Protein AF-0000000071093940 (afdb_homodimer)

Nearest PDB structures (foldseek):
  1isf-assembly1_B  TM=9.059E-01  e=1.670E-22  Homo sapiens
  3zwn-assembly1_A  TM=8.447E-01  e=7.123E-23  Aplysia californica
  3i9l-assembly1_B  TM=8.620E-01  e=2.405E-22  Aplysia californica
  1r0s-assembly1_B  TM=8.675E-01  e=1.036E-21  Aplysia californica
  3gc6-assembly1_A  TM=8.824E-01  e=7.332E-20  Bos taurus

Foldseek 3Di:
DPPPPPPPPPPPPPPPPPVDWDVWDAWFDPPLLVLLLVLLVCLCVVVVPFLRDNDPDDADSNVLSCLLCVLAQLHDQQDHDLCSNVVSCVRFPQADDEPAEEAEPQAPDPVLVVLCRRVVSRHDYSCNGSVNVSCPPTDWHADNDPVDVRRTTRGIHDECPTDLPRRVPGPHVSVCLSSLLRNLLNYAEEYEYEFAQFHPCGRDDCPDSCNPRNLVSHDQVGYAEYEYEYEHHQVDDPPDPTDGHDCCDDVNVVVCVSCVVNVHHYHYDYPPPVSVVSNCVVVVPRPSDDDDPPPPPPPPPDDDDDDPPPPPDPPPPDPPPPDDPDPDDPPPD/DPPPPPPPPPPPPPPPPPVDWDVWDAWFDPPLLVLLLVLLVCLCVVVVPFLRDNDPDDADSNVLSCLLCVLAQLHDQQDHDLCSNVVSCVRFPQADDEPAEEAEPQAPDPVLVVVCRRVVSRHDYSCNGSVNVSCPPTDWHADNDPVDVRRTTRGIHDELPTDLVRRVPGPHVSVCLSSLLRNLLNYAEEYEYEFAQFHQCGRDDCPDSCNPRNLVSHDQVGYAEYEYEYEHHQVDDPPDPTDGHDCCDDVNVVVCVSCVVNVHHYDYDYPPPVSVVSNCVVVVVRPSDDDDPPPPPPPVDDDDDDDPPPPPDPPPPDPPPPDDDDDDDPDDD

Secondary structure (DSSP, 8-state):
---------------------SS-EE-PPTTHHHHHHHHHHHHHHTTT-SS-----S---HHHHHHHHHHTTTTS-TTB--TTTTHHHHHHS-----TTTBEEEES-SSTHHHHHHHHHHSS-B-GGGSHHHHHHTT----B---TT-TTSB-SSEE--TTS-HHHHTB-HHHHHHHHHHHHHHHT--EEEEEEEETT-TT-SS-TTSHIIIIIHHH--TTTEEEEEEEEE--TTS-SS-SPPPP-TTSHHHHHHHHHHHHTT--EEEEES-HHHHHHHHHH-TT-TT---------------------------------------------/---------------------SS-EE-PPTTHHHHHHHHHHHHHHTTT-SS-----S---HHHHHHHHHHTTTTS-TTB--TTTTHHHHHHS-----TTTBEEEES-SSTHHHHHHHHHHSS-B-GGGSHHHHHHTT----B---TT-TTSB-SSEE--TTS-HHHHTB-HHHHHHHHHHHHHHHT--EEEEEEEETT-TT-SS-TTSHIIIIIHHH--TTTEEEEEEEEE--TTS-SS--PPPP-TTSHHHHHHHHHHHHTT--EEEEES-HHHHHHHHHH-TT-TT---------------------------------------------

InterPro domains:
  IPR003193 ADP-ribosyl cyclase (CD38/157) [PF02267] (31-289)
  IPR003193 ADP-ribosyl cyclase (CD38/157) [PTHR10912] (4-296)
  IPR003193 ADP-ribosyl cyclase (CD38/157) [cd04759] (27-289)

Solvent-accessible surface area (backbone atoms only — not comparable to full-atom values): 37656 Å² total; per-residue (Å²): 135,83,78,78,78,79,76,78,79,77,75,74,73,74,70,73,73,68,80,75,54,56,66,58,35,60,18,26,49,80,70,46,65,44,37,33,42,7,38,42,55,29,48,56,66,42,41,81,51,69,71,54,68,70,53,82,64,91,64,54,51,69,59,38,47,48,41,50,52,58,50,36,50,45,28,59,40,50,65,38,52,74,65,49,54,47,73,25,41,70,60,36,49,47,66,73,52,74,47,17,38,38,50,68,40,74,50,77,57,85,48,54,65,50,46,47,21,58,54,44,53,59,37,43,34,64,57,65,16,54,49,31,45,47,50,51,78,61,40,50,31,17,22,67,52,83,90,35,83,83,12,49,22,66,72,54,12,67,35,75,76,22,53,40,90,85,30,60,32,17,44,42,39,30,50,55,49,45,51,42,27,55,33,33,55,59,45,27,35,38,31,36,35,40,30,11,23,51,31,94,75,38,39,49,41,74,84,37,64,49,52,64,37,31,56,76,31,53,47,49,91,44,29,64,28,41,40,33,37,37,28,81,50,83,86,49,70,78,88,60,92,57,68,70,54,51,76,78,34,71,37,42,32,49,49,54,50,53,38,46,74,64,59,27,47,71,48,70,41,71,58,49,53,38,61,50,26,39,49,23,26,45,40,64,84,42,87,84,49,78,74,75,70,76,68,66,78,77,70,78,77,77,81,78,83,80,82,78,76,77,79,78,78,78,79,76,78,79,77,76,76,85,70,93,65,83,75,79,67,94,69,67,138,134,82,80,77,78,77,78,77,79,76,76,73,74,76,69,72,72,69,81,77,56,55,66,58,35,61,18,26,48,78,70,46,66,44,36,35,42,8,39,43,55,28,48,56,65,44,40,83,51,71,70,54,70,72,53,81,64,90,64,55,50,68,59,39,49,48,40,50,53,61,48,34,49,47,28,59,40,49,63,38,54,74,66,49,53,48,72,25,41,70,61,37,50,49,65,74,52,73,47,17,37,39,48,68,41,72,52,77,56,83,47,56,65,50,46,46,21,57,54,45,54,59,36,44,36,66,58,65,15,56,49,31,45,47,48,51,78,61,40,50,28,17,22,67,51,83,91,35,83,84,12,50,22,64,72,54,13,66,37,75,76,21,54,39,89,85,30,59,31,17,45,44,38,29,51,54,49,44,52,42,27,54,33,32,56,58,47,26,36,39,33,37,34,40,29,11,24,52,31,94,74,39,39,49,40,74,85,37,64,50,51,62,37,31,56,75,32,51,47,50,91,44,30,65,28,40,40,34,35,36,28,80,51,83,88,48,72,77,89,60,90,58,69,69,55,49,75,78,34,69,36,42,33,50,49,54,51,53,38,46,74,64,60,27,46,70,49,70,40,72,57,50,52,39,61,50,25,40,50,23,27,44,40,62,82,42,88,85,50,77,75,74,70,76,67,64,76,76,69,82,75,77,81,78,83,81,82,78,78,78,80,77,78,78,78,77,79,76,76,76,75,81,79,88,83,84,75,90,64,74,89,72,135

pLDDT: mean 79.33, std 25.74, range [15.59, 98.81]

Organism: Strongylocentrotus purpuratus (NCBI:txid7668)

Radius of gyration: 30.59 Å; Cα contacts (8 Å, |Δi|>4): 1089; chains: 2; bounding box: 103×108×72 Å

Sequence (666 aa):
MMNLLRTSLFLSSILAATVAYTLPGPGTTWNMTDVLLGRCVEYRQCLHGGLCFPYYGDVNCDAAVDSFLGAFRGMDPCSASYYAYDDFFNMVPPNTKPGTTIFWTGVSGAYIPHDVAEVSQEYIVLGETFPGYMALNLSFCGSTDPNEPSGFNYTVCPTEDTDRAGCSNNTFATFWDRVSELFTRQATGEVHLVLNAQRDRGAYHLESTFARVEVPALDPTKVTNVAIYLIPDFTLPTPNDKVRETCSNGTVASLRGVLTDLGLSNTCEEDPDDIMWLQCARYPDSPYCIPYSRQEPNTGGGTGGSSAIAAASMTVLFLQVVSTLLLSGCKIDMMNLLRTSLFLSSILAATVAYTLPGPGTTWNMTDVLLGRCVEYRQCLHGGLCFPYYGDVNCDAAVDSFLGAFRGMDPCSASYYAYDDFFNMVPPNTKPGTTIFWTGVSGAYIPHDVAEVSQEYIVLGETFPGYMALNLSFCGSTDPNEPSGFNYTVCPTEDTDRAGCSNNTFATFWDRVSELFTRQATGEVHLVLNAQRDRGAYHLESTFARVEVPALDPTKVTNVAIYLIPDFTLPTPNDKVRETCSNGTVASLRGVLTDLGLSNTCEEDPDDIMWLQCARYPDSPYCIPYSRQEPNTGGGTGGSSAIAAASMTVLFLQVVSTLLLSGCKID

Structure (mmCIF, N/CA/C/O backbone):
data_AF-0000000071093940-model_v1
#
loop_
_entity.id
_entity.type
_entity.pdbx_description
1 polymer 'ADP-ribosyl cyclase/cyclic ADP-ribose hydrolase'
#
loop_
_atom_site.group_PDB
_atom_site.id
_atom_site.type_symbol
_atom_site.label_atom_id
_atom_site.label_alt_id
_atom_site.label_comp_id
_atom_site.label_asym_id
_atom_site.label_entity_id
_atom_site.label_seq_id
_atom_site.pdbx_PDB_ins_code
_atom_site.Cartn_x
_atom_site.Cartn_y
_atom_site.Cartn_z
_atom_site.occupancy
_atom_site.B_iso_or_equiv
_atom_site.auth_seq_id
_atom_site.auth_comp_id
_atom_site.auth_asym_id
_atom_site.auth_atom_id
_atom_site.pdbx_PDB_model_num
ATOM 1 N N . MET A 1 1 ? -54.719 49.75 -34.406 1 28.83 1 MET A N 1
ATOM 2 C CA . MET A 1 1 ? -53.438 50.031 -33.781 1 28.83 1 MET A CA 1
ATOM 3 C C . MET A 1 1 ? -53.156 49.125 -32.594 1 28.83 1 MET A C 1
ATOM 5 O O . MET A 1 1 ? -53.625 49.406 -31.469 1 28.83 1 MET A O 1
ATOM 9 N N . MET A 1 2 ? -53.281 47.781 -32.812 1 36 2 MET A N 1
ATOM 10 C CA . MET A 1 2 ? -53 46.656 -31.906 1 36 2 MET A CA 1
ATOM 11 C C . MET A 1 2 ? -51.562 46.719 -31.422 1 36 2 MET A C 1
ATOM 13 O O . MET A 1 2 ? -50.625 46.688 -32.219 1 36 2 MET A O 1
ATOM 17 N N . ASN A 1 3 ? -51.281 47.375 -30.297 1 32.75 3 ASN A N 1
ATOM 18 C CA . ASN A 1 3 ? -50 47.438 -29.562 1 32.75 3 ASN A CA 1
ATOM 19 C C . ASN A 1 3 ? -49.5 46.062 -29.219 1 32.75 3 ASN A C 1
ATOM 21 O O . ASN A 1 3 ? -50.125 45.281 -28.5 1 32.75 3 ASN A O 1
ATOM 25 N N . LEU A 1 4 ? -48.688 45.406 -30.078 1 36.31 4 LEU A N 1
ATOM 26 C CA . LEU A 1 4 ? -47.906 44.219 -29.844 1 36.31 4 LEU A CA 1
ATOM 27 C C . LEU A 1 4 ? -46.969 44.406 -28.641 1 36.31 4 LEU A C 1
ATOM 29 O O . LEU A 1 4 ? -46.094 45.281 -28.672 1 36.31 4 LEU A O 1
ATOM 33 N N . LEU A 1 5 ? -47.5 44.188 -27.422 1 37.78 5 LEU A N 1
ATOM 34 C CA . LEU A 1 5 ? -46.656 44.125 -26.219 1 37.78 5 LEU A CA 1
ATOM 35 C C . LEU A 1 5 ? -45.562 43.094 -26.391 1 37.78 5 LEU A C 1
ATOM 37 O O . LEU A 1 5 ? -45.812 41.906 -26.578 1 37.78 5 LEU A O 1
ATOM 41 N N . ARG A 1 6 ? -44.375 43.5 -26.891 1 35.53 6 ARG A N 1
ATOM 42 C CA . ARG A 1 6 ? -43.125 42.719 -26.859 1 35.53 6 ARG A CA 1
ATOM 43 C C . ARG A 1 6 ? -42.781 42.375 -25.422 1 35.53 6 ARG A C 1
ATOM 45 O O . ARG A 1 6 ? -42.438 43.25 -24.609 1 35.53 6 ARG A O 1
ATOM 52 N N . THR A 1 7 ? -43.375 41.344 -24.844 1 39.78 7 THR A N 1
ATOM 53 C CA . THR A 1 7 ? -42.844 40.781 -23.609 1 39.78 7 THR A CA 1
ATOM 54 C C . THR A 1 7 ? -41.375 40.344 -23.797 1 39.78 7 THR A C 1
ATOM 56 O O . THR A 1 7 ? -41.094 39.5 -24.625 1 39.78 7 THR A O 1
ATOM 59 N N . SER A 1 8 ? -40.438 41.281 -23.531 1 38.09 8 SER A N 1
ATOM 60 C CA . SER A 1 8 ? -39.031 40.875 -23.406 1 38.09 8 SER A CA 1
ATOM 61 C C . SER A 1 8 ? -38.844 39.812 -22.328 1 38.09 8 SER A C 1
ATOM 63 O O . SER A 1 8 ? -39.094 40.094 -21.156 1 38.09 8 SER A O 1
ATOM 65 N N . LEU A 1 9 ? -38.844 38.562 -22.672 1 41.31 9 LEU A N 1
ATOM 66 C CA . LEU A 1 9 ? -38.375 37.469 -21.812 1 41.31 9 LEU A CA 1
ATOM 67 C C . LEU A 1 9 ? -36.938 37.688 -21.391 1 41.31 9 LEU A C 1
ATOM 69 O O . LEU A 1 9 ? -36.031 37.688 -22.219 1 41.31 9 LEU A O 1
ATOM 73 N N . PHE A 1 10 ? -36.75 38.5 -20.312 1 39 10 PHE A N 1
ATOM 74 C CA . PHE A 1 10 ? -35.438 38.5 -19.688 1 39 10 PHE A CA 1
ATOM 75 C C . PHE A 1 10 ? -35.062 37.062 -19.25 1 39 10 PHE A C 1
ATOM 77 O O . PHE A 1 10 ? -35.688 36.5 -18.359 1 39 10 PHE A O 1
ATOM 84 N N . LEU A 1 11 ? -34.406 36.312 -20.109 1 41.09 11 LEU A N 1
ATOM 85 C CA . LEU A 1 11 ? -33.656 35.125 -19.672 1 41.09 11 LEU A CA 1
ATOM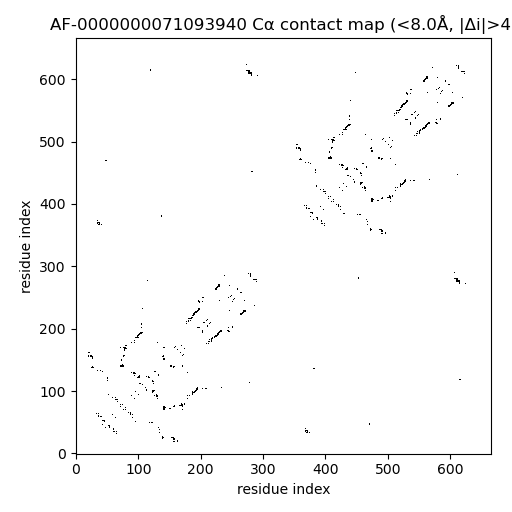 86 C C . LEU A 1 11 ? -32.625 35.5 -18.609 1 41.09 11 LEU A C 1
ATOM 88 O O . LEU A 1 11 ? -31.625 36.156 -18.922 1 41.09 11 LEU A O 1
ATOM 92 N N . SER A 1 12 ? -33 35.656 -17.406 1 38.16 12 SER A N 1
ATOM 93 C CA . SER A 1 12 ? -32.031 35.719 -16.344 1 38.16 12 SER A CA 1
ATOM 94 C C . SER A 1 12 ? -31.047 34.531 -16.453 1 38.16 12 SER A C 1
ATOM 96 O O . SER A 1 12 ? -31.438 33.375 -16.297 1 38.16 12 SER A O 1
ATOM 98 N N . SER A 1 13 ? -30.016 34.625 -17.172 1 38.25 13 SER A N 1
ATOM 99 C CA . SER A 1 13 ? -28.906 33.688 -17.031 1 38.25 13 SER A CA 1
ATOM 100 C C . SER A 1 13 ? -28.484 33.562 -15.57 1 38.25 13 SER A C 1
ATOM 102 O O . SER A 1 13 ? -27.984 34.531 -14.969 1 38.25 13 SER A O 1
ATOM 104 N N . ILE A 1 14 ? -29.172 32.812 -14.812 1 39.72 14 ILE A N 1
ATOM 105 C CA . ILE A 1 14 ? -28.562 32.406 -13.555 1 39.72 14 ILE A CA 1
ATOM 106 C C . ILE A 1 14 ? -27.094 32 -13.797 1 39.72 14 ILE A C 1
ATOM 108 O O . ILE A 1 14 ? -26.812 31.031 -14.492 1 39.72 14 ILE A O 1
ATOM 112 N N . LEU A 1 15 ? -26.234 32.906 -13.867 1 36.19 15 LEU A N 1
ATOM 113 C CA . LEU A 1 15 ? -24.812 32.625 -13.734 1 36.19 15 LEU A CA 1
ATOM 114 C C . LEU A 1 15 ? -24.562 31.766 -12.492 1 36.19 15 LEU A C 1
ATOM 116 O O . LEU A 1 15 ? -24.703 32.25 -11.367 1 36.19 15 LEU A O 1
ATOM 120 N N . ALA A 1 16 ? -24.828 30.531 -12.555 1 39.62 16 ALA A N 1
ATOM 121 C CA . ALA A 1 16 ? -24.234 29.703 -11.508 1 39.62 16 ALA A CA 1
ATOM 122 C C . ALA A 1 16 ? -22.828 30.188 -11.156 1 39.62 16 ALA A C 1
ATOM 124 O O . ALA A 1 16 ? -21.922 30.125 -11.992 1 39.62 16 ALA A O 1
ATOM 125 N N . ALA A 1 17 ? -22.703 31.062 -10.328 1 42.16 17 ALA A N 1
ATOM 126 C CA . ALA A 1 17 ? -21.391 31.438 -9.789 1 42.16 17 ALA A CA 1
ATOM 127 C C . ALA A 1 17 ? -20.547 30.203 -9.508 1 42.16 17 ALA A C 1
ATOM 129 O O . ALA A 1 17 ? -20.844 29.438 -8.594 1 42.16 17 ALA A O 1
ATOM 130 N N . THR A 1 18 ? -20.047 29.562 -10.547 1 51.16 18 THR A N 1
ATOM 131 C CA . THR A 1 18 ? -19.031 28.547 -10.32 1 51.16 18 THR A CA 1
ATOM 132 C C . THR A 1 18 ? -18.047 28.984 -9.234 1 51.16 18 THR A C 1
ATOM 134 O O . THR A 1 18 ? -17.5 30.078 -9.305 1 51.16 18 THR A O 1
ATOM 137 N N . VAL A 1 19 ? -18.453 28.75 -7.996 1 54.31 19 VAL A N 1
ATOM 138 C CA . VAL A 1 19 ? -17.5 29.016 -6.926 1 54.31 19 VAL A CA 1
ATOM 139 C C . VAL A 1 19 ? -16.078 28.734 -7.41 1 54.31 19 VAL A C 1
ATOM 141 O O . VAL A 1 19 ? -15.789 27.625 -7.875 1 54.31 19 VAL A O 1
ATOM 144 N N . ALA A 1 20 ? -15.328 29.688 -7.836 1 65.69 20 ALA A N 1
ATOM 145 C CA . ALA A 1 20 ? -13.945 29.594 -8.297 1 65.69 20 ALA A CA 1
ATOM 146 C C . ALA A 1 20 ? -12.977 29.5 -7.121 1 65.69 20 ALA A C 1
ATOM 148 O O . ALA A 1 20 ? -12.883 30.438 -6.32 1 65.69 20 ALA A O 1
ATOM 149 N N . TYR A 1 21 ? -12.766 28.328 -6.695 1 69.19 21 TYR A N 1
ATOM 150 C CA . TYR A 1 21 ? -11.711 28.156 -5.699 1 69.19 21 TYR A CA 1
ATOM 151 C C . TYR A 1 21 ? -10.336 28.422 -6.309 1 69.19 21 TYR A C 1
ATOM 153 O O . TYR A 1 21 ? -10.109 28.141 -7.484 1 69.19 21 TYR A O 1
ATOM 161 N N . THR A 1 22 ? -9.547 29.094 -5.512 1 71.12 22 THR A N 1
ATOM 162 C CA . THR A 1 22 ? -8.141 29.094 -5.898 1 71.12 22 THR A CA 1
ATOM 163 C C . THR A 1 22 ? -7.562 27.688 -5.801 1 71.12 22 THR A C 1
ATOM 165 O O . THR A 1 22 ? -7.688 27.031 -4.766 1 71.12 22 THR A O 1
ATOM 168 N N . LEU A 1 23 ? -7.09 27.109 -6.816 1 70 23 LEU A N 1
ATOM 169 C CA . LEU A 1 23 ? -6.523 25.766 -6.914 1 70 23 LEU A CA 1
ATOM 170 C C . LEU A 1 23 ? -7.562 24.703 -6.555 1 70 23 LEU A C 1
ATOM 172 O O . LEU A 1 23 ? -7.418 24 -5.551 1 70 23 LEU A O 1
ATOM 176 N N . PRO A 1 24 ? -8.641 24.688 -7.238 1 81.12 24 PRO A N 1
ATOM 177 C CA . PRO A 1 24 ? -9.734 23.734 -6.988 1 81.12 24 PRO A CA 1
ATOM 178 C C . PRO A 1 24 ? -9.312 22.281 -7.188 1 81.12 24 PRO A C 1
ATOM 180 O O . PRO A 1 24 ? -8.398 22 -7.969 1 81.12 24 PRO A O 1
ATOM 183 N N . GLY A 1 25 ? -9.891 21.469 -6.328 1 87.19 25 GLY A N 1
ATOM 184 C CA . GLY A 1 25 ? -9.742 20.031 -6.512 1 87.19 25 GLY A CA 1
ATOM 185 C C . GLY A 1 25 ? -10.938 19.391 -7.207 1 87.19 25 GLY A C 1
ATOM 186 O O . GLY A 1 25 ? -11.875 20.094 -7.598 1 87.19 25 GLY A O 1
ATOM 187 N N . PRO A 1 26 ? -10.781 18.125 -7.441 1 91.81 26 PRO A N 1
ATOM 188 C CA . PRO A 1 26 ? -11.945 17.438 -8 1 91.81 26 PRO A CA 1
ATOM 189 C C . PRO A 1 26 ? -13.156 17.469 -7.074 1 91.81 26 PRO A C 1
ATOM 191 O O . PRO A 1 26 ? -13.031 17.812 -5.898 1 91.81 26 PRO A O 1
ATOM 194 N N . GLY A 1 27 ? -14.312 17.172 -7.625 1 95.31 27 GLY A N 1
ATOM 195 C CA . GLY A 1 27 ? -15.508 17.047 -6.812 1 95.31 27 GLY A CA 1
ATOM 196 C C . GLY A 1 27 ? -15.469 15.867 -5.852 1 95.31 27 GLY A C 1
ATOM 197 O O . GLY A 1 27 ? -14.5 15.094 -5.852 1 95.31 27 GLY A O 1
ATOM 198 N N . THR A 1 28 ? -16.484 15.766 -5.059 1 96.94 28 THR A N 1
ATOM 199 C CA . THR A 1 28 ? -16.609 14.688 -4.09 1 96.94 28 THR A CA 1
ATOM 200 C C . THR A 1 28 ? -16.5 13.328 -4.781 1 96.94 28 THR A C 1
ATOM 202 O O . THR A 1 28 ? -17.078 13.125 -5.852 1 96.94 28 THR A O 1
ATOM 205 N N . THR A 1 29 ? -15.695 12.43 -4.152 1 96.12 29 THR A N 1
ATOM 206 C CA . THR A 1 29 ? -15.5 11.078 -4.676 1 96.12 29 THR A CA 1
ATOM 207 C C . THR A 1 29 ? -16.844 10.375 -4.844 1 96.12 29 THR A C 1
ATOM 209 O O . THR A 1 29 ? -17.688 10.391 -3.938 1 96.12 29 THR A O 1
ATOM 212 N N . TRP A 1 30 ? -17.031 9.75 -6.008 1 93.06 30 TRP A N 1
ATOM 213 C CA . TRP A 1 30 ? -18.281 9.039 -6.289 1 93.06 30 TRP A CA 1
ATOM 214 C C . TRP A 1 30 ? -18.375 7.762 -5.465 1 93.06 30 TRP A C 1
ATOM 216 O O . TRP A 1 30 ? -17.359 7.09 -5.227 1 93.06 30 TRP A O 1
ATOM 226 N N . ASN A 1 31 ? -19.641 7.422 -5.027 1 93.88 31 ASN A N 1
ATOM 227 C CA . ASN A 1 31 ? -19.922 6.207 -4.277 1 93.88 31 ASN A CA 1
ATOM 228 C C . ASN A 1 31 ? -19.062 6.105 -3.023 1 93.88 31 ASN A C 1
ATOM 230 O O . ASN A 1 31 ? -18.547 5.031 -2.705 1 93.88 31 ASN A O 1
ATOM 234 N N . MET A 1 32 ? -18.812 7.176 -2.373 1 96.06 32 MET A N 1
ATOM 235 C CA . MET A 1 32 ? -17.906 7.277 -1.234 1 96.06 32 MET A CA 1
ATOM 236 C C . MET A 1 32 ? -18.375 6.387 -0.087 1 96.06 32 MET A C 1
ATOM 238 O O . MET A 1 32 ? -17.547 5.844 0.655 1 96.06 32 MET A O 1
ATOM 242 N N . THR A 1 33 ? -19.688 6.219 0.02 1 97.31 33 THR A N 1
ATOM 243 C CA . THR A 1 33 ? -20.219 5.387 1.098 1 97.31 33 THR A CA 1
ATOM 244 C C . THR A 1 33 ? -19.656 3.971 1.014 1 97.31 33 THR A C 1
ATOM 246 O O . THR A 1 33 ? -19.219 3.414 2.02 1 97.31 33 THR A O 1
ATOM 249 N N . ASP A 1 34 ? -19.672 3.408 -0.153 1 97 34 ASP A N 1
ATOM 250 C CA . ASP A 1 34 ? -19.141 2.064 -0.344 1 97 34 ASP A CA 1
ATOM 251 C C . ASP A 1 34 ? -17.641 2.014 -0.013 1 97 34 ASP A C 1
ATOM 253 O O . ASP A 1 34 ? -17.188 1.074 0.633 1 97 34 ASP A O 1
ATOM 257 N N . VAL A 1 35 ? -16.906 3.01 -0.419 1 97.56 35 VAL A N 1
ATOM 258 C CA . VAL A 1 35 ? -15.477 3.09 -0.162 1 97.56 35 VAL A CA 1
ATOM 259 C C . VAL A 1 35 ? -15.227 3.156 1.342 1 97.56 35 VAL A C 1
ATOM 261 O O . VAL A 1 35 ? -14.422 2.389 1.878 1 97.56 35 VAL A O 1
ATOM 264 N N . LEU A 1 36 ? -15.977 3.984 1.985 1 98.38 36 LEU A N 1
ATOM 265 C CA . LEU A 1 36 ? -15.773 4.215 3.412 1 98.38 36 LEU A CA 1
ATOM 266 C C . LEU A 1 36 ? -16.156 2.979 4.219 1 98.38 36 LEU A C 1
ATOM 268 O O . LEU A 1 36 ? -15.445 2.605 5.16 1 98.38 36 LEU A O 1
ATOM 272 N N . LEU A 1 37 ? -17.266 2.375 3.859 1 97.75 37 LEU A N 1
ATOM 273 C CA . LEU A 1 37 ? -17.672 1.165 4.562 1 97.75 37 LEU A CA 1
ATOM 274 C C . LEU A 1 37 ? -16.641 0.055 4.387 1 97.75 37 LEU A C 1
ATOM 276 O O . LEU A 1 37 ? -16.281 -0.611 5.355 1 97.75 37 LEU A O 1
ATOM 280 N N . GLY A 1 38 ? -16.203 -0.144 3.193 1 96.88 38 GLY A N 1
ATOM 281 C CA . GLY A 1 38 ? -15.156 -1.127 2.938 1 96.88 38 GLY A CA 1
ATOM 282 C C . GLY A 1 38 ? -13.891 -0.878 3.736 1 96.88 38 GLY A C 1
ATOM 283 O O . GLY A 1 38 ? -13.359 -1.795 4.359 1 96.88 38 GLY A O 1
ATOM 284 N N . ARG A 1 39 ? -13.438 0.343 3.791 1 95.25 39 ARG A N 1
ATOM 285 C CA . ARG A 1 39 ? -12.211 0.7 4.488 1 95.25 39 ARG A CA 1
ATOM 286 C C . ARG A 1 39 ? -12.375 0.552 5.996 1 95.25 39 ARG A C 1
ATOM 288 O O . ARG A 1 39 ? -11.422 0.197 6.695 1 95.25 39 ARG A O 1
ATOM 295 N N . CYS A 1 40 ? -13.555 0.86 6.434 1 95.31 40 CYS A N 1
ATOM 296 C CA . CYS A 1 40 ? -13.844 0.667 7.848 1 95.31 40 CYS A CA 1
ATOM 297 C C . CYS A 1 40 ? -13.719 -0.802 8.234 1 95.31 40 CYS A C 1
ATOM 299 O O . CYS A 1 40 ? -13.047 -1.139 9.211 1 95.31 40 CYS A O 1
ATOM 301 N N . VAL A 1 41 ? -14.297 -1.655 7.469 1 93.06 41 VAL A N 1
ATOM 302 C CA . VAL A 1 41 ? -14.25 -3.086 7.746 1 93.06 41 VAL A CA 1
ATOM 303 C C . VAL A 1 41 ? -12.828 -3.609 7.57 1 93.06 41 VAL A C 1
ATOM 305 O O . VAL A 1 41 ? -12.352 -4.414 8.375 1 93.06 41 VAL A O 1
ATOM 308 N N . GLU A 1 42 ? -12.188 -3.143 6.57 1 92.81 42 GLU A N 1
ATOM 309 C CA . GLU A 1 42 ? -10.805 -3.541 6.316 1 92.81 42 GLU A CA 1
ATOM 310 C C . GLU A 1 42 ? -9.906 -3.213 7.504 1 92.81 42 GLU A C 1
ATOM 312 O O . GLU A 1 42 ? -9.109 -4.043 7.934 1 92.81 42 GLU A O 1
ATOM 317 N N . TYR A 1 43 ? -10.062 -2.016 7.965 1 91.69 43 TYR A N 1
ATOM 318 C CA . TYR A 1 43 ? -9.188 -1.577 9.047 1 91.69 43 TYR A CA 1
ATOM 319 C C . TYR A 1 43 ? -9.438 -2.387 10.312 1 91.69 43 TYR A C 1
ATOM 321 O O . TYR A 1 43 ? -8.492 -2.738 11.023 1 91.69 43 TYR A O 1
ATOM 329 N N . ARG A 1 44 ? -10.641 -2.74 10.57 1 89.5 44 ARG A N 1
ATOM 330 C CA . ARG A 1 44 ? -11 -3.477 11.773 1 89.5 44 ARG A CA 1
ATOM 331 C C . ARG A 1 44 ? -10.406 -4.883 11.758 1 89.5 44 ARG A C 1
ATOM 333 O O . ARG A 1 44 ? -10.188 -5.48 12.812 1 89.5 44 ARG A O 1
ATOM 340 N N . GLN A 1 45 ? -10.086 -5.332 10.539 1 87.88 45 GLN A N 1
ATOM 341 C CA . GLN A 1 45 ? -9.602 -6.703 10.406 1 87.88 45 GLN A CA 1
ATOM 342 C C . GLN A 1 45 ? -8.156 -6.734 9.914 1 87.88 45 GLN A C 1
ATOM 344 O O . GLN A 1 45 ? -7.629 -7.801 9.602 1 87.88 45 GLN A O 1
ATOM 349 N N . CYS A 1 46 ? -7.527 -5.586 9.711 1 87.25 46 CYS A N 1
ATOM 350 C CA . CYS A 1 46 ? -6.152 -5.438 9.25 1 87.25 46 CYS A CA 1
ATOM 351 C C . CYS A 1 46 ? -5.969 -6.07 7.871 1 87.25 46 CYS A C 1
ATOM 353 O O . CYS A 1 46 ? -4.953 -6.715 7.609 1 87.25 46 CYS A O 1
ATOM 355 N N . LEU A 1 47 ? -6.992 -5.848 7.023 1 88.19 47 LEU A N 1
ATOM 356 C CA . LEU A 1 47 ? -6.961 -6.484 5.711 1 88.19 47 LEU A CA 1
ATOM 357 C C . LEU A 1 47 ? -6.082 -5.691 4.742 1 88.19 47 LEU A C 1
ATOM 359 O O . LEU A 1 47 ? -5.691 -6.207 3.693 1 88.19 47 LEU A O 1
ATOM 363 N N . HIS A 1 48 ? -5.844 -4.43 4.988 1 80 48 HIS A N 1
ATOM 364 C CA . HIS A 1 48 ? -5.031 -3.594 4.109 1 80 48 HIS A CA 1
ATOM 365 C C . HIS A 1 48 ? -3.549 -3.914 4.258 1 80 48 HIS A C 1
ATOM 367 O O . HIS A 1 48 ? -2.734 -3.502 3.428 1 80 48 HIS A O 1
ATOM 373 N N . GLY A 1 49 ? -3.258 -4.715 5.207 1 74 49 GLY A N 1
ATOM 374 C CA . GLY A 1 49 ? -1.862 -5.074 5.41 1 74 49 GLY A CA 1
ATOM 375 C C . GLY A 1 49 ? -1.072 -4 6.137 1 74 49 GLY A C 1
ATOM 376 O O . GLY A 1 49 ? -1.645 -3.021 6.621 1 74 49 GLY A O 1
ATOM 377 N N . GLY A 1 50 ? 0.166 -4.176 6.371 1 66.88 50 GLY A N 1
ATOM 378 C CA . GLY A 1 50 ? 1.031 -3.225 7.051 1 66.88 50 GLY A CA 1
ATOM 379 C C . GLY A 1 50 ? 0.939 -3.309 8.562 1 66.88 50 GLY A C 1
ATOM 380 O O . GLY A 1 50 ? 0.578 -4.352 9.109 1 66.88 50 GLY A O 1
ATOM 381 N N . LEU A 1 51 ? 1.423 -2.209 9.172 1 64.62 51 LEU A N 1
ATOM 382 C CA . LEU A 1 51 ? 1.354 -2.148 10.625 1 64.62 51 LEU A CA 1
ATOM 383 C C . LEU A 1 51 ? -0.072 -1.866 11.094 1 64.62 51 LEU A C 1
ATOM 385 O O . LEU A 1 51 ? -0.617 -0.794 10.82 1 64.62 51 LEU A O 1
ATOM 389 N N . CYS A 1 52 ? -0.806 -2.947 11.117 1 67.25 52 CYS A N 1
ATOM 390 C CA . CYS A 1 52 ? -2.184 -2.771 11.562 1 67.25 52 CYS A CA 1
ATOM 391 C C . CYS A 1 52 ? -2.283 -2.867 13.086 1 67.25 52 CYS A C 1
ATOM 393 O O . CYS A 1 52 ? -1.67 -3.744 13.695 1 67.25 52 CYS A O 1
ATOM 395 N N . PHE A 1 53 ? -2.777 -1.766 13.602 1 66.25 53 PHE A N 1
ATOM 396 C CA . PHE A 1 53 ? -3.131 -1.801 15.016 1 66.25 53 PHE A CA 1
ATOM 397 C C . PHE A 1 53 ? -4.609 -2.127 15.195 1 66.25 53 PHE A C 1
ATOM 399 O O . PHE A 1 53 ? -5.473 -1.343 14.805 1 66.25 53 PHE A O 1
ATOM 406 N N . PRO A 1 54 ? -4.754 -3.418 15.445 1 58.91 54 PRO A N 1
ATOM 407 C CA . PRO A 1 54 ? -6.176 -3.748 15.562 1 58.91 54 PRO A CA 1
ATOM 408 C C . PRO A 1 54 ? -6.922 -2.814 16.516 1 58.91 54 PRO A C 1
ATOM 410 O O . PRO A 1 54 ? -6.371 -2.398 17.531 1 58.91 54 PRO A O 1
ATOM 413 N N . TYR A 1 55 ? -7.719 -2.035 15.938 1 64.19 55 TYR A N 1
ATOM 414 C CA . TYR A 1 55 ? -8.641 -1.307 16.797 1 64.19 55 TYR A CA 1
ATOM 415 C C . TYR A 1 55 ? -9.703 -2.238 17.375 1 64.19 55 TYR A C 1
ATOM 417 O O . TYR A 1 55 ? -10.484 -2.832 16.625 1 64.19 55 TYR A O 1
ATOM 425 N N . TYR A 1 56 ? -9.602 -2.402 18.594 1 58.53 56 TYR A N 1
ATOM 426 C CA . TYR A 1 56 ? -10.414 -3.398 19.281 1 58.53 56 TYR A CA 1
ATOM 427 C C . TYR A 1 56 ? -11.734 -2.789 19.766 1 58.53 56 TYR A C 1
ATOM 429 O O . TYR A 1 56 ? -12.578 -3.488 20.312 1 58.53 56 TYR A O 1
ATOM 437 N N . GLY A 1 57 ? -11.852 -1.594 19.422 1 66.19 57 GLY A N 1
ATOM 438 C CA . GLY A 1 57 ? -13.117 -1.029 19.875 1 66.19 57 GLY A CA 1
ATOM 439 C C . GLY A 1 57 ? -14.305 -1.483 19.047 1 66.19 57 GLY A C 1
ATOM 440 O O . GLY A 1 57 ? -14.133 -2.031 17.953 1 66.19 57 GLY A O 1
ATOM 441 N N . ASP A 1 58 ? -15.352 -1.447 19.688 1 79.5 58 ASP A N 1
ATOM 442 C CA . ASP A 1 58 ? -16.609 -1.754 19 1 79.5 58 ASP A CA 1
ATOM 443 C C . ASP A 1 58 ? -17 -0.629 18.047 1 79.5 58 ASP A C 1
ATOM 445 O O . ASP A 1 58 ? -17.562 0.382 18.469 1 79.5 58 ASP A O 1
ATOM 449 N N . VAL A 1 59 ? -16.5 -0.806 16.844 1 88.31 59 VAL A N 1
ATOM 450 C CA . VAL A 1 59 ? -16.797 0.22 15.859 1 88.31 59 VAL A CA 1
ATOM 451 C C . VAL A 1 59 ? -18.016 -0.208 15.023 1 88.31 59 VAL A C 1
ATOM 453 O O . VAL A 1 59 ? -18.062 -1.343 14.539 1 88.31 59 VAL A O 1
ATOM 456 N N . ASN A 1 60 ? -18.984 0.666 15.047 1 93.56 60 ASN A N 1
ATOM 457 C CA . ASN A 1 60 ? -20.062 0.539 14.078 1 93.56 60 ASN A CA 1
ATOM 458 C C . ASN A 1 60 ? -19.75 1.299 12.789 1 93.56 60 ASN A C 1
ATOM 460 O O . ASN A 1 60 ? -19.891 2.523 12.742 1 93.56 60 ASN A O 1
ATOM 464 N N . CYS A 1 61 ? -19.469 0.581 11.742 1 95.25 61 CYS A N 1
ATOM 465 C CA . CYS A 1 61 ? -18.984 1.207 10.516 1 95.25 61 CYS A CA 1
ATOM 466 C C . CYS A 1 61 ? -20.078 2.047 9.867 1 95.25 61 CYS A C 1
ATOM 468 O O . CYS A 1 61 ? -19.797 3.117 9.32 1 95.25 61 CYS A O 1
ATOM 470 N N . ASP A 1 62 ? -21.328 1.628 9.977 1 96.88 62 ASP A N 1
ATOM 471 C CA . ASP A 1 62 ? -22.422 2.416 9.414 1 96.88 62 ASP A CA 1
ATOM 472 C C . ASP A 1 62 ? -22.547 3.764 10.125 1 96.88 62 ASP A C 1
ATOM 474 O O . ASP A 1 62 ? -22.672 4.805 9.469 1 96.88 62 ASP A O 1
ATOM 478 N N . ALA A 1 63 ? -22.453 3.67 11.383 1 97.31 63 ALA A N 1
ATOM 479 C CA . ALA A 1 63 ? -22.562 4.891 12.172 1 97.31 63 ALA A CA 1
ATOM 480 C C . ALA A 1 63 ? -21.391 5.824 11.922 1 97.31 63 ALA A C 1
ATOM 482 O O . ALA A 1 63 ? -21.562 7.043 11.828 1 97.31 63 ALA A O 1
ATOM 483 N N . ALA A 1 64 ? -20.188 5.273 11.859 1 97 64 ALA A N 1
ATOM 484 C CA . ALA A 1 64 ? -19 6.078 11.609 1 97 64 ALA A CA 1
ATOM 485 C C . ALA A 1 64 ? -19.062 6.762 10.25 1 97 64 ALA A C 1
ATOM 487 O O . ALA A 1 64 ? -18.781 7.957 10.133 1 97 64 ALA A O 1
ATOM 488 N N . VAL A 1 65 ? -19.5 6.027 9.234 1 98.12 65 VAL A N 1
ATOM 489 C CA . VAL A 1 65 ? -19.594 6.562 7.879 1 98.12 65 VAL A CA 1
ATOM 490 C C . VAL A 1 65 ? -20.641 7.66 7.828 1 98.12 65 VAL A C 1
ATOM 492 O O . VAL A 1 65 ? -20.422 8.727 7.25 1 98.12 65 VAL A O 1
ATOM 495 N N . ASP A 1 66 ? -21.75 7.43 8.508 1 98.06 66 ASP A N 1
ATOM 496 C CA . ASP A 1 66 ? -22.812 8.43 8.562 1 98.06 66 ASP A CA 1
ATOM 497 C C . ASP A 1 66 ? -22.344 9.703 9.258 1 98.06 66 ASP A C 1
ATOM 499 O O . ASP A 1 66 ? -22.672 10.812 8.828 1 98.06 66 ASP A O 1
ATOM 503 N N . SER A 1 67 ? -21.641 9.469 10.297 1 98 67 SER A N 1
ATOM 504 C CA . SER A 1 67 ? -21.125 10.617 11.031 1 98 67 SER A CA 1
ATOM 505 C C . SER A 1 67 ? -20.141 11.422 10.18 1 98 67 SER A C 1
ATOM 507 O O . SER A 1 67 ? -20.188 12.656 10.172 1 98 67 SER A O 1
ATOM 509 N N . PHE A 1 68 ? -19.25 10.812 9.469 1 98.44 68 PHE A N 1
ATOM 510 C CA . PHE A 1 68 ? -18.297 11.477 8.586 1 98.44 68 PHE A CA 1
ATOM 511 C C . PHE A 1 68 ? -19.016 12.273 7.504 1 98.44 68 PHE A C 1
ATOM 513 O O . PHE A 1 68 ? -18.766 13.469 7.336 1 98.44 68 PHE A O 1
ATOM 520 N N . LEU A 1 69 ? -19.891 11.602 6.801 1 98.06 69 LEU A N 1
ATOM 521 C CA . LEU A 1 69 ? -20.594 12.242 5.699 1 98.06 69 LEU A CA 1
ATOM 522 C C . LEU A 1 69 ? -21.5 13.359 6.207 1 98.06 69 LEU A C 1
ATOM 524 O O . LEU A 1 69 ? -21.641 14.391 5.543 1 98.06 69 LEU A O 1
ATOM 528 N N . GLY A 1 70 ? -22.062 13.188 7.316 1 97.44 70 GLY A N 1
ATOM 529 C CA . GLY A 1 70 ? -22.953 14.172 7.895 1 97.44 70 GLY A CA 1
ATOM 530 C C . GLY A 1 70 ? -22.266 15.453 8.305 1 97.44 70 GLY A C 1
ATOM 531 O O . GLY A 1 70 ? -22.906 16.484 8.492 1 97.44 70 GLY A O 1
ATOM 532 N N . ALA A 1 71 ? -20.969 15.383 8.422 1 97.25 71 ALA A N 1
ATOM 533 C CA . ALA A 1 71 ? -20.203 16.531 8.883 1 97.25 71 ALA A CA 1
ATOM 534 C C . ALA A 1 71 ? -20.156 17.625 7.824 1 97.25 71 ALA A C 1
ATOM 536 O O . ALA A 1 71 ? -19.953 18.812 8.141 1 97.25 71 ALA A O 1
ATOM 537 N N . PHE A 1 72 ? -20.391 17.25 6.562 1 96.5 72 PHE A N 1
ATOM 538 C CA . PHE A 1 72 ? -20.25 18.297 5.551 1 96.5 72 PHE A CA 1
ATOM 539 C C . PHE A 1 72 ? -21.406 18.234 4.559 1 96.5 72 PHE A C 1
ATOM 541 O O . PHE A 1 72 ? -21.562 19.141 3.729 1 96.5 72 PHE A O 1
ATOM 548 N N . ARG A 1 73 ? -22.266 17.203 4.641 1 96.62 73 ARG A N 1
ATOM 549 C CA . ARG A 1 73 ? -23.406 17.109 3.73 1 96.62 73 ARG A CA 1
ATOM 550 C C . ARG A 1 73 ? -24.297 18.344 3.838 1 96.62 73 ARG A C 1
ATOM 552 O O . ARG A 1 73 ? -24.734 18.703 4.93 1 96.62 73 ARG A O 1
ATOM 559 N N . GLY A 1 74 ? -24.531 19 2.688 1 95.94 74 GLY A N 1
ATOM 560 C CA . GLY A 1 74 ? -25.422 20.141 2.648 1 95.94 74 GLY A CA 1
ATOM 561 C C . GLY A 1 74 ? -24.812 21.406 3.225 1 95.94 74 GLY A C 1
ATOM 562 O O . GLY A 1 74 ? -25.5 22.391 3.447 1 95.94 74 GLY A O 1
ATOM 563 N N . MET A 1 75 ? -23.547 21.359 3.443 1 94 75 MET A N 1
ATOM 564 C CA . MET A 1 75 ? -22.875 22.5 4.074 1 94 75 MET A CA 1
ATOM 565 C C . MET A 1 75 ? -22.062 23.281 3.055 1 94 75 MET A C 1
ATOM 567 O O . MET A 1 75 ? -21.656 22.75 2.029 1 94 75 MET A O 1
ATOM 571 N N . ASP A 1 76 ? -21.844 24.531 3.385 1 91.94 76 ASP A N 1
ATOM 572 C CA . ASP A 1 76 ? -20.906 25.359 2.633 1 91.94 76 ASP A CA 1
ATOM 573 C C . ASP A 1 76 ? -19.484 24.844 2.787 1 91.94 76 ASP A C 1
ATOM 575 O O . ASP A 1 76 ? -18.953 24.766 3.9 1 91.94 76 ASP A O 1
ATOM 579 N N . PRO A 1 77 ? -18.859 24.5 1.658 1 93 77 PRO A N 1
ATOM 580 C CA . PRO A 1 77 ? -17.531 23.906 1.729 1 93 77 PRO A CA 1
ATOM 581 C C . PRO A 1 77 ? -16.5 24.812 2.406 1 93 77 PRO A C 1
ATOM 583 O O . PRO A 1 77 ? -15.438 24.359 2.816 1 93 77 PRO A O 1
ATOM 586 N N . CYS A 1 78 ? -16.766 26.078 2.582 1 90.81 78 CYS A N 1
ATOM 587 C CA . CYS A 1 78 ? -15.789 27.016 3.123 1 90.81 78 CYS A CA 1
ATOM 588 C C . CYS A 1 78 ? -16.172 27.469 4.523 1 90.81 78 CYS A C 1
ATOM 590 O O . CYS A 1 78 ? -15.68 28.484 5.016 1 90.81 78 CYS A O 1
ATOM 592 N N . SER A 1 79 ? -17.031 26.703 5.184 1 88.81 79 SER A N 1
ATOM 593 C CA . SER A 1 79 ? -17.5 27.141 6.488 1 88.81 79 SER A CA 1
ATOM 594 C C . SER A 1 79 ? -17.516 26 7.496 1 88.81 79 SER A C 1
ATOM 596 O O . SER A 1 79 ? -18.391 25.922 8.359 1 88.81 79 SER A O 1
ATOM 598 N N . ALA A 1 80 ? -16.578 25.188 7.375 1 91 80 ALA A N 1
ATOM 599 C CA . ALA A 1 80 ? -16.547 24.047 8.289 1 91 80 ALA A CA 1
ATOM 600 C C . ALA A 1 80 ? -15.977 24.453 9.648 1 91 80 ALA A C 1
ATOM 602 O O . ALA A 1 80 ? -15.016 25.219 9.727 1 91 80 ALA A O 1
ATOM 603 N N . SER A 1 81 ? -16.641 24 10.68 1 92.62 81 SER A N 1
ATOM 604 C CA . SER A 1 81 ? -16.078 24.156 12.016 1 92.62 81 SER A CA 1
ATOM 605 C C . SER A 1 81 ? -14.82 23.297 12.188 1 92.62 81 SER A C 1
ATOM 607 O O . SER A 1 81 ? -14.734 22.203 11.625 1 92.62 81 SER A O 1
ATOM 609 N N . TYR A 1 82 ? -13.914 23.828 13.023 1 93.88 82 TYR A N 1
ATOM 610 C CA . TYR A 1 82 ? -12.703 23.062 13.305 1 93.88 82 TYR A CA 1
ATOM 611 C C . TYR A 1 82 ? -13.031 21.719 13.945 1 93.88 82 TYR A C 1
ATOM 613 O O . TYR A 1 82 ? -12.266 20.766 13.828 1 93.88 82 TYR A O 1
ATOM 621 N N . TYR A 1 83 ? -14.234 21.625 14.602 1 96.62 83 TYR A N 1
ATOM 622 C CA . TYR A 1 83 ? -14.625 20.438 15.359 1 96.62 83 TYR A CA 1
ATOM 623 C C . TYR A 1 83 ? -15.711 19.656 14.625 1 96.62 83 TYR A C 1
ATOM 625 O O . TYR A 1 83 ? -16.359 18.797 15.211 1 96.62 83 TYR A O 1
ATOM 633 N N . ALA A 1 84 ? -15.875 19.891 13.414 1 96.56 84 ALA A N 1
ATOM 634 C CA . ALA A 1 84 ? -16.969 19.344 12.617 1 96.56 84 ALA A CA 1
ATOM 635 C C . ALA A 1 84 ? -16.938 17.828 12.625 1 96.56 84 ALA A C 1
ATOM 637 O O . ALA A 1 84 ? -17.984 17.172 12.57 1 96.56 84 ALA A O 1
ATOM 638 N N . TYR A 1 85 ? -15.734 17.203 12.766 1 98.06 85 TYR A N 1
ATOM 639 C CA . TYR A 1 85 ? -15.602 15.766 12.562 1 98.06 85 TYR A CA 1
ATOM 640 C C . TYR A 1 85 ? -15.352 15.055 13.891 1 98.06 85 TYR A C 1
ATOM 642 O O . TYR A 1 85 ? -15.008 13.867 13.914 1 98.06 85 TYR A O 1
ATOM 650 N N . ASP A 1 86 ? -15.578 15.688 14.977 1 98.25 86 ASP A N 1
ATOM 651 C CA . ASP A 1 86 ? -15.188 15.125 16.266 1 98.25 86 ASP A CA 1
ATOM 652 C C . ASP A 1 86 ? -16.016 13.883 16.594 1 98.25 86 ASP A C 1
ATOM 654 O O . ASP A 1 86 ? -15.5 12.938 17.203 1 98.25 86 ASP A O 1
ATOM 658 N N . ASP A 1 87 ? -17.266 13.906 16.234 1 97.62 87 ASP A N 1
ATOM 659 C CA . ASP A 1 87 ? -18.078 12.719 16.469 1 97.62 87 ASP A CA 1
ATOM 660 C C . ASP A 1 87 ? -17.516 11.516 15.711 1 97.62 87 ASP A C 1
ATOM 662 O O . ASP A 1 87 ? -17.453 10.406 16.25 1 97.62 87 ASP A O 1
ATOM 666 N N . PHE A 1 88 ? -17.156 11.742 14.539 1 97.75 88 PHE A N 1
ATOM 667 C CA . PHE A 1 88 ? -16.547 10.711 13.727 1 97.75 88 PHE A CA 1
ATOM 668 C C . PHE A 1 88 ? -15.227 10.242 14.344 1 97.75 88 PHE A C 1
ATOM 670 O O . PHE A 1 88 ? -15.008 9.039 14.508 1 97.75 88 PHE A O 1
ATOM 677 N N . PHE A 1 89 ? -14.336 11.109 14.812 1 97.12 89 PHE A N 1
ATOM 678 C CA . PHE A 1 89 ? -13.031 10.781 15.375 1 97.12 89 PHE A CA 1
ATOM 679 C C . PHE A 1 89 ? -13.18 10.055 16.703 1 97.12 89 PHE A C 1
ATOM 681 O O . PHE A 1 89 ? -12.32 9.258 17.078 1 97.12 89 PHE A O 1
ATOM 688 N N . ASN A 1 90 ? -14.242 10.297 17.375 1 94.94 90 ASN A N 1
ATOM 689 C CA . ASN A 1 90 ? -14.492 9.578 18.625 1 94.94 90 ASN A CA 1
ATOM 690 C C . ASN A 1 90 ? -14.82 8.109 18.375 1 94.94 90 ASN A C 1
ATOM 692 O O . ASN A 1 90 ? -14.508 7.254 19.203 1 94.94 90 ASN A O 1
ATOM 696 N N . MET A 1 91 ? -15.391 7.867 17.25 1 94.25 91 MET A N 1
ATOM 697 C CA . MET A 1 91 ? -15.758 6.492 16.906 1 94.25 91 MET A CA 1
ATOM 698 C C . MET A 1 91 ? -14.555 5.734 16.359 1 94.25 91 MET A C 1
ATOM 700 O O . MET A 1 91 ? -14.414 4.531 16.594 1 94.25 91 MET A O 1
ATOM 704 N N . VAL A 1 92 ? -13.711 6.418 15.625 1 94.56 92 VAL A N 1
ATOM 705 C CA . VAL A 1 92 ? -12.539 5.809 15.008 1 94.56 92 VAL A CA 1
ATOM 706 C C . VAL A 1 92 ? -11.305 6.656 15.305 1 94.56 92 VAL A C 1
ATOM 708 O O . VAL A 1 92 ? -10.766 7.312 14.406 1 94.56 92 VAL A O 1
ATOM 711 N N . PRO A 1 93 ? -10.82 6.613 16.438 1 93.31 93 PRO A N 1
ATOM 712 C CA . PRO A 1 93 ? -9.695 7.473 16.828 1 93.31 93 PRO A CA 1
ATOM 713 C C . PRO A 1 93 ? -8.406 7.129 16.078 1 93.31 93 PRO A C 1
ATOM 715 O O . PRO A 1 93 ? -8.195 5.973 15.711 1 93.31 93 PRO A O 1
ATOM 718 N N . PRO A 1 94 ? -7.59 8.141 15.859 1 93.88 94 PRO A N 1
ATOM 719 C CA . PRO A 1 94 ? -6.312 7.91 15.172 1 93.88 94 PRO A CA 1
ATOM 720 C C . PRO A 1 94 ? -5.238 7.355 16.109 1 93.88 94 PRO A C 1
ATOM 722 O O . PRO A 1 94 ? -4.168 7.953 16.25 1 93.88 94 PRO A O 1
ATOM 725 N N . ASN A 1 95 ? -5.465 6.168 16.547 1 90.38 95 ASN A N 1
ATOM 726 C CA . ASN A 1 95 ? -4.555 5.523 17.5 1 90.38 95 ASN A CA 1
ATOM 727 C C . ASN A 1 95 ? -3.215 5.188 16.844 1 90.38 95 ASN A C 1
ATOM 729 O O . ASN A 1 95 ? -3.158 4.887 15.648 1 90.38 95 ASN A O 1
ATOM 733 N N . THR A 1 96 ? -2.221 5.344 17.688 1 90.5 96 THR A N 1
ATOM 734 C CA . THR A 1 96 ? -0.869 4.965 17.297 1 90.5 96 THR A CA 1
ATOM 735 C C . THR A 1 96 ? -0.179 4.18 18.406 1 90.5 96 THR A C 1
ATOM 737 O O . THR A 1 96 ? -0.778 3.92 19.453 1 90.5 96 THR A O 1
ATOM 740 N N . LYS A 1 97 ? 1.032 3.689 18.188 1 90.94 97 LYS A N 1
ATOM 741 C CA . LYS A 1 97 ? 1.817 2.938 19.172 1 90.94 97 LYS A CA 1
ATOM 742 C C . LYS A 1 97 ? 3.037 3.734 19.625 1 90.94 97 LYS A C 1
ATOM 744 O O . LYS A 1 97 ? 3.561 4.559 18.875 1 90.94 97 LYS A O 1
ATOM 749 N N . PRO A 1 98 ? 3.387 3.439 20.891 1 94.5 98 PRO A N 1
ATOM 750 C CA . PRO A 1 98 ? 4.566 4.156 21.391 1 94.5 98 PRO A CA 1
ATOM 751 C C . PRO A 1 98 ? 5.777 3.996 20.469 1 94.5 98 PRO A C 1
ATOM 753 O O . PRO A 1 98 ? 6.129 2.873 20.094 1 94.5 98 PRO A O 1
ATOM 756 N N . GLY A 1 99 ? 6.324 5.074 20.094 1 95.62 99 GLY A N 1
ATOM 757 C CA . GLY A 1 99 ? 7.598 5.047 19.375 1 95.62 99 GLY A CA 1
ATOM 758 C C . GLY A 1 99 ? 7.441 4.875 17.875 1 95.62 99 GLY A C 1
ATOM 759 O O . GLY A 1 99 ? 8.43 4.734 17.156 1 95.62 99 GLY A O 1
ATOM 760 N N . THR A 1 100 ? 6.191 4.988 17.375 1 93.81 100 THR A N 1
ATOM 761 C CA . THR A 1 100 ? 6.004 4.621 15.984 1 93.81 100 THR A CA 1
ATOM 762 C C . THR A 1 100 ? 5.496 5.816 15.172 1 93.81 100 THR A C 1
ATOM 764 O O . THR A 1 100 ? 5.512 5.789 13.945 1 93.81 100 THR A O 1
ATOM 767 N N . THR A 1 101 ? 5.062 6.812 15.852 1 95.69 101 THR A N 1
ATOM 768 C CA . THR A 1 101 ? 4.441 7.949 15.172 1 95.69 101 THR A CA 1
ATOM 769 C C . THR A 1 101 ? 5.461 8.68 14.305 1 95.69 101 THR A C 1
ATOM 771 O O . THR A 1 101 ? 6.543 9.031 14.773 1 95.69 101 THR A O 1
ATOM 774 N N . ILE A 1 102 ? 5.102 8.875 13 1 95.88 102 ILE A N 1
ATOM 775 C CA . ILE A 1 102 ? 6.016 9.578 12.102 1 95.88 102 ILE A CA 1
ATOM 776 C C . ILE A 1 102 ? 5.266 10.688 11.375 1 95.88 102 ILE A C 1
ATOM 778 O O . ILE A 1 102 ? 4.148 10.484 10.898 1 95.88 102 ILE A O 1
ATOM 782 N N . PHE A 1 103 ? 5.855 11.883 11.352 1 96.31 103 PHE A N 1
ATOM 783 C CA . PHE A 1 103 ? 5.379 13.07 10.648 1 96.31 103 PHE A CA 1
ATOM 784 C C . PHE A 1 103 ? 6.242 13.359 9.43 1 96.31 103 PHE A C 1
ATOM 786 O O . PHE A 1 103 ? 7.297 12.742 9.242 1 96.31 103 PHE A O 1
ATOM 793 N N . TRP A 1 104 ? 5.703 14.25 8.633 1 94.31 104 TRP A N 1
A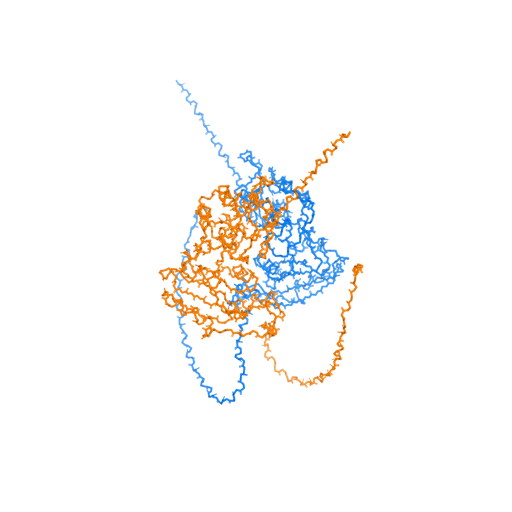TOM 794 C CA . TRP A 1 104 ? 6.492 14.711 7.496 1 94.31 104 TRP A CA 1
ATOM 795 C C . TRP A 1 104 ? 6.039 16.094 7.043 1 94.31 104 TRP A C 1
ATOM 797 O O . TRP A 1 104 ? 4.902 16.5 7.301 1 94.31 104 TRP A O 1
ATOM 807 N N . THR A 1 105 ? 6.926 16.812 6.457 1 91.56 105 THR A N 1
ATOM 808 C CA . THR A 1 105 ? 6.586 18.094 5.848 1 91.56 105 THR A CA 1
ATOM 809 C C . THR A 1 105 ? 7.559 18.438 4.719 1 91.56 105 THR A C 1
ATOM 811 O O . THR A 1 105 ? 8.758 18.156 4.82 1 91.56 105 THR A O 1
ATOM 814 N N . GLY A 1 106 ? 7.004 18.891 3.631 1 86.44 106 GLY A N 1
ATOM 815 C CA . GLY A 1 106 ? 7.789 19.438 2.539 1 86.44 106 GLY A CA 1
ATOM 816 C C . GLY A 1 106 ? 8.297 18.375 1.577 1 86.44 106 GLY A C 1
ATOM 817 O O . GLY A 1 106 ? 9.016 18.688 0.621 1 86.44 106 GLY A O 1
ATOM 818 N N . VAL A 1 107 ? 8.141 17.188 1.868 1 85.19 107 VAL A N 1
ATOM 819 C CA . VAL A 1 107 ? 8.594 16.141 0.969 1 85.19 107 VAL A CA 1
ATOM 820 C C . VAL A 1 107 ? 7.527 15.859 -0.089 1 85.19 107 VAL A C 1
ATOM 822 O O . VAL A 1 107 ? 6.336 15.766 0.227 1 85.19 107 VAL A O 1
ATOM 825 N N . SER A 1 108 ? 8.102 16.125 -1.339 1 65.69 108 SER A N 1
ATOM 826 C CA . SER A 1 108 ? 7.191 15.969 -2.469 1 65.69 108 SER A CA 1
ATOM 827 C C . SER A 1 108 ? 6.703 14.523 -2.588 1 65.69 108 SER A C 1
ATOM 829 O O . SER A 1 108 ? 7.457 13.586 -2.324 1 65.69 108 SER A O 1
ATOM 831 N N . GLY A 1 109 ? 5.41 14.5 -2.842 1 59.09 109 GLY A N 1
ATOM 832 C CA . GLY A 1 109 ? 4.746 13.227 -3.082 1 59.09 109 GLY A CA 1
ATOM 833 C C . GLY A 1 109 ? 4.418 12.477 -1.807 1 59.09 109 GLY A C 1
ATOM 834 O O . GLY A 1 109 ? 5.316 12.062 -1.073 1 59.09 109 GLY A O 1
ATOM 835 N N . ALA A 1 110 ? 3.27 12.805 -1.244 1 55.72 110 ALA A N 1
ATOM 836 C CA . ALA A 1 110 ? 2.691 12.133 -0.084 1 55.72 110 ALA A CA 1
ATOM 837 C C . ALA A 1 110 ? 3.139 10.672 -0.019 1 55.72 110 ALA A C 1
ATOM 839 O O . ALA A 1 110 ? 2.885 9.984 0.971 1 55.72 110 ALA A O 1
ATOM 840 N N . TYR A 1 111 ? 4.266 10.352 -0.917 1 69.12 111 TYR A N 1
ATOM 841 C CA . TYR A 1 111 ? 4.512 8.922 -1.044 1 69.12 111 TYR A CA 1
ATOM 842 C C . TYR A 1 111 ? 5.672 8.484 -0.159 1 69.12 111 TYR A C 1
ATOM 844 O O . TYR A 1 111 ? 5.707 7.352 0.321 1 69.12 111 TYR A O 1
ATOM 852 N N . ILE A 1 112 ? 6.562 9.477 0.128 1 79.19 112 ILE A N 1
ATOM 853 C CA . ILE A 1 112 ? 7.762 9.023 0.822 1 79.19 112 ILE A CA 1
ATOM 854 C C . ILE A 1 112 ? 7.398 8.57 2.234 1 79.19 112 ILE A C 1
ATOM 856 O O . ILE A 1 112 ? 7.691 7.438 2.625 1 79.19 112 ILE A O 1
ATOM 860 N N . PRO A 1 113 ? 6.668 9.398 2.918 1 78.88 113 PRO A N 1
ATOM 861 C CA . PRO A 1 113 ? 6.352 8.938 4.273 1 78.88 113 PRO A CA 1
ATOM 862 C C . PRO A 1 113 ? 5.48 7.684 4.277 1 78.88 113 PRO A C 1
ATOM 864 O O . PRO A 1 113 ? 5.629 6.824 5.152 1 78.88 113 PRO A O 1
ATOM 867 N N . HIS A 1 114 ? 4.598 7.602 3.354 1 82.69 114 HIS A N 1
ATOM 868 C CA . HIS A 1 114 ? 3.754 6.418 3.256 1 82.69 114 HIS A CA 1
ATOM 869 C C . HIS A 1 114 ? 4.57 5.188 2.871 1 82.69 114 HIS A C 1
ATOM 871 O O . HIS A 1 114 ? 4.379 4.109 3.432 1 82.69 114 HIS A O 1
ATOM 877 N N . ASP A 1 115 ? 5.523 5.441 1.979 1 86.38 115 ASP A N 1
ATOM 878 C CA . ASP A 1 115 ? 6.402 4.344 1.591 1 86.38 115 ASP A CA 1
ATOM 879 C C . ASP A 1 115 ? 7.285 3.908 2.756 1 86.38 115 ASP A C 1
ATOM 881 O O . ASP A 1 115 ? 7.523 2.715 2.953 1 86.38 115 ASP A O 1
ATOM 885 N N . VAL A 1 116 ? 7.707 4.91 3.461 1 86.75 116 VAL A N 1
ATOM 886 C CA . VAL A 1 116 ? 8.562 4.613 4.605 1 86.75 116 VAL A CA 1
ATOM 887 C C . VAL A 1 116 ? 7.797 3.771 5.621 1 86.75 116 VAL A C 1
ATOM 889 O O . VAL A 1 116 ? 8.305 2.752 6.098 1 86.75 116 VAL A O 1
ATOM 892 N N . ALA A 1 117 ? 6.641 4.188 5.887 1 86.19 117 ALA A N 1
ATOM 893 C CA . ALA A 1 117 ? 5.824 3.453 6.855 1 86.19 117 ALA A CA 1
ATOM 894 C C . ALA A 1 117 ? 5.504 2.051 6.352 1 86.19 117 ALA A C 1
ATOM 896 O O . ALA A 1 117 ? 5.625 1.073 7.094 1 86.19 117 ALA A O 1
ATOM 897 N N . GLU A 1 118 ? 5.152 1.945 5.137 1 84 118 GLU A N 1
ATOM 898 C CA . GLU A 1 118 ? 4.754 0.669 4.551 1 84 118 GLU A CA 1
ATOM 899 C C . GLU A 1 118 ? 5.934 -0.295 4.477 1 84 118 GLU A C 1
ATOM 901 O O . GLU A 1 118 ? 5.797 -1.479 4.789 1 84 118 GLU A O 1
ATOM 906 N N . VAL A 1 119 ? 7.031 0.198 4.051 1 86.81 119 VAL A N 1
ATOM 907 C CA . VAL A 1 119 ? 8.172 -0.668 3.787 1 86.81 119 VAL A CA 1
ATOM 908 C C . VAL A 1 119 ? 8.875 -1.011 5.098 1 86.81 119 VAL A C 1
ATOM 910 O O . VAL A 1 119 ? 9.203 -2.172 5.352 1 86.81 119 VAL A O 1
ATOM 913 N N . SER A 1 120 ? 9.086 -0.062 5.961 1 85.25 120 SER A N 1
ATOM 914 C CA . SER A 1 120 ? 9.82 -0.305 7.195 1 85.25 120 SER A CA 1
ATOM 915 C C . SER A 1 120 ? 8.992 -1.101 8.195 1 85.25 120 SER A C 1
ATOM 917 O O . SER A 1 120 ? 9.523 -1.908 8.953 1 85.25 120 SER A O 1
ATOM 919 N N . GLN A 1 121 ? 7.73 -0.856 8.289 1 82.62 121 GLN A N 1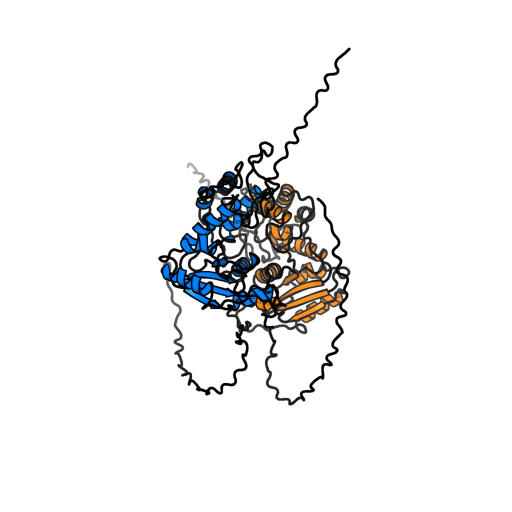
ATOM 920 C CA . GLN A 1 121 ? 6.785 -1.433 9.234 1 82.62 121 GLN A CA 1
ATOM 921 C C . GLN A 1 121 ? 7.137 -1.043 10.664 1 82.62 121 GLN A C 1
ATOM 923 O O . GLN A 1 121 ? 6.922 -1.823 11.602 1 82.62 121 GLN A O 1
ATOM 928 N N . GLU A 1 122 ? 7.781 0.101 10.758 1 87.31 122 GLU A N 1
ATOM 929 C CA . GLU A 1 122 ? 8.195 0.572 12.07 1 87.31 122 GLU A CA 1
ATOM 930 C C . GLU A 1 122 ? 7.477 1.864 12.453 1 87.31 122 GLU A C 1
ATOM 932 O O . GLU A 1 122 ? 7.52 2.291 13.609 1 87.31 122 GLU A O 1
ATOM 937 N N . TYR A 1 123 ? 6.824 2.377 11.484 1 92.06 123 TYR A N 1
ATOM 938 C CA . TYR A 1 123 ? 6.227 3.689 11.703 1 92.06 123 TYR A CA 1
ATOM 939 C C . TYR A 1 123 ? 4.738 3.672 11.375 1 92.06 123 TYR A C 1
ATOM 941 O O . TYR A 1 123 ? 4.281 2.855 10.57 1 92.06 123 TYR A O 1
ATOM 949 N N . ILE A 1 124 ? 4.07 4.574 12.016 1 92.06 124 ILE A N 1
ATOM 950 C CA . ILE A 1 124 ? 2.67 4.832 11.695 1 92.06 124 ILE A CA 1
ATOM 951 C C . ILE A 1 124 ? 2.5 6.289 11.273 1 92.06 124 ILE A C 1
ATOM 953 O O . ILE A 1 124 ? 2.783 7.207 12.047 1 92.06 124 ILE A O 1
ATOM 957 N N . VAL A 1 125 ? 2.186 6.465 10.008 1 93.25 125 VAL A N 1
ATOM 958 C CA . VAL A 1 125 ? 1.844 7.789 9.5 1 93.25 125 VAL A CA 1
ATOM 959 C C . VAL A 1 125 ? 0.339 8.016 9.617 1 93.25 125 VAL A C 1
ATOM 961 O O . VAL A 1 125 ? -0.434 7.062 9.711 1 93.25 125 VAL A O 1
ATOM 964 N N . LEU A 1 126 ? -0.054 9.234 9.609 1 93.69 126 LEU A N 1
ATOM 965 C CA . LEU A 1 126 ? -1.451 9.586 9.836 1 93.69 126 LEU A CA 1
ATOM 966 C C . LEU A 1 126 ? -2.367 8.805 8.898 1 93.69 126 LEU A C 1
ATOM 968 O O . LEU A 1 126 ? -3.408 8.297 9.32 1 93.69 126 LEU A O 1
ATOM 972 N N . GLY A 1 127 ? -1.979 8.641 7.656 1 90.81 127 GLY A N 1
ATOM 973 C CA . GLY A 1 127 ? -2.793 7.965 6.66 1 90.81 127 GLY A CA 1
ATOM 974 C C . GLY A 1 127 ? -3.016 6.496 6.973 1 90.81 127 GLY A C 1
ATOM 975 O O . GLY A 1 127 ? -3.896 5.859 6.391 1 90.81 127 GLY A O 1
ATOM 976 N N . GLU A 1 128 ? -2.271 6.016 7.922 1 89 128 GLU A N 1
ATOM 977 C CA . GLU A 1 128 ? -2.377 4.602 8.273 1 89 128 GLU A CA 1
ATOM 978 C C . GLU A 1 128 ? -3.193 4.414 9.555 1 89 128 GLU A C 1
ATOM 980 O O . GLU A 1 128 ? -3.385 3.285 10.008 1 89 128 GLU A O 1
ATOM 985 N N . THR A 1 129 ? -3.58 5.41 10.148 1 92.5 129 THR A N 1
ATOM 986 C CA . THR A 1 129 ? -4.516 5.312 11.266 1 92.5 129 THR A CA 1
ATOM 987 C C . THR A 1 129 ? -5.934 5.066 10.758 1 92.5 129 THR A C 1
ATOM 989 O O . THR A 1 129 ? -6.195 5.164 9.555 1 92.5 129 THR A O 1
ATOM 992 N N . PHE A 1 130 ? -6.781 4.781 11.648 1 93.25 130 PHE A N 1
ATOM 993 C CA . PHE A 1 130 ? -8.141 4.383 11.305 1 93.25 130 PHE A CA 1
ATOM 994 C C . PHE A 1 130 ? -8.828 5.465 10.477 1 93.25 130 PHE A C 1
ATOM 996 O O . PHE A 1 130 ? -9.211 5.227 9.328 1 93.25 130 PHE A O 1
ATOM 1003 N N . PRO A 1 131 ? -9 6.742 10.984 1 95.75 131 PRO A N 1
ATOM 1004 C CA . PRO A 1 131 ? -9.68 7.766 10.188 1 95.75 131 PRO A CA 1
ATOM 1005 C C . PRO A 1 131 ? -8.867 8.211 8.977 1 95.75 131 PRO A C 1
ATOM 1007 O O . PRO A 1 131 ? -9.438 8.539 7.934 1 95.75 131 PRO A O 1
ATOM 1010 N N . GLY A 1 132 ? -7.48 8.188 9.125 1 93.94 132 GLY A N 1
ATOM 1011 C CA . GLY A 1 132 ? -6.637 8.523 7.988 1 93.94 132 GLY A CA 1
ATOM 1012 C C . GLY A 1 132 ? -6.805 7.566 6.824 1 93.94 132 GLY A C 1
ATOM 1013 O O . GLY A 1 132 ? -6.961 7.996 5.68 1 93.94 132 GLY A O 1
ATOM 1014 N N . TYR A 1 133 ? -6.836 6.293 7.125 1 92.19 133 TYR A N 1
ATOM 1015 C CA . TYR A 1 133 ? -7.008 5.262 6.113 1 92.19 133 TYR A CA 1
ATOM 1016 C C . TYR A 1 133 ? -8.359 5.395 5.422 1 92.19 133 TYR A C 1
ATOM 1018 O O . TYR A 1 133 ? -8.461 5.238 4.203 1 92.19 133 TYR A O 1
ATOM 1026 N N . MET A 1 134 ? -9.367 5.66 6.168 1 95.5 134 MET A N 1
ATOM 1027 C CA . MET A 1 134 ? -10.719 5.77 5.617 1 95.5 134 MET A CA 1
ATOM 1028 C C . MET A 1 134 ? -10.812 6.938 4.645 1 95.5 134 MET A C 1
ATOM 1030 O O . MET A 1 134 ? -11.547 6.871 3.656 1 95.5 134 MET A O 1
ATOM 1034 N N . ALA A 1 135 ? -10 7.977 4.852 1 96.31 135 ALA A N 1
ATOM 1035 C CA . ALA A 1 135 ? -10.172 9.195 4.066 1 96.31 135 ALA A CA 1
ATOM 1036 C C . ALA A 1 135 ? -9.078 9.336 3.018 1 96.31 135 ALA A C 1
ATOM 1038 O O . ALA A 1 135 ? -9.094 10.273 2.213 1 96.31 135 ALA A O 1
ATOM 1039 N N . LEU A 1 136 ? -8.211 8.383 2.969 1 92.12 136 LEU A N 1
ATOM 1040 C CA . LEU A 1 136 ? -7.031 8.492 2.119 1 92.12 136 LEU A CA 1
ATOM 1041 C C . LEU A 1 136 ? -7.426 8.602 0.65 1 92.12 136 LEU A C 1
ATOM 1043 O O . LEU A 1 136 ? -8.227 7.801 0.159 1 92.12 136 LEU A O 1
ATOM 1047 N N . ASN A 1 137 ? -6.922 9.656 -0.016 1 90.69 137 ASN A N 1
ATOM 1048 C CA . ASN A 1 137 ? -7.074 9.867 -1.452 1 90.69 137 ASN A CA 1
ATOM 1049 C C . ASN A 1 137 ? -8.523 10.172 -1.827 1 90.69 137 ASN A C 1
ATOM 1051 O O . ASN A 1 137 ? -8.914 10.008 -2.982 1 90.69 137 ASN A O 1
ATOM 1055 N N . LEU A 1 138 ? -9.281 10.633 -0.905 1 95.62 138 LEU A N 1
ATOM 1056 C CA . LEU A 1 138 ? -10.656 11.047 -1.193 1 95.62 138 LEU A CA 1
ATOM 1057 C C . LEU A 1 138 ? -10.758 12.562 -1.318 1 95.62 138 LEU A C 1
ATOM 1059 O O . LEU A 1 138 ? -9.945 13.289 -0.744 1 95.62 138 LEU A O 1
ATOM 1063 N N . SER A 1 139 ? -11.664 12.961 -2.129 1 95.31 139 SER A N 1
ATOM 1064 C CA . SER A 1 139 ? -12.117 14.344 -2.182 1 95.31 139 SER A CA 1
ATOM 1065 C C . SER A 1 139 ? -13.562 14.469 -1.698 1 95.31 139 SER A C 1
ATOM 1067 O O . SER A 1 139 ? -14.398 13.625 -2.004 1 95.31 139 SER A O 1
ATOM 1069 N N . PHE A 1 140 ? -13.758 15.531 -0.939 1 96.94 140 PHE A N 1
ATOM 1070 C CA . PHE A 1 140 ? -15.117 15.625 -0.409 1 96.94 140 PHE A CA 1
ATOM 1071 C C . PHE A 1 140 ? -15.43 17.047 0.018 1 96.94 140 PHE A C 1
ATOM 1073 O O . PHE A 1 140 ? -14.578 17.734 0.583 1 96.94 140 PHE A O 1
ATOM 1080 N N . CYS A 1 141 ? -16.594 17.484 -0.31 1 96 141 CYS A N 1
ATOM 1081 C CA . CYS A 1 141 ? -17.188 18.719 0.177 1 96 141 CYS A CA 1
ATOM 1082 C C . CYS A 1 141 ? -18.703 18.734 -0.034 1 96 141 CYS A C 1
ATOM 1084 O O . CYS A 1 141 ? -19.219 17.938 -0.823 1 96 141 CYS A O 1
ATOM 1086 N N . GLY A 1 142 ? -19.406 19.531 0.752 1 95.5 142 GLY A N 1
ATOM 1087 C CA . GLY A 1 142 ? -20.844 19.672 0.652 1 95.5 142 GLY A CA 1
ATOM 1088 C C . GLY A 1 142 ? -21.281 20.688 -0.39 1 95.5 142 GLY A C 1
ATOM 1089 O O . GLY A 1 142 ? -20.438 21.344 -1.014 1 95.5 142 GLY A O 1
ATOM 1090 N N . SER A 1 143 ? -22.562 20.641 -0.61 1 94.81 143 SER A N 1
ATOM 1091 C CA . SER A 1 143 ? -23.203 21.625 -1.476 1 94.81 143 SER A CA 1
ATOM 1092 C C . SER A 1 143 ? -24.5 22.125 -0.866 1 94.81 143 SER A C 1
ATOM 1094 O O . SER A 1 143 ? -25.312 21.344 -0.361 1 94.81 143 SER A O 1
ATOM 1096 N N . THR A 1 144 ? -24.609 23.484 -0.941 1 94 144 THR A N 1
ATOM 1097 C CA . THR A 1 144 ? -25.859 24.078 -0.485 1 94 144 THR A CA 1
ATOM 1098 C C . THR A 1 144 ? -26.812 24.297 -1.654 1 94 144 THR A C 1
ATOM 1100 O O . THR A 1 144 ? -27.906 24.828 -1.479 1 94 144 THR A O 1
ATOM 1103 N N . ASP A 1 145 ? -26.391 23.938 -2.801 1 93.12 145 ASP A N 1
ATOM 1104 C CA . ASP A 1 145 ? -27.234 24.078 -3.992 1 93.12 145 ASP A CA 1
ATOM 1105 C C . ASP A 1 145 ? -28.484 23.203 -3.898 1 93.12 145 ASP A C 1
ATOM 1107 O O . ASP A 1 145 ? -28.375 21.984 -3.799 1 93.12 145 ASP A O 1
ATOM 1111 N N . PRO A 1 146 ? -29.656 23.781 -4.035 1 92.44 146 PRO A N 1
ATOM 1112 C CA . PRO A 1 146 ? -30.891 23 -3.963 1 92.44 146 PRO A CA 1
ATOM 1113 C C . PRO A 1 146 ? -31.016 22 -5.113 1 92.44 146 PRO A C 1
ATOM 1115 O O . PRO A 1 146 ? -31.766 21.016 -5.008 1 92.44 146 PRO A O 1
ATOM 1118 N N . ASN A 1 147 ? -30.266 22.219 -6.18 1 91.31 147 ASN A N 1
ATOM 1119 C CA . ASN A 1 147 ? -30.312 21.328 -7.332 1 91.31 147 ASN A CA 1
ATOM 1120 C C . ASN A 1 147 ? -29.406 20.125 -7.141 1 91.31 147 ASN A C 1
ATOM 1122 O O . ASN A 1 147 ? -29.312 19.25 -8.016 1 91.31 147 ASN A O 1
ATOM 1126 N N . GLU A 1 148 ? -28.766 20.016 -5.996 1 92 148 GLU A N 1
ATOM 1127 C CA . GLU A 1 148 ? -27.953 18.859 -5.605 1 92 148 GLU A CA 1
ATOM 1128 C C . GLU A 1 148 ? -28.547 18.156 -4.391 1 92 148 GLU A C 1
ATOM 1130 O O . GLU A 1 148 ? -28.062 18.312 -3.27 1 92 148 GLU A O 1
ATOM 1135 N N . PRO A 1 149 ? -29.469 17.266 -4.641 1 93.56 149 PRO A N 1
ATOM 1136 C CA . PRO A 1 149 ? -30.203 16.688 -3.516 1 93.56 149 PRO A CA 1
ATOM 1137 C C . PRO A 1 149 ? -29.344 15.789 -2.645 1 93.56 149 PRO A C 1
ATOM 1139 O O . PRO A 1 149 ? -29.688 15.531 -1.486 1 93.56 149 PRO A O 1
ATOM 1142 N N . SER A 1 150 ? -28.266 15.336 -3.123 1 94.75 150 SER A N 1
ATOM 1143 C CA . SER A 1 150 ? -27.391 14.492 -2.324 1 94.75 150 SER A CA 1
ATOM 1144 C C . SER A 1 150 ? -26.75 15.281 -1.19 1 94.75 150 SER A C 1
ATOM 1146 O O . SER A 1 150 ? -26.312 14.703 -0.195 1 94.75 150 SER A O 1
ATOM 1148 N N . GLY A 1 151 ? -26.562 16.609 -1.486 1 97.19 151 GLY A N 1
ATOM 1149 C CA . GLY A 1 151 ? -25.906 17.484 -0.528 1 97.19 151 GLY A CA 1
ATOM 1150 C C . GLY A 1 151 ? -24.391 17.531 -0.722 1 97.19 151 GLY A C 1
ATOM 1151 O O . GLY A 1 151 ? -23.688 18.141 0.078 1 97.19 151 GLY A O 1
ATOM 1152 N N . PHE A 1 152 ? -23.922 16.859 -1.74 1 97.19 152 PHE A N 1
ATOM 1153 C CA . PHE A 1 152 ? -22.484 16.859 -2.02 1 97.19 152 PHE A CA 1
ATOM 1154 C C . PHE A 1 152 ? -22.188 17.594 -3.316 1 97.19 152 PHE A C 1
ATOM 1156 O O . PHE A 1 152 ? -23.016 17.625 -4.23 1 97.19 152 PHE A O 1
ATOM 1163 N N . ASN A 1 153 ? -21.031 18.281 -3.416 1 95.75 153 ASN A N 1
ATOM 1164 C CA . ASN A 1 153 ? -20.562 18.891 -4.656 1 95.75 153 ASN A CA 1
ATOM 1165 C C . ASN A 1 153 ? -19.688 17.922 -5.457 1 95.75 153 ASN A C 1
ATOM 1167 O O . ASN A 1 153 ? -18.547 17.656 -5.09 1 95.75 153 ASN A O 1
ATOM 1171 N N . TYR A 1 154 ? -20.203 17.391 -6.516 1 95.12 154 TYR A N 1
ATOM 1172 C CA . TYR A 1 154 ? -19.484 16.391 -7.309 1 95.12 154 TYR A CA 1
ATOM 1173 C C . TYR A 1 154 ? -18.688 17.062 -8.422 1 95.12 154 TYR A C 1
ATOM 1175 O O . TYR A 1 154 ? -18.016 16.375 -9.203 1 95.12 154 TYR A O 1
ATOM 1183 N N . THR A 1 155 ? -18.641 18.375 -8.461 1 93.75 155 THR A N 1
ATOM 1184 C CA . THR A 1 155 ? -17.984 19.078 -9.555 1 93.75 155 THR A CA 1
ATOM 1185 C C . THR A 1 155 ? -16.625 19.625 -9.109 1 93.75 155 THR A C 1
ATOM 1187 O O . THR A 1 155 ? -15.641 19.516 -9.836 1 93.75 155 THR A O 1
ATOM 1190 N N . VAL A 1 156 ? -16.641 20.266 -7.949 1 93.31 156 VAL A N 1
ATOM 1191 C CA . VAL A 1 156 ? -15.406 20.906 -7.496 1 93.31 156 VAL A CA 1
ATOM 1192 C C . VAL A 1 156 ? -15.398 21 -5.973 1 93.31 156 VAL A C 1
ATOM 1194 O O . VAL A 1 156 ? -16.422 21.297 -5.359 1 93.31 156 VAL A O 1
ATOM 1197 N N . CYS A 1 157 ? -14.266 20.719 -5.391 1 94.25 157 CYS A N 1
ATOM 1198 C CA . CYS A 1 157 ? -14.07 20.844 -3.951 1 94.25 157 CYS A CA 1
ATOM 1199 C C . CYS A 1 157 ? -12.789 21.609 -3.643 1 94.25 157 CYS A C 1
ATOM 1201 O O . CYS A 1 157 ? -11.852 21.609 -4.441 1 94.25 157 CYS A O 1
ATOM 1203 N N . PRO A 1 158 ? -12.812 22.328 -2.523 1 91.44 158 PRO A N 1
ATOM 1204 C CA . PRO A 1 158 ? -11.539 22.906 -2.09 1 91.44 158 PRO A CA 1
ATOM 1205 C C . PRO A 1 158 ? -10.523 21.844 -1.663 1 91.44 158 PRO A C 1
ATOM 1207 O O . PRO A 1 158 ? -10.898 20.703 -1.386 1 91.44 158 PRO A O 1
ATOM 1210 N N . THR A 1 159 ? -9.273 22.172 -1.727 1 88.06 159 THR A N 1
ATOM 1211 C CA . THR A 1 159 ? -8.172 21.297 -1.32 1 88.06 159 THR A CA 1
ATOM 1212 C C . THR A 1 159 ? -7.406 21.906 -0.147 1 88.06 159 THR A C 1
ATOM 1214 O O . THR A 1 159 ? -7.75 22.984 0.331 1 88.06 159 THR A O 1
ATOM 1217 N N . GLU A 1 160 ? -6.445 21.25 0.269 1 80.56 160 GLU A N 1
ATOM 1218 C CA . GLU A 1 160 ? -5.586 21.75 1.34 1 80.56 160 GLU A CA 1
ATOM 1219 C C . GLU A 1 160 ? -4.809 22.984 0.896 1 80.56 160 GLU A C 1
ATOM 1221 O O . GLU A 1 160 ? -4.387 23.781 1.729 1 80.56 160 GLU A O 1
ATOM 1226 N N . ASP A 1 161 ? -4.688 23.141 -0.37 1 74.19 161 ASP A N 1
ATOM 1227 C CA . ASP A 1 161 ? -3.889 24.234 -0.918 1 74.19 161 ASP A CA 1
ATOM 1228 C C . ASP A 1 161 ? -4.762 25.438 -1.265 1 74.19 161 ASP A C 1
ATOM 1230 O O . ASP A 1 161 ? -4.25 26.5 -1.62 1 74.19 161 ASP A O 1
ATOM 1234 N N . THR A 1 162 ? -6 25.172 -1.235 1 71.44 162 THR A N 1
ATOM 1235 C CA . THR A 1 162 ? -6.898 26.297 -1.51 1 71.44 162 THR A CA 1
ATOM 1236 C C . THR A 1 162 ? -6.656 27.438 -0.526 1 71.44 162 THR A C 1
ATOM 1238 O O . THR A 1 162 ? -6.469 27.203 0.669 1 71.44 162 THR A O 1
ATOM 1241 N N . ASP A 1 163 ? -6.504 28.562 -1.255 1 66.44 163 ASP A N 1
ATOM 1242 C CA . ASP A 1 163 ? -6.211 29.766 -0.49 1 66.44 163 ASP A CA 1
ATOM 1243 C C . ASP A 1 163 ? -7.16 29.906 0.696 1 66.44 163 ASP A C 1
ATOM 1245 O O . ASP A 1 163 ? -8.383 29.938 0.521 1 66.44 163 ASP A O 1
ATOM 1249 N N . ARG A 1 164 ? -6.652 30.016 1.802 1 62.44 164 ARG A N 1
ATOM 1250 C CA . ARG A 1 164 ? -7.355 30.062 3.08 1 62.44 164 ARG A CA 1
ATOM 1251 C C . ARG A 1 164 ? -8.023 31.406 3.299 1 62.44 164 ARG A C 1
ATOM 1253 O O . ARG A 1 164 ? -8.977 31.516 4.078 1 62.44 164 ARG A O 1
ATOM 1260 N N . ALA A 1 165 ? -7.602 32.375 2.635 1 62.69 165 ALA A N 1
ATOM 1261 C CA . ALA A 1 165 ? -8.164 33.688 2.91 1 62.69 165 ALA A CA 1
ATOM 1262 C C . ALA A 1 165 ? -9.672 33.719 2.668 1 62.69 165 ALA A C 1
ATOM 1264 O O . ALA A 1 165 ? -10.422 34.281 3.459 1 62.69 165 ALA A O 1
ATOM 1265 N N . GLY A 1 166 ? -10.094 33.062 1.568 1 67.56 166 GLY A N 1
ATOM 1266 C CA . GLY A 1 166 ? -11.531 33.062 1.366 1 67.56 166 GLY A CA 1
ATOM 1267 C C . GLY A 1 166 ? -12.195 31.734 1.708 1 67.56 166 GLY A C 1
ATOM 1268 O O . GLY A 1 166 ? -13.422 31.641 1.712 1 67.56 166 GLY A O 1
ATOM 1269 N N . CYS A 1 167 ? -11.414 30.812 2.094 1 83.12 167 CYS A N 1
ATOM 1270 C CA . CYS A 1 167 ? -11.922 29.469 2.379 1 83.12 167 CYS A CA 1
ATOM 1271 C C . CYS A 1 167 ? -11.023 28.75 3.379 1 83.12 167 CYS A C 1
ATOM 1273 O O . CYS A 1 167 ? -10.648 27.594 3.158 1 83.12 167 CYS A O 1
ATOM 1275 N N . SER A 1 168 ? -10.664 29.484 4.426 1 70.5 168 SER A N 1
ATOM 1276 C CA . SER A 1 168 ? -9.664 29 5.367 1 70.5 168 SER A CA 1
ATOM 1277 C C . SER A 1 168 ? -10.156 27.766 6.125 1 70.5 168 SER A C 1
ATOM 1279 O O . SER A 1 168 ? -9.367 26.891 6.492 1 70.5 168 SER A O 1
ATOM 1281 N N . ASN A 1 169 ? -11.414 27.734 6.297 1 80.5 169 ASN A N 1
ATOM 1282 C CA . ASN A 1 169 ? -11.992 26.609 7.031 1 80.5 169 ASN A CA 1
ATOM 1283 C C . ASN A 1 169 ? -12.75 25.672 6.105 1 80.5 169 ASN A C 1
ATOM 1285 O O . ASN A 1 169 ? -13.906 25.328 6.367 1 80.5 169 ASN A O 1
ATOM 1289 N N . ASN A 1 170 ? -11.969 25.281 5.129 1 86.75 170 ASN A N 1
ATOM 1290 C CA . ASN A 1 170 ? -12.703 24.406 4.223 1 86.75 170 ASN A CA 1
ATOM 1291 C C . ASN A 1 170 ? -12.828 22.984 4.777 1 86.75 170 ASN A C 1
ATOM 1293 O O . ASN A 1 170 ? -12.086 22.609 5.688 1 86.75 170 ASN A O 1
ATOM 1297 N N . THR A 1 171 ? -13.758 22.281 4.281 1 90.19 171 THR A N 1
ATOM 1298 C CA . THR A 1 171 ? -14.156 20.984 4.809 1 90.19 171 THR A CA 1
ATOM 1299 C C . THR A 1 171 ? -13 19.984 4.719 1 90.19 171 THR A C 1
ATOM 1301 O O . THR A 1 171 ? -12.797 19.188 5.633 1 90.19 171 THR A O 1
ATOM 1304 N N . PHE A 1 172 ? -12.227 20.047 3.713 1 92.56 172 PHE A N 1
ATOM 1305 C CA . PHE A 1 172 ? -11.141 19.109 3.492 1 92.56 172 PHE A CA 1
ATOM 1306 C C . PHE A 1 172 ? -9.961 19.422 4.406 1 92.56 172 PHE A C 1
ATOM 1308 O O . PHE A 1 172 ? -9.484 18.547 5.137 1 92.56 172 PHE A O 1
ATOM 1315 N N . ALA A 1 173 ? -9.523 20.625 4.426 1 91.06 173 ALA A N 1
ATOM 1316 C CA . ALA A 1 173 ? -8.391 21.047 5.246 1 91.06 173 ALA A CA 1
ATOM 1317 C C . ALA A 1 173 ? -8.703 20.891 6.73 1 91.06 173 ALA A C 1
ATOM 1319 O O . ALA A 1 173 ? -7.844 20.469 7.508 1 91.06 173 ALA A O 1
ATOM 1320 N N . THR A 1 174 ? -9.922 21.203 7.109 1 93.25 174 THR A N 1
ATOM 1321 C CA . THR A 1 174 ? -10.336 21.094 8.508 1 93.25 174 THR A CA 1
ATOM 1322 C C . THR A 1 174 ? -10.273 19.641 8.984 1 93.25 174 THR A C 1
ATOM 1324 O O . THR A 1 174 ? -9.852 19.375 10.109 1 93.25 174 THR A O 1
ATOM 1327 N N . PHE A 1 175 ? -10.727 18.75 8.188 1 96.5 175 PHE A N 1
ATOM 1328 C CA . PHE A 1 175 ? -10.633 17.328 8.539 1 96.5 175 PHE A CA 1
ATOM 1329 C C . PHE A 1 175 ? -9.195 16.953 8.859 1 96.5 175 PHE A C 1
ATOM 1331 O O . PHE A 1 175 ? -8.906 16.438 9.938 1 96.5 175 PHE A O 1
ATOM 1338 N N . TRP A 1 176 ? -8.266 17.219 7.977 1 95.31 176 TRP A N 1
ATOM 1339 C CA . TRP A 1 176 ? -6.887 16.766 8.094 1 95.31 176 TRP A CA 1
ATOM 1340 C C . TRP A 1 176 ? -6.152 17.516 9.188 1 95.31 176 TRP A C 1
ATOM 1342 O O . TRP A 1 176 ? -5.289 16.969 9.875 1 95.31 176 TRP A O 1
ATOM 1352 N N . ASP A 1 177 ? -6.461 18.766 9.375 1 95.06 177 ASP A N 1
ATOM 1353 C CA . ASP A 1 177 ? -5.879 19.516 10.484 1 95.06 177 ASP A CA 1
ATOM 1354 C C . ASP A 1 177 ? -6.293 18.922 11.828 1 95.06 177 ASP A C 1
ATOM 1356 O O . ASP A 1 177 ? -5.449 18.688 12.695 1 95.06 177 ASP A O 1
ATOM 1360 N N . ARG A 1 178 ? -7.594 18.703 11.922 1 97.62 178 ARG A N 1
ATOM 1361 C CA . ARG A 1 178 ? -8.117 18.219 13.195 1 97.62 178 ARG A CA 1
ATOM 1362 C C . ARG A 1 178 ? -7.605 16.828 13.516 1 97.62 178 ARG A C 1
ATOM 1364 O O . ARG A 1 178 ? -7.195 16.547 14.641 1 97.62 178 ARG A O 1
ATOM 1371 N N . VAL A 1 179 ? -7.609 15.961 12.516 1 97.88 179 VAL A N 1
ATOM 1372 C CA . VAL A 1 179 ? -7.145 14.602 12.773 1 97.88 179 VAL A CA 1
ATOM 1373 C C . VAL A 1 179 ? -5.637 14.609 13.016 1 97.88 179 VAL A C 1
ATOM 1375 O O . VAL A 1 179 ? -5.125 13.812 13.805 1 97.88 179 VAL A O 1
ATOM 1378 N N . SER A 1 180 ? -4.906 15.469 12.391 1 97 180 SER A N 1
ATOM 1379 C CA . SER A 1 180 ? -3.48 15.617 12.648 1 97 180 SER A CA 1
ATOM 1380 C C . SER A 1 180 ? -3.221 16 14.102 1 97 180 SER A C 1
ATOM 1382 O O . SER A 1 180 ? -2.303 15.469 14.734 1 97 180 SER A O 1
ATOM 1384 N N . GLU A 1 181 ? -3.973 16.922 14.57 1 98.38 181 GLU A N 1
ATOM 1385 C CA . GLU A 1 181 ? -3.859 17.328 15.969 1 98.38 181 GLU A CA 1
ATOM 1386 C C . GLU A 1 181 ? -4.102 16.156 16.906 1 98.38 181 GLU A C 1
ATOM 1388 O O . GLU A 1 181 ? -3.312 15.906 17.812 1 98.38 181 GLU A O 1
ATOM 1393 N N . LEU A 1 182 ? -5.199 15.453 16.688 1 98.19 182 LEU A N 1
ATOM 1394 C CA . LEU A 1 182 ? -5.574 14.344 17.547 1 98.19 182 LEU A CA 1
ATOM 1395 C C . LEU A 1 182 ? -4.531 13.227 17.469 1 98.19 182 LEU A C 1
ATOM 1397 O O . LEU A 1 182 ? -4.172 12.641 18.5 1 98.19 182 LEU A O 1
ATOM 1401 N N . PHE A 1 183 ? -4.102 12.953 16.297 1 97.5 183 PHE A N 1
ATOM 1402 C CA . PHE A 1 183 ? -3.049 11.977 16.062 1 97.5 183 PHE A CA 1
ATOM 1403 C C . PHE A 1 183 ? -1.794 12.328 16.859 1 97.5 183 PHE A C 1
ATOM 1405 O O . PHE A 1 183 ? -1.211 11.477 17.516 1 97.5 183 PHE A O 1
ATOM 1412 N N . THR A 1 184 ? -1.424 13.57 16.828 1 98.56 184 THR A N 1
ATOM 1413 C CA . THR A 1 184 ? -0.223 14.047 17.5 1 98.56 184 THR A CA 1
ATOM 1414 C C . THR A 1 184 ? -0.386 13.977 19.016 1 98.56 184 THR A C 1
ATOM 1416 O O . THR A 1 184 ? 0.54 13.578 19.719 1 98.56 184 THR A O 1
ATOM 1419 N N . ARG A 1 185 ? -1.534 14.281 19.484 1 97.88 185 ARG A N 1
ATOM 1420 C CA . ARG A 1 185 ? -1.787 14.289 20.922 1 97.88 185 ARG A CA 1
ATOM 1421 C C . ARG A 1 185 ? -1.7 12.875 21.484 1 97.88 185 ARG A C 1
ATOM 1423 O O . ARG A 1 185 ? -1.444 12.703 22.688 1 97.88 185 ARG A O 1
ATOM 1430 N N . GLN A 1 186 ? -1.831 11.883 20.656 1 94.69 186 GLN A N 1
ATOM 1431 C CA . GLN A 1 186 ? -1.797 10.492 21.125 1 94.69 186 GLN A CA 1
ATOM 1432 C C . GLN A 1 186 ? -0.38 9.93 21.062 1 94.69 186 GLN A C 1
ATOM 1434 O O . GLN A 1 186 ? -0.113 8.852 21.594 1 94.69 186 GLN A O 1
ATOM 1439 N N . ALA A 1 187 ? 0.462 10.648 20.453 1 97.44 187 ALA A N 1
ATOM 1440 C CA . ALA A 1 187 ? 1.822 10.148 20.266 1 97.44 187 ALA A CA 1
ATOM 1441 C C . ALA A 1 187 ? 2.545 10.016 21.609 1 97.44 187 ALA A C 1
ATOM 1443 O O . ALA A 1 187 ? 2.418 10.883 22.484 1 97.44 187 ALA A O 1
ATOM 1444 N N . THR A 1 188 ? 3.238 8.883 21.797 1 97.69 188 THR A N 1
ATOM 1445 C CA . THR A 1 188 ? 4.059 8.633 22.984 1 97.69 188 THR A CA 1
ATOM 1446 C C . THR A 1 188 ? 5.406 8.047 22.594 1 97.69 188 THR A C 1
ATOM 1448 O O . THR A 1 188 ? 5.547 7.465 21.5 1 97.69 188 THR A O 1
ATOM 1451 N N . GLY A 1 189 ? 6.379 8.234 23.5 1 98.25 189 GLY A N 1
ATOM 1452 C CA . GLY A 1 189 ? 7.715 7.754 23.172 1 98.25 189 GLY A CA 1
ATOM 1453 C C . GLY A 1 189 ? 8.414 8.602 22.125 1 98.25 189 GLY A C 1
ATOM 1454 O O . GLY A 1 189 ? 8.18 9.805 22.047 1 98.25 189 GLY A O 1
ATOM 1455 N N . GLU A 1 190 ? 9.273 7.984 21.516 1 98.19 190 GLU A N 1
ATOM 1456 C CA . GLU A 1 190 ? 9.961 8.695 20.453 1 98.19 190 GLU A CA 1
ATOM 1457 C C . GLU A 1 190 ? 9.062 8.891 19.234 1 98.19 190 GLU A C 1
ATOM 1459 O O . GLU A 1 190 ? 8.352 7.961 18.828 1 98.19 190 GLU A O 1
ATOM 1464 N N . VAL A 1 191 ? 9.039 10.07 18.75 1 98.38 191 VAL A N 1
ATOM 1465 C CA . VAL A 1 191 ? 8.336 10.352 17.516 1 98.38 191 VAL A CA 1
ATOM 1466 C C . VAL A 1 191 ? 9.328 10.734 16.422 1 98.38 191 VAL A C 1
ATOM 1468 O O . VAL A 1 191 ? 10.469 11.109 16.719 1 98.38 191 VAL A O 1
ATOM 1471 N N . HIS A 1 192 ? 8.883 10.641 15.18 1 97.19 192 HIS A N 1
ATOM 1472 C CA . HIS A 1 192 ? 9.781 10.812 14.047 1 97.19 192 HIS A CA 1
ATOM 1473 C C . HIS A 1 192 ? 9.266 11.883 13.086 1 97.19 192 HIS A C 1
ATOM 1475 O O . HIS A 1 192 ? 8.055 12.07 12.961 1 97.19 192 HIS A O 1
ATOM 1481 N N . LEU A 1 193 ? 10.164 12.547 12.469 1 96.94 193 LEU A N 1
ATOM 1482 C CA . LEU A 1 193 ? 9.836 13.609 11.523 1 96.94 193 LEU A CA 1
ATOM 1483 C C . LEU A 1 193 ? 10.758 13.555 10.305 1 96.94 193 LEU A C 1
ATOM 1485 O O . LEU A 1 193 ? 11.984 13.57 10.445 1 96.94 193 LEU A O 1
ATOM 1489 N N . VAL A 1 194 ? 10.164 13.5 9.117 1 95.5 194 VAL A N 1
ATOM 1490 C CA . VAL A 1 194 ? 10.922 13.57 7.875 1 95.5 194 VAL A CA 1
ATOM 1491 C C . VAL A 1 194 ? 10.789 14.961 7.266 1 95.5 194 VAL A C 1
ATOM 1493 O O . VAL A 1 194 ? 9.672 15.445 7.035 1 95.5 194 VAL A O 1
ATOM 1496 N N . LEU A 1 195 ? 11.922 15.578 6.992 1 95.19 195 LEU A N 1
ATOM 1497 C CA . LEU A 1 195 ? 11.992 16.922 6.414 1 95.19 195 LEU A CA 1
ATOM 1498 C C . LEU A 1 195 ? 12.742 16.906 5.09 1 95.19 195 LEU A C 1
ATOM 1500 O O . LEU A 1 195 ? 13.719 16.172 4.938 1 95.19 195 LEU A O 1
ATOM 1504 N N . ASN A 1 196 ? 12.211 17.703 4.199 1 93.31 196 ASN A N 1
ATOM 1505 C CA . ASN A 1 196 ? 12.945 17.969 2.963 1 93.31 196 ASN A CA 1
ATOM 1506 C C . ASN A 1 196 ? 14.031 19.016 3.166 1 93.31 196 ASN A C 1
ATOM 1508 O O . ASN A 1 196 ? 13.742 20.188 3.434 1 93.31 196 ASN A O 1
ATOM 1512 N N . ALA A 1 197 ? 15.273 18.703 2.879 1 93.38 197 ALA A N 1
ATOM 1513 C CA . ALA A 1 197 ? 16.422 19.562 3.154 1 93.38 197 ALA A CA 1
ATOM 1514 C C . ALA A 1 197 ? 16.531 20.688 2.117 1 93.38 197 ALA A C 1
ATOM 1516 O O . ALA A 1 197 ? 17.25 21.656 2.324 1 93.38 197 ALA A O 1
ATOM 1517 N N . GLN A 1 198 ? 15.812 20.531 1.015 1 90.62 198 GLN A N 1
ATOM 1518 C CA . GLN A 1 198 ? 15.977 21.484 -0.08 1 90.62 198 GLN A CA 1
ATOM 1519 C C . GLN A 1 198 ? 14.641 22.094 -0.472 1 90.62 198 GLN A C 1
ATOM 1521 O O . GLN A 1 198 ? 14.375 22.312 -1.656 1 90.62 198 GLN A O 1
ATOM 1526 N N . ARG A 1 199 ? 13.883 22.328 0.449 1 88.94 199 ARG A N 1
ATOM 1527 C CA . ARG A 1 199 ? 12.586 22.969 0.213 1 88.94 199 ARG A CA 1
ATOM 1528 C C . ARG A 1 199 ? 12.75 24.469 -0.011 1 88.94 199 ARG A C 1
ATOM 1530 O O . ARG A 1 199 ? 13.523 25.125 0.685 1 88.94 199 ARG A O 1
ATOM 1537 N N . ASP A 1 200 ? 12.133 25.141 -1.003 1 83.19 200 ASP A N 1
ATOM 1538 C CA . ASP A 1 200 ? 12.25 26.547 -1.354 1 83.19 200 ASP A CA 1
ATOM 1539 C C . ASP A 1 200 ? 12.055 27.438 -0.128 1 83.19 200 ASP A C 1
ATOM 1541 O O . ASP A 1 200 ? 12.766 28.422 0.053 1 83.19 200 ASP A O 1
ATOM 1545 N N . ARG A 1 201 ? 11.148 27.281 0.801 1 83.94 201 ARG A N 1
ATOM 1546 C CA . ARG A 1 201 ? 10.891 28.141 1.954 1 83.94 201 ARG A CA 1
ATOM 1547 C C . ARG A 1 201 ? 11.445 27.531 3.232 1 83.94 201 ARG A C 1
ATOM 1549 O O . ARG A 1 201 ? 11.062 27.922 4.336 1 83.94 201 ARG A O 1
ATOM 1556 N N . GLY A 1 202 ? 12.438 26.672 3.031 1 91.5 202 GLY A N 1
ATOM 1557 C CA . GLY A 1 202 ? 13.047 26.031 4.184 1 91.5 202 GLY A CA 1
ATOM 1558 C C . GLY A 1 202 ? 12.406 24.703 4.539 1 91.5 202 GLY A C 1
ATOM 1559 O O . GLY A 1 202 ? 11.219 24.484 4.277 1 91.5 202 GLY A O 1
ATOM 1560 N N . ALA A 1 203 ? 13.18 23.844 5.168 1 94.69 203 ALA A N 1
ATOM 1561 C CA . ALA A 1 203 ? 12.719 22.516 5.562 1 94.69 203 ALA A CA 1
ATOM 1562 C C . ALA A 1 203 ? 11.555 22.609 6.551 1 94.69 203 ALA A C 1
ATOM 1564 O O . ALA A 1 203 ? 10.633 21.797 6.516 1 94.69 203 ALA A O 1
ATOM 1565 N N . TYR A 1 204 ? 11.641 23.625 7.391 1 94.88 204 TYR A N 1
ATOM 1566 C CA . TYR A 1 204 ? 10.602 23.922 8.375 1 94.88 204 TYR A CA 1
ATOM 1567 C C . TYR A 1 204 ? 9.977 25.281 8.109 1 94.88 204 TYR A C 1
ATOM 1569 O O . TYR A 1 204 ? 10.617 26.312 8.297 1 94.88 204 TYR A O 1
ATOM 1577 N N . HIS A 1 205 ? 8.727 25.25 7.703 1 90.69 205 HIS A N 1
ATOM 1578 C CA . HIS A 1 205 ? 8.047 26.516 7.453 1 90.69 205 HIS A CA 1
ATOM 1579 C C . HIS A 1 205 ? 6.824 26.672 8.352 1 90.69 205 HIS A C 1
ATOM 1581 O O . HIS A 1 205 ? 6.078 25.719 8.562 1 90.69 205 HIS A O 1
ATOM 1587 N N . LEU A 1 206 ? 6.539 27.828 8.695 1 90.5 206 LEU A N 1
ATOM 1588 C CA . LEU A 1 206 ? 5.594 28.125 9.766 1 90.5 206 LEU A CA 1
ATOM 1589 C C . LEU A 1 206 ? 4.156 27.953 9.289 1 90.5 206 LEU A C 1
ATOM 1591 O O . LEU A 1 206 ? 3.238 27.844 10.102 1 90.5 206 LEU A O 1
ATOM 1595 N N . GLU A 1 207 ? 3.953 27.875 7.969 1 86 207 GLU A N 1
ATOM 1596 C CA . GLU A 1 207 ? 2.6 27.719 7.438 1 86 207 GLU A CA 1
ATOM 1597 C C . GLU A 1 207 ? 2.234 26.25 7.262 1 86 207 GLU A C 1
ATOM 1599 O O . GLU A 1 207 ? 1.081 25.922 6.977 1 86 207 GLU A O 1
ATOM 1604 N N . SER A 1 208 ? 3.211 25.359 7.438 1 89.69 208 SER A N 1
ATOM 1605 C CA . SER A 1 208 ? 2.959 23.938 7.285 1 89.69 208 SER A CA 1
ATOM 1606 C C . SER A 1 208 ? 2.041 23.406 8.383 1 89.69 208 SER A C 1
ATOM 1608 O O . SER A 1 208 ? 1.972 24 9.469 1 89.69 208 SER A O 1
ATOM 1610 N N . THR A 1 209 ? 1.303 22.359 8.047 1 91.44 209 THR A N 1
ATOM 1611 C CA . THR A 1 209 ? 0.483 21.688 9.047 1 91.44 209 THR A CA 1
ATOM 1612 C C . THR A 1 209 ? 1.33 21.266 10.242 1 91.44 209 THR A C 1
ATOM 1614 O O . THR A 1 209 ? 0.886 21.359 11.391 1 91.44 209 THR A O 1
ATOM 1617 N N . PHE A 1 210 ? 2.555 20.859 9.984 1 95.44 210 PHE A N 1
ATOM 1618 C CA . PHE A 1 210 ? 3.428 20.422 11.07 1 95.44 210 PHE A CA 1
ATOM 1619 C C . PHE A 1 210 ? 3.68 21.562 12.055 1 95.44 210 PHE A C 1
ATOM 1621 O O . PHE A 1 210 ? 3.516 21.391 13.266 1 95.44 210 PHE A O 1
ATOM 1628 N N . ALA A 1 211 ? 4 22.703 11.508 1 95.5 211 ALA A N 1
ATOM 1629 C CA . ALA A 1 211 ? 4.332 23.828 12.367 1 95.5 211 ALA A CA 1
ATOM 1630 C C . ALA A 1 211 ? 3.086 24.375 13.062 1 95.5 211 ALA A C 1
ATOM 1632 O O . ALA A 1 211 ? 3.121 24.672 14.258 1 95.5 211 ALA A O 1
ATOM 1633 N N . ARG A 1 212 ? 1.997 24.375 12.375 1 94.31 212 ARG A N 1
ATOM 1634 C CA . ARG A 1 212 ? 0.81 25.078 12.859 1 94.31 212 ARG A CA 1
ATOM 1635 C C . ARG A 1 212 ? 0.007 24.188 13.805 1 94.31 212 ARG A C 1
ATOM 1637 O O . ARG A 1 212 ? -0.613 24.672 14.75 1 94.31 212 ARG A O 1
ATOM 1644 N N . VAL A 1 213 ? 0.018 22.922 13.469 1 96.44 213 VAL A N 1
ATOM 1645 C CA . VAL A 1 213 ? -0.955 22.062 14.133 1 96.44 213 VAL A CA 1
ATOM 1646 C C . VAL A 1 213 ? -0.229 21 14.961 1 96.44 213 VAL A C 1
ATOM 1648 O O . VAL A 1 213 ? -0.526 20.828 16.141 1 96.44 213 VAL A O 1
ATOM 1651 N N . GLU A 1 214 ? 0.78 20.359 14.445 1 98.19 214 GLU A N 1
ATOM 1652 C CA . GLU A 1 214 ? 1.385 19.188 15.078 1 98.19 214 GLU A CA 1
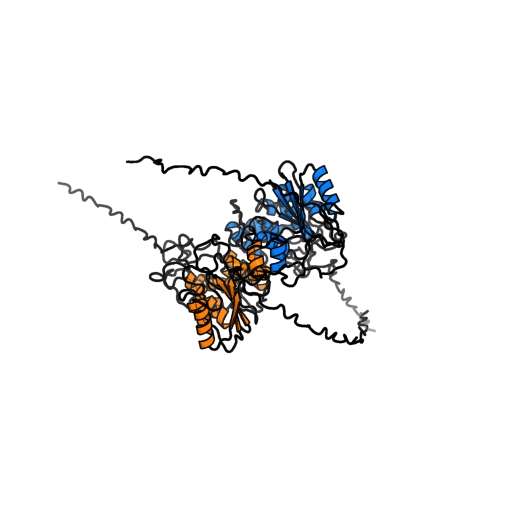ATOM 1653 C C . GLU A 1 214 ? 2.357 19.609 16.188 1 98.19 214 GLU A C 1
ATOM 1655 O O . GLU A 1 214 ? 2.301 19.078 17.297 1 98.19 214 GLU A O 1
ATOM 1660 N N . VAL A 1 215 ? 3.17 20.609 15.953 1 98.25 215 VAL A N 1
ATOM 1661 C CA . VAL A 1 215 ? 4.172 21.016 16.922 1 98.25 215 VAL A CA 1
ATOM 1662 C C . VAL A 1 215 ? 3.486 21.453 18.219 1 98.25 215 VAL A C 1
ATOM 1664 O O . VAL A 1 215 ? 3.803 20.953 19.297 1 98.25 215 VAL A O 1
ATOM 1667 N N . PRO A 1 216 ? 2.49 22.328 18.125 1 97.62 216 PRO A N 1
ATOM 1668 C CA . PRO A 1 216 ? 1.849 22.734 19.375 1 97.62 216 PRO A CA 1
ATOM 1669 C C . PRO A 1 216 ? 1.103 21.594 20.062 1 97.62 216 PRO A C 1
ATOM 1671 O O . PRO A 1 216 ? 0.772 21.688 21.25 1 97.62 216 PRO A O 1
ATOM 1674 N N . ALA A 1 217 ? 0.774 20.562 19.312 1 98.5 217 ALA A N 1
ATOM 1675 C CA . ALA A 1 217 ? -0.018 19.453 19.859 1 98.5 217 ALA A CA 1
ATOM 1676 C C . ALA A 1 217 ? 0.875 18.422 20.531 1 98.5 217 ALA A C 1
ATOM 1678 O O . ALA A 1 217 ? 0.385 17.516 21.219 1 98.5 217 ALA A O 1
ATOM 1679 N N . LEU A 1 218 ? 2.197 18.484 20.359 1 98.62 218 LEU A N 1
ATOM 1680 C CA . LEU A 1 218 ? 3.119 17.562 21.016 1 98.62 218 LEU A CA 1
ATOM 1681 C C . LEU A 1 218 ? 3.098 17.75 22.516 1 98.62 218 LEU A C 1
ATOM 1683 O O . LEU A 1 218 ? 3.135 18.875 23.016 1 98.62 218 LEU A O 1
ATOM 1687 N N . ASP A 1 219 ? 2.988 16.656 23.25 1 98.19 219 ASP A N 1
ATOM 1688 C CA . ASP A 1 219 ? 2.988 16.672 24.719 1 98.19 219 ASP A CA 1
ATOM 1689 C C . ASP A 1 219 ? 4.355 16.281 25.266 1 98.19 219 ASP A C 1
ATOM 1691 O O . ASP A 1 219 ? 4.73 15.102 25.219 1 98.19 219 ASP A O 1
ATOM 1695 N N . PRO A 1 220 ? 5.09 17.203 25.828 1 97.75 220 PRO A N 1
ATOM 1696 C CA . PRO A 1 220 ? 6.445 16.891 26.297 1 97.75 220 PRO A CA 1
ATOM 1697 C C . PRO A 1 220 ? 6.465 15.891 27.438 1 97.75 220 PRO A C 1
ATOM 1699 O O . PRO A 1 220 ? 7.523 15.359 27.781 1 97.75 220 PRO A O 1
ATOM 1702 N N . THR A 1 221 ? 5.367 15.641 28.062 1 98.06 221 THR A N 1
ATOM 1703 C CA . THR A 1 221 ? 5.309 14.648 29.141 1 98.06 221 THR A CA 1
ATOM 1704 C C . THR A 1 221 ? 5.145 13.25 28.562 1 98.06 221 THR A C 1
ATOM 1706 O O . THR A 1 221 ? 5.344 12.258 29.266 1 98.06 221 THR A O 1
ATOM 1709 N N . LYS A 1 222 ? 4.746 13.133 27.312 1 98.12 222 LYS A N 1
ATOM 1710 C CA . LYS A 1 222 ? 4.5 11.844 26.688 1 98.12 222 LYS A CA 1
ATOM 1711 C C . LYS A 1 222 ? 5.57 11.531 25.641 1 98.12 222 LYS A C 1
ATOM 1713 O O . LYS A 1 222 ? 5.93 10.375 25.438 1 98.12 222 LYS A O 1
ATOM 1718 N N . VAL A 1 223 ? 6.004 12.539 24.984 1 98.62 223 VAL A N 1
ATOM 1719 C CA . VAL A 1 223 ? 6.992 12.398 23.922 1 98.62 223 VAL A CA 1
ATOM 1720 C C . VAL A 1 223 ? 8.398 12.508 24.5 1 98.62 223 VAL A C 1
ATOM 1722 O O . VAL A 1 223 ? 8.75 13.531 25.094 1 98.62 223 VAL A O 1
ATOM 1725 N N . THR A 1 224 ? 9.203 11.469 24.328 1 98.25 224 THR A N 1
ATOM 1726 C CA . THR A 1 224 ? 10.523 11.414 24.953 1 98.25 224 THR A CA 1
ATOM 1727 C C . THR A 1 224 ? 11.57 12.07 24.062 1 98.25 224 THR A C 1
ATOM 1729 O O . THR A 1 224 ? 12.594 12.555 24.547 1 98.25 224 THR A O 1
ATOM 1732 N N . ASN A 1 225 ? 11.344 11.984 22.766 1 98.75 225 ASN A N 1
ATOM 1733 C CA . ASN A 1 225 ? 12.281 12.531 21.797 1 98.75 225 ASN A CA 1
ATOM 1734 C C . ASN A 1 225 ? 11.617 12.75 20.438 1 98.75 225 ASN A C 1
ATOM 1736 O O . ASN A 1 225 ? 10.773 11.953 20.016 1 98.75 225 ASN A O 1
ATOM 1740 N N . VAL A 1 226 ? 11.961 13.812 19.812 1 98.81 226 VAL A N 1
ATOM 1741 C CA . VAL A 1 226 ? 11.609 14.031 18.422 1 98.81 226 VAL A CA 1
ATOM 1742 C C . VAL A 1 226 ? 12.812 13.742 17.531 1 98.81 226 VAL A C 1
ATOM 1744 O O . VAL A 1 226 ? 13.758 14.539 17.469 1 98.81 226 VAL A O 1
ATOM 1747 N N . ALA A 1 227 ? 12.812 12.617 16.812 1 98.44 227 ALA A N 1
ATOM 1748 C CA . ALA A 1 227 ? 13.883 12.242 15.891 1 98.44 227 ALA A CA 1
ATOM 1749 C C . ALA A 1 227 ? 13.648 12.844 14.508 1 98.44 227 ALA A C 1
ATOM 1751 O O . ALA A 1 227 ? 12.727 12.438 13.797 1 98.44 227 ALA A O 1
ATOM 1752 N N . ILE A 1 228 ? 14.484 13.734 14.117 1 98.19 228 ILE A N 1
ATOM 1753 C CA . ILE A 1 228 ? 14.352 14.453 12.852 1 98.19 228 ILE A CA 1
ATOM 1754 C C . ILE A 1 228 ? 15.234 13.797 11.789 1 98.19 228 ILE A C 1
ATOM 1756 O O . ILE A 1 228 ? 16.422 13.594 12.008 1 98.19 228 ILE A O 1
ATOM 1760 N N . TYR A 1 229 ? 14.633 13.422 10.664 1 96.19 229 TYR A N 1
ATOM 1761 C CA . TYR A 1 229 ? 15.328 12.906 9.492 1 96.19 229 TYR A CA 1
ATOM 1762 C C . TYR A 1 229 ? 15.312 13.93 8.359 1 96.19 229 TYR A C 1
ATOM 1764 O O . TYR A 1 229 ? 14.258 14.211 7.781 1 96.19 229 TYR A O 1
ATOM 1772 N N . LEU A 1 230 ? 16.469 14.438 8.109 1 96.12 230 LEU A N 1
ATOM 1773 C CA . LEU A 1 230 ? 16.641 15.43 7.055 1 96.12 230 LEU A CA 1
ATOM 1774 C C . LEU A 1 230 ? 17.141 14.773 5.773 1 96.12 230 LEU A C 1
ATOM 1776 O O . LEU A 1 230 ? 18.25 14.227 5.742 1 96.12 230 LEU A O 1
ATOM 1780 N N . ILE A 1 231 ? 16.266 14.859 4.703 1 93 231 ILE A N 1
ATOM 1781 C CA . ILE A 1 231 ? 16.609 14.109 3.502 1 93 231 ILE A CA 1
ATOM 1782 C C . ILE A 1 231 ? 16.484 15.008 2.275 1 93 231 ILE A C 1
ATOM 1784 O O . ILE A 1 231 ? 15.742 15.984 2.287 1 93 231 ILE A O 1
ATOM 1788 N N . PRO A 1 232 ? 17.281 14.648 1.23 1 90.81 232 PRO A N 1
ATOM 1789 C CA . PRO A 1 232 ? 16.938 15.242 -0.063 1 90.81 232 PRO A CA 1
ATOM 1790 C C . PRO A 1 232 ? 15.672 14.633 -0.67 1 90.81 232 PRO A C 1
ATOM 1792 O O . PRO A 1 232 ? 15.375 13.461 -0.428 1 90.81 232 PRO A O 1
ATOM 1795 N N . ASP A 1 233 ? 14.945 15.398 -1.375 1 89 233 ASP A N 1
ATOM 1796 C CA . ASP A 1 233 ? 13.789 14.922 -2.129 1 89 233 ASP A CA 1
ATOM 1797 C C . ASP A 1 233 ? 14.18 14.594 -3.57 1 89 233 ASP A C 1
ATOM 1799 O O . ASP A 1 233 ? 14.438 15.492 -4.371 1 89 233 ASP A O 1
ATOM 1803 N N . PHE A 1 234 ? 14.094 13.312 -3.932 1 88.25 234 PHE A N 1
ATOM 1804 C CA . PHE A 1 234 ? 14.609 12.844 -5.211 1 88.25 234 PHE A CA 1
ATOM 1805 C C . PHE A 1 234 ? 13.695 13.258 -6.352 1 88.25 234 PHE A C 1
ATOM 1807 O O . PHE A 1 234 ? 14.07 13.172 -7.523 1 88.25 234 PHE A O 1
ATOM 1814 N N . THR A 1 235 ? 12.516 13.75 -6.047 1 85 235 THR A N 1
ATOM 1815 C CA . THR A 1 235 ? 11.625 14.234 -7.094 1 85 235 THR A CA 1
ATOM 1816 C C . THR A 1 235 ? 12.117 15.57 -7.645 1 85 235 THR A C 1
ATOM 1818 O O . THR A 1 235 ? 11.68 16 -8.711 1 85 235 THR A O 1
ATOM 1821 N N . LEU A 1 236 ? 12.914 16.141 -6.824 1 81.88 236 LEU A N 1
ATOM 1822 C CA . LEU A 1 236 ? 13.492 17.406 -7.281 1 81.88 236 LEU A CA 1
ATOM 1823 C C . LEU A 1 236 ? 14.641 17.156 -8.25 1 81.88 236 LEU A C 1
ATOM 1825 O O . LEU A 1 236 ? 15.492 16.297 -8.008 1 81.88 236 LEU A O 1
ATOM 1829 N N . PRO A 1 237 ? 14.547 17.859 -9.367 1 78.88 237 PRO A N 1
ATOM 1830 C CA . PRO A 1 237 ? 15.664 17.688 -10.297 1 78.88 237 PRO A CA 1
ATOM 1831 C C . PRO A 1 237 ? 17.031 17.953 -9.641 1 78.88 237 PRO A C 1
ATOM 1833 O O . PRO A 1 237 ? 17.156 18.859 -8.82 1 78.88 237 PRO A O 1
ATOM 1836 N N . THR A 1 238 ? 17.938 17.047 -9.758 1 71.12 238 THR A N 1
ATOM 1837 C CA . THR A 1 238 ? 19.312 17.203 -9.281 1 71.12 238 THR A CA 1
ATOM 1838 C C . THR A 1 238 ? 20.297 17.156 -10.438 1 71.12 238 THR A C 1
ATOM 1840 O O . THR A 1 238 ? 20.219 16.266 -11.297 1 71.12 238 THR A O 1
ATOM 1843 N N . PRO A 1 239 ? 21.281 18.094 -10.492 1 70.25 239 PRO A N 1
ATOM 1844 C CA . PRO A 1 239 ? 21.547 19.172 -9.547 1 70.25 239 PRO A CA 1
ATOM 1845 C C . PRO A 1 239 ? 20.531 20.312 -9.656 1 70.25 239 PRO A C 1
ATOM 1847 O O . PRO A 1 239 ? 19.875 20.469 -10.688 1 70.25 239 PRO A O 1
ATOM 1850 N N . ASN A 1 240 ? 20.281 20.844 -8.469 1 75.94 240 ASN A N 1
ATOM 1851 C CA . ASN A 1 240 ? 19.422 22.031 -8.43 1 75.94 240 ASN A CA 1
ATOM 1852 C C . ASN A 1 240 ? 20.062 23.141 -7.598 1 75.94 240 ASN A C 1
ATOM 1854 O O . ASN A 1 240 ? 21.109 22.953 -6.988 1 75.94 240 ASN A O 1
ATOM 1858 N N . ASP A 1 241 ? 19.547 24.359 -7.719 1 78.94 241 ASP A N 1
ATOM 1859 C CA . ASP A 1 241 ? 20.109 25.547 -7.074 1 78.94 241 ASP A CA 1
ATOM 1860 C C . ASP A 1 241 ? 19.516 25.75 -5.684 1 78.94 241 ASP A C 1
ATOM 1862 O O . ASP A 1 241 ? 19.688 26.812 -5.078 1 78.94 241 ASP A O 1
ATOM 1866 N N . LYS A 1 242 ? 18.984 24.766 -5.273 1 82.12 242 LYS A N 1
ATOM 1867 C CA . LYS A 1 242 ? 18.375 24.938 -3.953 1 82.12 242 LYS A CA 1
ATOM 1868 C C . LYS A 1 242 ? 19.391 24.688 -2.846 1 82.12 242 LYS A C 1
ATOM 1870 O O . LYS A 1 242 ? 20.188 23.75 -2.926 1 82.12 242 LYS A O 1
ATOM 1875 N N . VAL A 1 243 ? 19.406 25.641 -1.942 1 84.69 243 VAL A N 1
ATOM 1876 C CA . VAL A 1 243 ? 20.328 25.5 -0.818 1 84.69 243 VAL A CA 1
ATOM 1877 C C . VAL A 1 243 ? 19.859 24.375 0.1 1 84.69 243 VAL A C 1
ATOM 1879 O O . VAL A 1 243 ? 18.688 24.312 0.473 1 84.69 243 VAL A O 1
ATOM 1882 N N . ARG A 1 244 ? 20.734 23.469 0.361 1 90.94 244 ARG A N 1
ATOM 1883 C CA . ARG A 1 244 ? 20.438 22.359 1.26 1 90.94 244 ARG A CA 1
ATOM 1884 C C . ARG A 1 244 ? 20.672 22.75 2.713 1 90.94 244 ARG A C 1
ATOM 1886 O O . ARG A 1 244 ? 21.75 23.219 3.068 1 90.94 244 ARG A O 1
ATOM 1893 N N . GLU A 1 245 ? 19.656 22.641 3.51 1 95.25 245 GLU A N 1
ATOM 1894 C CA . GLU A 1 245 ? 19.828 22.859 4.945 1 95.25 245 GLU A CA 1
ATOM 1895 C C . GLU A 1 245 ? 20.406 21.641 5.629 1 95.25 245 GLU A C 1
ATOM 1897 O O . GLU A 1 245 ? 20.312 20.531 5.098 1 95.25 245 GLU A O 1
ATOM 1902 N N . THR A 1 246 ? 21.109 21.859 6.789 1 96 246 THR A N 1
ATOM 1903 C CA . THR A 1 246 ? 21.656 20.812 7.641 1 96 246 THR A CA 1
ATOM 1904 C C . THR A 1 246 ? 20.984 20.812 9.008 1 96 246 THR A C 1
ATOM 1906 O O . THR A 1 246 ? 20.125 21.656 9.281 1 96 246 THR A O 1
ATOM 1909 N N . CYS A 1 247 ? 21.422 19.922 9.867 1 97.25 247 CYS A N 1
ATOM 1910 C CA . CYS A 1 247 ? 20.828 19.797 11.188 1 97.25 247 CYS A CA 1
ATOM 1911 C C . CYS A 1 247 ? 21.172 21 12.062 1 97.25 247 CYS A C 1
ATOM 1913 O O . CYS A 1 247 ? 20.531 21.219 13.094 1 97.25 247 CYS A O 1
ATOM 1915 N N . SER A 1 248 ? 22.062 21.828 11.602 1 95.69 248 SER A N 1
ATOM 1916 C CA . SER A 1 248 ? 22.547 22.859 12.516 1 95.69 248 SER A CA 1
ATOM 1917 C C . SER A 1 248 ? 22.328 24.25 11.945 1 95.69 248 SER A C 1
ATOM 1919 O O . SER A 1 248 ? 22.734 25.25 12.539 1 95.69 248 SER A O 1
ATOM 1921 N N . ASN A 1 249 ? 21.656 24.328 10.828 1 93.94 249 ASN A N 1
ATOM 1922 C CA . ASN A 1 249 ? 21.484 25.656 10.25 1 93.94 249 ASN A CA 1
ATOM 1923 C C . ASN A 1 249 ? 20.078 25.875 9.711 1 93.94 249 ASN A C 1
ATOM 1925 O O . ASN A 1 249 ? 19.266 24.938 9.703 1 93.94 249 ASN A O 1
ATOM 1929 N N . GLY A 1 250 ? 19.766 27.172 9.5 1 95 250 GLY A N 1
ATOM 1930 C CA . GLY A 1 250 ? 18.547 27.547 8.82 1 95 250 GLY A CA 1
ATOM 1931 C C . GLY A 1 250 ? 17.297 27.266 9.641 1 95 250 GLY A C 1
ATOM 1932 O O . GLY A 1 250 ? 17.281 27.5 10.844 1 95 250 GLY A O 1
ATOM 1933 N N . THR A 1 251 ? 16.266 26.844 8.867 1 97.25 251 THR A N 1
ATOM 1934 C CA . THR A 1 251 ? 14.969 26.656 9.508 1 97.25 251 THR A CA 1
ATOM 1935 C C . THR A 1 251 ? 14.969 25.375 10.344 1 97.25 251 THR A C 1
ATOM 1937 O O . THR A 1 251 ? 14.133 25.219 11.242 1 97.25 251 THR A O 1
ATOM 1940 N N . VAL A 1 252 ? 15.875 24.438 10.07 1 97.75 252 VAL A N 1
ATOM 1941 C CA . VAL A 1 252 ? 16 23.234 10.875 1 97.75 252 VAL A CA 1
ATOM 1942 C C . VAL A 1 252 ? 16.484 23.594 12.281 1 97.75 252 VAL A C 1
ATOM 1944 O O . VAL A 1 252 ? 15.945 23.094 13.273 1 97.75 252 VAL A O 1
ATOM 1947 N N . ALA A 1 253 ? 17.5 24.484 12.344 1 97.31 253 ALA A N 1
ATOM 1948 C CA . ALA A 1 253 ? 17.984 24.969 13.633 1 97.31 253 ALA A CA 1
ATOM 1949 C C . ALA A 1 253 ? 16.859 25.672 14.406 1 97.31 253 ALA A C 1
ATOM 1951 O O . ALA A 1 253 ? 16.734 25.5 15.617 1 97.31 253 ALA A O 1
ATOM 1952 N N . SER A 1 254 ? 16.094 26.422 13.68 1 97.56 254 SER A N 1
ATOM 1953 C CA . SER A 1 254 ? 14.969 27.109 14.297 1 97.56 254 SER A CA 1
ATOM 1954 C C . SER A 1 254 ? 13.969 26.125 14.883 1 97.56 254 SER A C 1
ATOM 1956 O O . SER A 1 254 ? 13.477 26.312 15.992 1 97.56 254 SER A O 1
ATOM 1958 N N . LEU A 1 255 ? 13.648 25.125 14.117 1 98.25 255 LEU A N 1
ATOM 1959 C CA . LEU A 1 255 ? 12.742 24.078 14.586 1 98.25 255 LEU A CA 1
ATOM 1960 C C . LEU A 1 255 ? 13.273 23.422 15.859 1 98.25 255 LEU A C 1
ATOM 1962 O O . LEU A 1 255 ? 12.531 23.25 16.828 1 98.25 255 LEU A O 1
ATOM 1966 N N . ARG A 1 256 ? 14.5 23.047 15.852 1 98.25 256 ARG A N 1
ATOM 1967 C CA . ARG A 1 256 ? 15.094 22.406 17.016 1 98.25 256 ARG A CA 1
ATOM 1968 C C . ARG A 1 256 ? 15.031 23.297 18.234 1 98.25 256 ARG A C 1
ATOM 1970 O O . ARG A 1 256 ? 14.789 22.828 19.359 1 98.25 256 ARG A O 1
ATOM 1977 N N . GLY A 1 257 ? 15.242 24.609 18.047 1 97.81 257 GLY A N 1
ATOM 1978 C CA . GLY A 1 257 ? 15.078 25.578 19.125 1 97.81 257 GLY A CA 1
ATOM 1979 C C . GLY A 1 257 ? 13.664 25.609 19.672 1 97.81 257 GLY A C 1
ATOM 1980 O O . GLY A 1 257 ? 13.469 25.625 20.891 1 97.81 257 GLY A O 1
ATOM 1981 N N . VAL A 1 258 ? 12.727 25.625 18.75 1 98.12 258 VAL A N 1
ATOM 1982 C CA . VAL A 1 258 ? 11.32 25.656 19.141 1 98.12 258 VAL A CA 1
ATOM 1983 C C . VAL A 1 258 ? 10.984 24.422 19.969 1 98.12 258 VAL A C 1
ATOM 1985 O O . VAL A 1 258 ? 10.32 24.516 21 1 98.12 258 VAL A O 1
ATOM 1988 N N . LEU A 1 259 ? 11.453 23.234 19.547 1 98.44 259 LEU A N 1
ATOM 1989 C CA . LEU A 1 259 ? 11.195 21.984 20.281 1 98.44 259 LEU A CA 1
ATOM 1990 C C . LEU A 1 259 ? 11.828 22.031 21.672 1 98.44 259 LEU A C 1
ATOM 1992 O O . LEU A 1 259 ? 11.195 21.656 22.656 1 98.44 259 LEU A O 1
ATOM 1996 N N . THR A 1 260 ? 13.016 22.547 21.766 1 98.19 260 THR A N 1
ATOM 1997 C CA . THR A 1 260 ? 13.703 22.672 23.047 1 98.19 260 THR A CA 1
ATOM 1998 C C . THR A 1 260 ? 12.945 23.609 23.984 1 98.19 260 THR A C 1
ATOM 2000 O O . THR A 1 260 ? 12.781 23.312 25.172 1 98.19 260 THR A O 1
ATOM 2003 N N . ASP A 1 261 ? 12.461 24.672 23.438 1 97.94 261 ASP A N 1
ATOM 2004 C CA . ASP A 1 261 ? 11.703 25.656 24.219 1 97.94 261 ASP A CA 1
ATOM 2005 C C . ASP A 1 261 ? 10.414 25.031 24.766 1 97.94 261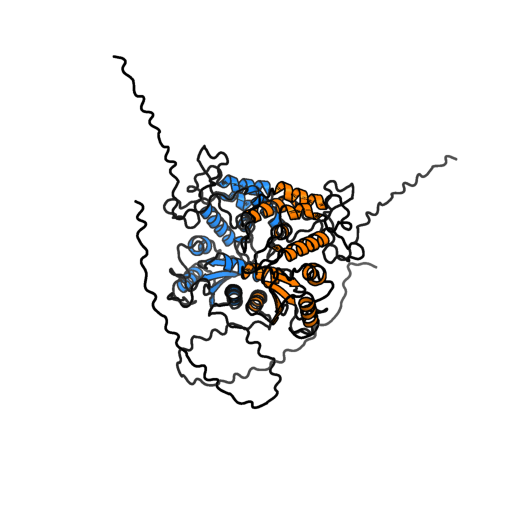 ASP A C 1
ATOM 2007 O O . ASP A 1 261 ? 9.93 25.438 25.812 1 97.94 261 ASP A O 1
ATOM 2011 N N . LEU A 1 262 ? 9.914 24.062 24.062 1 97.56 262 LEU A N 1
ATOM 2012 C CA . LEU A 1 262 ? 8.688 23.391 24.469 1 97.56 262 LEU A CA 1
ATOM 2013 C C . LEU A 1 262 ? 8.984 22.281 25.469 1 97.56 262 LEU A C 1
ATOM 2015 O O . LEU A 1 262 ? 8.062 21.609 25.953 1 97.56 262 LEU A O 1
ATOM 2019 N N . GLY A 1 263 ? 10.305 22.078 25.719 1 97.88 263 GLY A N 1
ATOM 2020 C CA . GLY A 1 263 ? 10.703 21.031 26.656 1 97.88 263 GLY A CA 1
ATOM 2021 C C . GLY A 1 263 ? 10.844 19.672 26.016 1 97.88 263 GLY A C 1
ATOM 2022 O O . GLY A 1 263 ? 10.812 18.656 26.703 1 97.88 263 GLY A O 1
ATOM 2023 N N . LEU A 1 264 ? 10.938 19.641 24.703 1 98.44 264 LEU A N 1
ATOM 2024 C CA . LEU A 1 264 ? 11.062 18.391 23.969 1 98.44 264 LEU A CA 1
ATOM 2025 C C . LEU A 1 264 ? 12.516 18.125 23.578 1 98.44 264 LEU A C 1
ATOM 2027 O O . LEU A 1 264 ? 13.156 19 22.984 1 98.44 264 LEU A O 1
ATOM 2031 N N . SER A 1 265 ? 12.969 16.969 23.984 1 98.31 265 SER A N 1
ATOM 2032 C CA . SER A 1 265 ? 14.25 16.547 23.438 1 98.31 265 SER A CA 1
ATOM 2033 C C . SER A 1 265 ? 14.156 16.266 21.953 1 98.31 265 SER A C 1
ATOM 2035 O O . SER A 1 265 ? 13.094 15.898 21.453 1 98.31 265 SER A O 1
ATOM 2037 N N . ASN A 1 266 ? 15.289 16.5 21.234 1 98.69 266 ASN A N 1
ATOM 2038 C CA . ASN A 1 266 ? 15.266 16.219 19.797 1 98.69 266 ASN A CA 1
ATOM 2039 C C . ASN A 1 266 ? 16.656 15.828 19.281 1 98.69 266 ASN A C 1
ATOM 2041 O O . ASN A 1 266 ? 17.672 16.234 19.859 1 98.69 266 ASN A O 1
ATOM 2045 N N . THR A 1 267 ? 16.656 14.961 18.312 1 98.75 267 THR A N 1
ATOM 2046 C CA . THR A 1 267 ? 17.828 14.547 17.547 1 98.75 267 THR A CA 1
ATOM 2047 C C . THR A 1 267 ? 17.625 14.781 16.062 1 98.75 267 THR A C 1
ATOM 2049 O O . THR A 1 267 ? 16.5 14.914 15.594 1 98.75 267 THR A O 1
ATOM 2052 N N . CYS A 1 268 ? 18.719 14.969 15.359 1 98.38 268 CYS A N 1
ATOM 2053 C CA . CYS A 1 268 ? 18.656 15.211 13.922 1 98.38 268 CYS A CA 1
ATOM 2054 C C . CYS A 1 268 ? 19.672 14.367 13.172 1 98.38 268 CYS A C 1
ATOM 2056 O O . CYS A 1 268 ? 20.844 14.32 13.562 1 98.38 268 CYS A O 1
ATOM 2058 N N . GLU A 1 269 ? 19.203 13.625 12.195 1 97 269 GLU A N 1
ATOM 2059 C CA . GLU A 1 269 ? 20.031 12.797 11.336 1 97 269 GLU A CA 1
ATOM 2060 C C . GLU A 1 269 ? 19.891 13.195 9.867 1 97 269 GLU A C 1
ATOM 2062 O O . GLU A 1 269 ? 18.766 13.359 9.375 1 97 269 GLU A O 1
ATOM 2067 N N . GLU A 1 270 ? 21 13.391 9.258 1 95.75 270 GLU A N 1
ATOM 2068 C CA . GLU A 1 270 ? 20.984 13.68 7.824 1 95.75 270 GLU A CA 1
ATOM 2069 C C . GLU A 1 270 ? 21.125 12.398 7.004 1 95.75 270 GLU A C 1
ATOM 2071 O O . GLU A 1 270 ? 21.906 11.516 7.34 1 95.75 270 GLU A O 1
ATOM 2076 N N . ASP A 1 271 ? 20.266 12.203 5.992 1 93.38 271 ASP A N 1
ATOM 2077 C CA . ASP A 1 271 ? 20.328 11.172 4.965 1 93.38 271 ASP A CA 1
ATOM 2078 C C . ASP A 1 271 ? 20.359 9.781 5.586 1 93.38 271 ASP A C 1
ATOM 2080 O O . ASP A 1 271 ? 21.25 8.977 5.281 1 93.38 271 ASP A O 1
ATOM 2084 N N . PRO A 1 272 ? 19.391 9.523 6.465 1 93.81 272 PRO A N 1
ATOM 2085 C CA . PRO A 1 272 ? 19.375 8.148 6.98 1 93.81 272 PRO A CA 1
ATOM 2086 C C . PRO A 1 272 ? 19.344 7.102 5.871 1 93.81 272 PRO A C 1
ATOM 2088 O O . PRO A 1 272 ? 18.594 7.25 4.898 1 93.81 272 PRO A O 1
ATOM 2091 N N . ASP A 1 273 ? 20.078 6 6.008 1 93.12 273 ASP A N 1
ATOM 2092 C CA . ASP A 1 273 ? 20.297 5.008 4.965 1 93.12 273 ASP A CA 1
ATOM 2093 C C . ASP A 1 273 ? 18.984 4.402 4.48 1 93.12 273 ASP A C 1
ATOM 2095 O O . ASP A 1 273 ? 18.766 4.262 3.273 1 93.12 273 ASP A O 1
ATOM 2099 N N . ASP A 1 274 ? 18.172 4.074 5.406 1 92.5 274 ASP A N 1
ATOM 2100 C CA . ASP A 1 274 ? 16.953 3.348 5.055 1 92.5 274 ASP A CA 1
ATOM 2101 C C . ASP A 1 274 ? 16.031 4.195 4.176 1 92.5 274 ASP A C 1
ATOM 2103 O O . ASP A 1 274 ? 15.469 3.701 3.201 1 92.5 274 ASP A O 1
ATOM 2107 N N . ILE A 1 275 ? 15.945 5.453 4.48 1 93 275 ILE A N 1
ATOM 2108 C CA . ILE A 1 275 ? 15.102 6.336 3.686 1 93 275 ILE A CA 1
ATOM 2109 C C . ILE A 1 275 ? 15.766 6.621 2.342 1 93 275 ILE A C 1
ATOM 2111 O O . ILE A 1 275 ? 15.102 6.695 1.311 1 93 275 ILE A O 1
ATOM 2115 N N . MET A 1 276 ? 17.094 6.781 2.371 1 92.69 276 MET A N 1
ATOM 2116 C CA . MET A 1 276 ? 17.828 7.004 1.128 1 92.69 276 MET A CA 1
ATOM 2117 C C . MET A 1 276 ? 17.672 5.812 0.189 1 92.69 276 MET A C 1
ATOM 2119 O O . MET A 1 276 ? 17.438 5.984 -1.007 1 92.69 276 MET A O 1
ATOM 2123 N N . TRP A 1 277 ? 17.844 4.594 0.756 1 93 277 TRP A N 1
ATOM 2124 C CA . TRP A 1 277 ? 17.672 3.391 -0.053 1 93 277 TRP A CA 1
ATOM 2125 C C . TRP A 1 277 ? 16.266 3.334 -0.648 1 93 277 TRP A C 1
ATOM 2127 O O . TRP A 1 277 ? 16.094 2.967 -1.813 1 93 277 TRP A O 1
ATOM 2137 N N . LEU A 1 278 ? 15.305 3.693 0.151 1 92.56 278 LEU A N 1
ATOM 2138 C CA . LEU A 1 278 ? 13.922 3.684 -0.321 1 92.56 278 LEU A CA 1
ATOM 2139 C C . LEU A 1 278 ? 13.742 4.645 -1.49 1 92.56 278 LEU A C 1
ATOM 2141 O O . LEU A 1 278 ? 13.102 4.301 -2.488 1 92.56 278 LEU A O 1
ATOM 2145 N N . GLN A 1 279 ? 14.297 5.852 -1.364 1 91.88 279 GLN A N 1
ATOM 2146 C CA . GLN A 1 279 ? 14.203 6.812 -2.457 1 91.88 279 GLN A CA 1
ATOM 2147 C C . GLN A 1 279 ? 14.93 6.309 -3.699 1 91.88 279 GLN A C 1
ATOM 2149 O O . GLN A 1 279 ? 14.477 6.531 -4.824 1 91.88 279 GLN A O 1
ATOM 2154 N N . CYS A 1 280 ? 16.016 5.637 -3.488 1 92 280 CYS A N 1
ATOM 2155 C CA . CYS A 1 280 ? 16.766 5.094 -4.609 1 92 280 CYS A CA 1
ATOM 2156 C C . CYS A 1 280 ? 15.992 3.984 -5.305 1 92 280 CYS A C 1
ATOM 2158 O O . CYS A 1 280 ? 16.094 3.824 -6.523 1 92 280 CYS A O 1
ATOM 2160 N N . ALA A 1 281 ? 15.305 3.223 -4.535 1 91.31 281 ALA A N 1
ATOM 2161 C CA . ALA A 1 281 ? 14.477 2.178 -5.133 1 91.31 281 ALA A CA 1
ATOM 2162 C C . ALA A 1 281 ? 13.422 2.775 -6.059 1 91.31 281 ALA A C 1
ATOM 2164 O O . ALA A 1 281 ? 13.07 2.174 -7.078 1 91.31 281 ALA A O 1
ATOM 2165 N N . ARG A 1 282 ? 12.93 3.904 -5.766 1 90.44 282 ARG A N 1
ATOM 2166 C CA . ARG A 1 282 ? 11.914 4.574 -6.566 1 90.44 282 ARG A CA 1
ATOM 2167 C C . ARG A 1 282 ? 12.547 5.352 -7.719 1 90.44 282 ARG A C 1
ATOM 2169 O O . ARG A 1 282 ? 11.984 5.418 -8.812 1 90.44 282 ARG A O 1
ATOM 2176 N N . TYR A 1 283 ? 13.648 5.965 -7.41 1 90.25 283 TYR A N 1
ATOM 2177 C CA . TYR A 1 283 ? 14.359 6.781 -8.391 1 90.25 283 TYR A CA 1
ATOM 2178 C C . TYR A 1 283 ? 15.789 6.289 -8.57 1 90.25 283 TYR A C 1
ATOM 2180 O O . TYR A 1 283 ? 16.75 6.973 -8.18 1 90.25 283 TYR A O 1
ATOM 2188 N N . PRO A 1 284 ? 15.922 5.195 -9.273 1 90.38 284 PRO A N 1
ATOM 2189 C CA . PRO A 1 284 ? 17.234 4.535 -9.328 1 90.38 284 PRO A CA 1
ATOM 2190 C C . PRO A 1 284 ? 18.281 5.359 -10.086 1 90.38 284 PRO A C 1
ATOM 2192 O O . PRO A 1 284 ? 19.484 5.156 -9.898 1 90.38 284 PRO A O 1
ATOM 2195 N N . ASP A 1 285 ? 17.906 6.301 -10.883 1 89.12 285 ASP A N 1
ATOM 2196 C CA . ASP A 1 285 ? 18.859 7.074 -11.688 1 89.12 285 ASP A CA 1
ATOM 2197 C C . ASP A 1 285 ? 19.297 8.336 -10.953 1 89.12 285 ASP A C 1
ATOM 2199 O O . ASP A 1 285 ? 20.094 9.125 -11.469 1 89.12 285 ASP A O 1
ATOM 2203 N N . SER A 1 286 ? 18.75 8.5 -9.734 1 89.06 286 SER A N 1
ATOM 2204 C CA . SER A 1 286 ? 19.172 9.664 -8.969 1 89.06 286 SER A CA 1
ATOM 2205 C C . SER A 1 286 ? 20.672 9.648 -8.711 1 89.06 286 SER A C 1
ATOM 2207 O O . SER A 1 286 ? 21.25 8.602 -8.414 1 89.06 286 SER A O 1
ATOM 2209 N N . PRO A 1 287 ? 21.297 10.781 -8.711 1 87.25 287 PRO A N 1
ATOM 2210 C CA . PRO A 1 287 ? 22.734 10.844 -8.461 1 87.25 287 PRO A CA 1
ATOM 2211 C C . PRO A 1 287 ? 23.109 10.508 -7.02 1 87.25 287 PRO A C 1
ATOM 2213 O O . PRO A 1 287 ? 24.281 10.273 -6.711 1 87.25 287 PRO A O 1
ATOM 2216 N N . TYR A 1 288 ? 22.125 10.445 -6.133 1 86.38 288 TYR A N 1
ATOM 2217 C CA . TYR A 1 288 ? 22.375 10.125 -4.734 1 86.38 288 TYR A CA 1
ATOM 2218 C C . TYR A 1 288 ? 22.562 8.625 -4.539 1 86.38 288 TYR A C 1
ATOM 2220 O O . TYR A 1 288 ? 23.047 8.188 -3.492 1 86.38 288 TYR A O 1
ATOM 2228 N N . CYS A 1 289 ? 22.141 7.898 -5.555 1 89.75 289 CYS A N 1
ATOM 2229 C CA . CYS A 1 289 ? 22.141 6.449 -5.383 1 89.75 289 CYS A CA 1
ATOM 2230 C C . CYS A 1 289 ? 23.516 5.863 -5.66 1 89.75 289 CYS A C 1
ATOM 2232 O O . CYS A 1 289 ? 24.141 6.191 -6.672 1 89.75 289 CYS A O 1
ATOM 2234 N N . ILE A 1 290 ? 24.031 5.035 -4.715 1 82.88 290 ILE A N 1
ATOM 2235 C CA . ILE A 1 290 ? 25.297 4.336 -4.84 1 82.88 290 ILE A CA 1
ATOM 2236 C C . ILE A 1 290 ? 25.062 2.906 -5.316 1 82.88 290 ILE A C 1
ATOM 2238 O O . ILE A 1 290 ? 24.516 2.084 -4.574 1 82.88 290 ILE A O 1
ATOM 2242 N N . PRO A 1 291 ? 25.453 2.602 -6.48 1 77.25 291 PRO A N 1
ATOM 2243 C CA . PRO A 1 291 ? 25.203 1.261 -7.008 1 77.25 291 PRO A CA 1
ATOM 2244 C C . PRO A 1 291 ? 25.891 0.165 -6.207 1 77.25 291 PRO A C 1
ATOM 2246 O O . PRO A 1 291 ? 26.938 0.41 -5.602 1 77.25 291 PRO A O 1
ATOM 2249 N N . TYR A 1 292 ? 25.234 -0.972 -6.016 1 64.62 292 TYR A N 1
ATOM 2250 C CA . TYR A 1 292 ? 25.812 -2.162 -5.398 1 64.62 292 TYR A CA 1
ATOM 2251 C C . TYR A 1 292 ? 26.953 -2.705 -6.234 1 64.62 292 TYR A C 1
ATOM 2253 O O . TYR A 1 292 ? 26.891 -2.723 -7.465 1 64.62 292 TYR A O 1
ATOM 2261 N N . SER A 1 293 ? 28.25 -2.311 -6 1 58.72 293 SER A N 1
ATOM 2262 C CA . SER A 1 293 ? 29.359 -2.947 -6.703 1 58.72 293 SER A CA 1
ATOM 2263 C C . SER A 1 293 ? 29.484 -4.422 -6.328 1 58.72 293 SER A C 1
ATOM 2265 O O . SER A 1 293 ? 29.578 -4.762 -5.145 1 58.72 293 SER A O 1
ATOM 2267 N N . ARG A 1 294 ? 28.859 -5.309 -6.879 1 51.41 294 ARG A N 1
ATOM 2268 C CA . ARG A 1 294 ? 29.141 -6.715 -6.586 1 51.41 294 ARG A CA 1
ATOM 2269 C C . ARG A 1 294 ? 30.625 -6.969 -6.453 1 51.41 294 ARG A C 1
ATOM 2271 O O . ARG A 1 294 ? 31.391 -6.793 -7.414 1 51.41 294 ARG A O 1
ATOM 2278 N N . GLN A 1 295 ? 31.312 -6.555 -5.492 1 40.75 295 GLN A N 1
ATOM 2279 C CA . GLN A 1 295 ? 32.656 -7.148 -5.383 1 40.75 295 GLN A CA 1
ATOM 2280 C C . GLN A 1 295 ? 32.594 -8.664 -5.543 1 40.75 295 GLN A C 1
ATOM 2282 O O . GLN A 1 295 ? 31.797 -9.336 -4.875 1 40.75 295 GLN A O 1
ATOM 2287 N N . GLU A 1 296 ? 32.75 -9.289 -6.688 1 39.34 296 GLU A N 1
ATOM 2288 C CA . GLU A 1 296 ? 33.094 -10.703 -6.672 1 39.34 296 GLU A CA 1
ATOM 2289 C C . GLU A 1 296 ? 33.875 -11.062 -5.398 1 39.34 296 GLU A C 1
ATOM 2291 O O . GLU A 1 296 ? 34.719 -10.289 -4.93 1 39.34 296 GLU A O 1
ATOM 2296 N N . PRO A 1 297 ? 33.312 -11.938 -4.574 1 34.94 297 PRO A N 1
ATOM 2297 C CA . PRO A 1 297 ? 34.25 -12.297 -3.514 1 34.94 297 PRO A CA 1
ATOM 2298 C C . PRO A 1 297 ? 35.688 -12.414 -4.016 1 34.94 297 PRO A C 1
ATOM 2300 O O . PRO A 1 297 ? 35.906 -12.906 -5.125 1 34.94 297 PRO A O 1
ATOM 2303 N N . ASN A 1 298 ? 36.562 -11.539 -3.66 1 32.22 298 ASN A N 1
ATOM 2304 C CA . ASN A 1 298 ? 38 -11.688 -3.891 1 32.22 298 ASN A CA 1
ATOM 2305 C C . ASN A 1 298 ? 38.438 -13.125 -3.672 1 32.22 298 ASN A C 1
ATOM 2307 O O . ASN A 1 298 ? 38.531 -13.594 -2.533 1 32.22 298 ASN A O 1
ATOM 2311 N N . THR A 1 299 ? 38.062 -14.133 -4.426 1 31.02 299 THR A N 1
ATOM 2312 C CA . THR A 1 299 ? 39.062 -15.195 -4.383 1 31.02 299 THR A CA 1
ATOM 2313 C C . THR A 1 299 ? 40.469 -14.641 -4.691 1 31.02 299 THR A C 1
ATOM 2315 O O . THR A 1 299 ? 40.625 -13.891 -5.656 1 31.02 299 THR A O 1
ATOM 2318 N N . GLY A 1 300 ? 41.344 -14.461 -3.748 1 29.44 300 GLY A N 1
ATOM 2319 C CA . GLY A 1 300 ? 42.75 -14.031 -3.67 1 29.44 300 GLY A CA 1
ATOM 2320 C C . GLY A 1 300 ? 43.594 -14.547 -4.816 1 29.44 300 GLY A C 1
ATOM 2321 O O . GLY A 1 300 ? 44.75 -14.883 -4.629 1 29.44 300 GLY A O 1
ATOM 2322 N N . GLY A 1 301 ? 43.094 -15.141 -5.977 1 26.89 301 GLY A N 1
ATOM 2323 C CA . GLY A 1 301 ? 44.25 -15.438 -6.812 1 26.89 301 GLY A CA 1
ATOM 2324 C C . GLY A 1 301 ? 44.938 -14.195 -7.324 1 26.89 301 GLY A C 1
ATOM 2325 O O . GLY A 1 301 ? 44.312 -13.18 -7.602 1 26.89 301 GLY A O 1
ATOM 2326 N N . GLY A 1 302 ? 46.281 -13.914 -7.102 1 26.27 302 GLY A N 1
ATOM 2327 C CA . GLY A 1 302 ? 47.375 -12.977 -7.336 1 26.27 302 GLY A CA 1
ATOM 2328 C C . GLY A 1 302 ? 47.5 -12.57 -8.797 1 26.27 302 GLY A C 1
ATOM 2329 O O . GLY A 1 302 ? 48.469 -11.891 -9.172 1 26.27 302 GLY A O 1
ATOM 2330 N N . THR A 1 303 ? 46.781 -13.047 -9.828 1 26 303 THR A N 1
ATOM 2331 C CA . THR A 1 303 ? 47.562 -12.797 -11.016 1 26 303 THR A CA 1
ATOM 2332 C C . THR A 1 303 ? 47.562 -11.305 -11.367 1 26 303 THR A C 1
ATOM 2334 O O . THR A 1 303 ? 46.625 -10.594 -11.031 1 26 303 THR A O 1
ATOM 2337 N N . GLY A 1 304 ? 48.656 -10.656 -11.914 1 23.89 304 GLY A N 1
ATOM 2338 C CA . GLY A 1 304 ? 49.344 -9.445 -12.328 1 23.89 304 GLY A CA 1
ATOM 2339 C C . GLY A 1 304 ? 48.656 -8.719 -13.461 1 23.89 304 GLY A C 1
ATOM 2340 O O . GLY A 1 304 ? 49.219 -7.785 -14.039 1 23.89 304 GLY A O 1
ATOM 2341 N N . GLY A 1 305 ? 47.438 -9.07 -13.898 1 22.52 305 GLY A N 1
ATOM 2342 C CA . GLY A 1 305 ? 47.25 -8.625 -15.273 1 22.52 305 GLY A CA 1
ATOM 2343 C C . GLY A 1 305 ? 47.188 -7.117 -15.406 1 22.52 305 GLY A C 1
ATOM 2344 O O . GLY A 1 305 ? 46.875 -6.414 -14.445 1 22.52 305 GLY A O 1
ATOM 2345 N N . SER A 1 306 ? 47.781 -6.5 -16.547 1 22.17 306 SER A N 1
ATOM 2346 C CA . SER A 1 306 ? 48.156 -5.258 -17.203 1 22.17 306 SER A CA 1
ATOM 2347 C C . SER A 1 306 ? 46.969 -4.383 -17.5 1 22.17 306 SER A C 1
ATOM 2349 O O . SER A 1 306 ? 45.906 -4.879 -17.922 1 22.17 306 SER A O 1
ATOM 2351 N N . SER A 1 307 ? 46.938 -3.178 -16.906 1 22.44 307 SER A N 1
ATOM 2352 C CA . SER A 1 307 ? 46.031 -2.041 -16.844 1 22.44 307 SER A CA 1
ATOM 2353 C C . SER A 1 307 ? 45.781 -1.441 -18.219 1 22.44 307 SER A C 1
ATOM 2355 O O . SER A 1 307 ? 46.625 -0.717 -18.75 1 22.44 307 SER A O 1
ATOM 2357 N N . ALA A 1 308 ? 45.344 -2.197 -19.312 1 21.3 308 ALA A N 1
ATOM 2358 C CA . ALA A 1 308 ? 45.25 -1.441 -20.562 1 21.3 308 ALA A CA 1
ATOM 2359 C C . ALA A 1 308 ? 44.219 -0.319 -20.438 1 21.3 308 ALA A C 1
ATOM 2361 O O . ALA A 1 308 ? 43.062 -0.553 -20.031 1 21.3 308 ALA A O 1
ATOM 2362 N N . ILE A 1 309 ? 44.656 0.897 -20.328 1 21.34 309 ILE A N 1
ATOM 2363 C CA . ILE A 1 309 ? 43.969 2.184 -20.234 1 21.34 309 ILE A CA 1
ATOM 2364 C C . ILE A 1 309 ? 43.188 2.432 -21.531 1 21.34 309 ILE A C 1
ATOM 2366 O O . ILE A 1 309 ? 43.781 2.537 -22.609 1 21.34 309 ILE A O 1
ATOM 2370 N N . ALA A 1 310 ? 42.031 1.762 -21.719 1 21.25 310 ALA A N 1
ATOM 2371 C CA . ALA A 1 310 ? 41.281 2.09 -22.922 1 21.25 310 ALA A CA 1
ATOM 2372 C C . ALA A 1 310 ? 41 3.588 -23.016 1 21.25 310 ALA A C 1
ATOM 2374 O O . ALA A 1 310 ? 40.5 4.191 -22.062 1 21.25 310 ALA A O 1
ATOM 2375 N N . ALA A 1 311 ? 41.625 4.32 -23.953 1 20 311 ALA A N 1
ATOM 2376 C CA . ALA A 1 311 ? 41.531 5.703 -24.406 1 20 311 ALA A CA 1
ATOM 2377 C C . ALA A 1 311 ? 40.125 6.027 -24.891 1 20 311 ALA A C 1
ATOM 2379 O O . ALA A 1 311 ? 39.688 5.531 -25.922 1 20 311 ALA A O 1
ATOM 2380 N N . ALA A 1 312 ? 39.125 6.043 -24.047 1 20.33 312 ALA A N 1
ATOM 2381 C CA . ALA A 1 312 ? 37.781 6.434 -24.484 1 20.33 312 ALA A CA 1
ATOM 2382 C C . ALA A 1 312 ? 37.812 7.824 -25.125 1 20.33 312 ALA A C 1
ATOM 2384 O O . ALA A 1 312 ? 38.281 8.789 -24.5 1 20.33 312 ALA A O 1
ATOM 2385 N N . SER A 1 313 ? 37.906 7.941 -26.484 1 19.25 313 SER A N 1
ATOM 2386 C CA . SER A 1 313 ? 37.75 9.102 -27.344 1 19.25 313 SER A CA 1
ATOM 2387 C C . SER A 1 313 ? 36.469 9.852 -27.047 1 19.25 313 SER A C 1
ATOM 2389 O O . SER A 1 313 ? 35.406 9.234 -26.875 1 19.25 313 SER A O 1
ATOM 2391 N N . MET A 1 314 ? 36.531 11.07 -26.5 1 20.28 314 MET A N 1
ATOM 2392 C CA . MET A 1 314 ? 35.625 12.148 -26.125 1 20.28 314 MET A CA 1
ATOM 2393 C C . MET A 1 314 ? 34.844 12.664 -27.344 1 20.28 314 MET A C 1
ATOM 2395 O O . MET A 1 314 ? 35.375 13.461 -28.125 1 20.28 314 MET A O 1
ATOM 2399 N N . THR A 1 315 ? 34.312 11.867 -28.266 1 20.02 315 THR A N 1
ATOM 2400 C CA . THR A 1 315 ? 33.656 12.602 -29.344 1 20.02 315 THR A CA 1
ATOM 2401 C C . THR A 1 315 ? 32.531 13.492 -28.797 1 20.02 315 THR A C 1
ATOM 2403 O O . THR A 1 315 ? 31.625 13.016 -28.125 1 20.02 315 THR A O 1
ATOM 2406 N N . VAL A 1 316 ? 32.812 14.789 -28.594 1 19.44 316 VAL A N 1
ATOM 2407 C CA . VAL A 1 316 ? 32.031 15.969 -28.219 1 19.44 316 VAL A CA 1
ATOM 2408 C C . VAL A 1 316 ? 30.922 16.203 -29.25 1 19.44 316 VAL A C 1
ATOM 2410 O O . VAL A 1 316 ? 31.203 16.594 -30.391 1 19.44 316 VAL A O 1
ATOM 2413 N N . LEU A 1 317 ? 29.969 15.242 -29.406 1 19.31 317 LEU A N 1
ATOM 2414 C CA . LEU A 1 317 ? 28.891 15.555 -30.344 1 19.31 317 LEU A CA 1
ATOM 2415 C C . LEU A 1 317 ? 28.328 16.938 -30.078 1 19.31 317 LEU A C 1
ATOM 2417 O O . LEU A 1 317 ? 28.109 17.328 -28.922 1 19.31 317 LEU A O 1
ATOM 2421 N N . PHE A 1 318 ? 28.438 17.859 -31.047 1 19.8 318 PHE A N 1
ATOM 2422 C CA . PHE A 1 318 ? 28 19.203 -31.359 1 19.8 318 PHE A CA 1
ATOM 2423 C C . PHE A 1 318 ? 26.484 19.328 -31.234 1 19.8 318 PHE A C 1
ATOM 2425 O O . PHE A 1 318 ? 25.734 18.547 -31.828 1 19.8 318 PHE A O 1
ATOM 2432 N N . LEU A 1 319 ? 26 19.859 -30.109 1 19.88 319 LEU A N 1
ATOM 2433 C CA . LEU A 1 319 ? 24.688 20.266 -29.656 1 19.88 319 LEU A CA 1
ATOM 2434 C C . LEU A 1 319 ? 24.078 21.281 -30.609 1 19.88 319 LEU A C 1
ATOM 2436 O O . LEU A 1 319 ? 24.578 22.406 -30.75 1 19.88 319 LEU A O 1
ATOM 2440 N N . GLN A 1 320 ? 23.859 20.875 -31.875 1 18.92 320 GLN A N 1
ATOM 2441 C CA . GLN A 1 320 ? 23.172 21.875 -32.688 1 18.92 320 GLN A CA 1
ATOM 2442 C C . GLN A 1 320 ? 21.953 22.438 -31.984 1 18.92 320 GLN A C 1
ATOM 2444 O O . GLN A 1 320 ? 21.203 21.688 -31.344 1 18.92 320 GLN A O 1
ATOM 2449 N N . VAL A 1 321 ? 21.844 23.797 -31.859 1 20.02 321 VAL A N 1
ATOM 2450 C CA . VAL A 1 321 ? 21.078 24.891 -31.25 1 20.02 321 VAL A CA 1
ATOM 2451 C C . VAL A 1 321 ? 19.703 24.969 -31.906 1 20.02 321 VAL A C 1
ATOM 2453 O O . VAL A 1 321 ? 19.5 25.734 -32.844 1 20.02 321 VAL A O 1
ATOM 2456 N N . VAL A 1 322 ? 18.984 23.859 -32.25 1 19.77 322 VAL A N 1
ATOM 2457 C CA . VAL A 1 322 ? 17.781 24.188 -33.031 1 19.77 322 VAL A CA 1
ATOM 2458 C C . VAL A 1 322 ? 16.953 25.219 -32.25 1 19.77 322 VAL A C 1
ATOM 2460 O O . VAL A 1 322 ? 16.688 25.031 -31.062 1 19.77 322 VAL A O 1
ATOM 2463 N N . SER A 1 323 ? 16.812 26.438 -32.75 1 17.73 323 SER A N 1
ATOM 2464 C CA . SER A 1 323 ? 16.266 27.766 -32.469 1 17.73 323 SER A CA 1
ATOM 2465 C C . SER A 1 323 ? 14.789 27.688 -32.094 1 17.73 323 SER A C 1
ATOM 2467 O O . SER A 1 323 ? 14.359 28.328 -31.141 1 17.73 323 SER A O 1
ATOM 2469 N N . THR A 1 324 ? 13.898 27.203 -33.062 1 20.84 324 THR A N 1
ATOM 2470 C CA . THR A 1 324 ? 12.766 28.062 -33.375 1 20.84 324 THR A CA 1
ATOM 2471 C C . THR A 1 324 ? 11.734 28.016 -32.281 1 20.84 324 THR A C 1
ATOM 2473 O O . THR A 1 324 ? 11.18 26.953 -31.969 1 20.84 324 THR A O 1
ATOM 2476 N N . LEU A 1 325 ? 11.656 28.953 -31.25 1 17.78 325 LEU A N 1
ATOM 2477 C CA . LEU A 1 325 ? 10.883 29.344 -30.078 1 17.78 325 LEU A CA 1
ATOM 2478 C C . LEU A 1 325 ? 9.43 29.609 -30.453 1 17.78 325 LEU A C 1
ATOM 2480 O O . LEU A 1 325 ? 8.57 29.703 -29.562 1 17.78 325 LEU A O 1
ATOM 2484 N N . LEU A 1 326 ? 8.953 29.891 -31.625 1 18.53 326 LEU A N 1
ATOM 2485 C CA . LEU A 1 326 ? 7.941 30.938 -31.484 1 18.53 326 LEU A CA 1
ATOM 2486 C C . LEU A 1 326 ? 6.66 30.375 -30.891 1 18.53 326 LEU A C 1
ATOM 2488 O O . LEU A 1 326 ? 6.055 29.453 -31.438 1 18.53 326 LEU A O 1
ATOM 2492 N N . LEU A 1 327 ? 6.539 30.25 -29.547 1 17.11 327 LEU A N 1
ATOM 2493 C CA . LEU A 1 327 ? 5.281 30.109 -28.828 1 17.11 327 LEU A CA 1
ATOM 2494 C C . LEU A 1 327 ? 4.27 31.156 -29.297 1 17.11 327 LEU A C 1
ATOM 2496 O O . LEU A 1 327 ? 4.465 32.344 -29.078 1 17.11 327 LEU A O 1
ATOM 2500 N N . SER A 1 328 ? 3.748 31.141 -30.516 1 18.11 328 SER A N 1
ATOM 2501 C CA . SER A 1 328 ? 2.666 32.094 -30.812 1 18.11 328 SER A CA 1
ATOM 2502 C C . SER A 1 328 ? 1.624 32.094 -29.688 1 18.11 328 SER A C 1
ATOM 2504 O O . SER A 1 328 ? 1.542 31.125 -28.906 1 18.11 328 SER A O 1
ATOM 2506 N N . GLY A 1 329 ? 0.604 33.156 -29.594 1 18.5 329 GLY A N 1
ATOM 2507 C CA . GLY A 1 329 ? -0.366 34.062 -28.984 1 18.5 329 GLY A CA 1
ATOM 2508 C C . GLY A 1 329 ? -1.676 33.375 -28.641 1 18.5 329 GLY A C 1
ATOM 2509 O O . GLY A 1 329 ? -2.645 34.031 -28.266 1 18.5 329 GLY A O 1
ATOM 2510 N N . CYS A 1 330 ? -2.104 32.188 -28.297 1 17.12 330 CYS A N 1
ATOM 2511 C CA . CYS A 1 330 ? -3.541 32.219 -28.047 1 17.12 330 CYS A CA 1
ATOM 2512 C C . CYS A 1 330 ? -3.896 33.25 -26.984 1 17.12 330 CYS A C 1
ATOM 2514 O O . CYS A 1 330 ? -3.484 33.125 -25.828 1 17.12 330 CYS A O 1
ATOM 2516 N N . LYS A 1 331 ? -4.109 34.625 -27.297 1 16.98 331 LYS A N 1
ATOM 2517 C CA . LYS A 1 331 ? -4.969 35.625 -26.688 1 16.98 331 LYS A CA 1
ATOM 2518 C C . LYS A 1 331 ? -6.387 35.094 -26.5 1 16.98 331 LYS A C 1
ATOM 2520 O O . LYS A 1 331 ? -7.109 34.906 -27.484 1 16.98 331 LYS A O 1
ATOM 2525 N N . ILE A 1 332 ? -7.043 34.156 -26.203 1 18.84 332 ILE A N 1
ATOM 2526 C CA . ILE A 1 332 ? -8.484 34.406 -26.25 1 18.84 332 ILE A CA 1
ATOM 2527 C C . ILE A 1 332 ? -8.797 35.688 -25.5 1 18.84 332 ILE A C 1
ATOM 2529 O O . ILE A 1 332 ? -8.039 36.125 -24.625 1 18.84 332 ILE A O 1
ATOM 2533 N N . ASP A 1 333 ? -9.898 36.406 -25.125 1 17.67 333 ASP A N 1
ATOM 2534 C CA . ASP A 1 333 ? -9.977 37.688 -24.469 1 17.67 333 ASP A CA 1
ATOM 2535 C C . ASP A 1 333 ? -9.062 37.75 -23.25 1 17.67 333 ASP A C 1
ATOM 2537 O O . ASP A 1 333 ? -8.875 36.75 -22.547 1 17.67 333 ASP A O 1
ATOM 2541 N N . MET B 1 1 ? -43.688 -58.031 37.719 1 30.34 1 MET B N 1
ATOM 2542 C CA . MET B 1 1 ? -42.438 -58.094 36.969 1 30.34 1 MET B CA 1
ATOM 2543 C C . MET B 1 1 ? -42.469 -57.062 35.844 1 30.34 1 MET B C 1
ATOM 2545 O O . MET B 1 1 ? -42.969 -57.344 34.75 1 30.34 1 MET B O 1
ATOM 2549 N N . MET B 1 2 ? -42.812 -55.75 36.188 1 36.16 2 MET B N 1
ATOM 2550 C CA . MET B 1 2 ? -42.844 -54.562 35.344 1 36.16 2 MET B CA 1
ATOM 2551 C C . MET B 1 2 ? -41.469 -54.312 34.75 1 36.16 2 MET B C 1
ATOM 2553 O O . MET B 1 2 ? -40.469 -54.125 35.469 1 36.16 2 MET B O 1
ATOM 2557 N N . ASN B 1 3 ? -41.156 -54.844 33.562 1 34.12 3 ASN B N 1
ATOM 2558 C CA . ASN B 1 3 ? -40 -54.656 32.719 1 34.12 3 ASN B CA 1
ATOM 2559 C C . ASN B 1 3 ? -39.781 -53.156 32.375 1 34.12 3 ASN B C 1
ATOM 2561 O O . ASN B 1 3 ? -40.625 -52.562 31.719 1 34.12 3 ASN B O 1
ATOM 2565 N N . LEU B 1 4 ? -39.156 -52.375 33.219 1 37.22 4 LEU B N 1
ATOM 2566 C CA . LEU B 1 4 ? -38.625 -51.031 32.938 1 37.22 4 LEU B CA 1
ATOM 2567 C C . LEU B 1 4 ? -37.75 -51.031 31.703 1 37.22 4 LEU B C 1
ATOM 2569 O O . LEU B 1 4 ? -36.719 -51.656 31.672 1 37.22 4 LEU B O 1
ATOM 2573 N N . LEU B 1 5 ? -38.344 -50.844 30.516 1 34.59 5 LEU B N 1
ATOM 2574 C CA . LEU B 1 5 ? -37.656 -50.562 29.266 1 34.59 5 LEU B CA 1
ATOM 2575 C C . LEU B 1 5 ? -36.75 -49.312 29.406 1 34.59 5 LEU B C 1
ATOM 2577 O O . LEU B 1 5 ? -37.25 -48.219 29.609 1 34.59 5 LEU B O 1
ATOM 2581 N N . ARG B 1 6 ? -35.5 -49.469 29.922 1 35.69 6 ARG B N 1
ATOM 2582 C CA . ARG B 1 6 ? -34.469 -48.438 29.844 1 35.69 6 ARG B CA 1
ATOM 2583 C C . ARG B 1 6 ? -34.219 -48.031 28.391 1 35.69 6 ARG B C 1
ATOM 2585 O O . ARG B 1 6 ? -33.75 -48.812 27.578 1 35.69 6 ARG B O 1
ATOM 2592 N N . THR B 1 7 ? -35.031 -47.125 27.812 1 40.41 7 THR B N 1
ATOM 2593 C CA . THR B 1 7 ? -34.656 -46.469 26.562 1 40.41 7 THR B CA 1
ATOM 2594 C C . THR B 1 7 ? -33.281 -45.781 26.688 1 40.41 7 THR B C 1
ATOM 2596 O O . THR B 1 7 ? -33.125 -44.906 27.516 1 40.41 7 THR B O 1
ATOM 2599 N N . SER B 1 8 ? -32.188 -46.469 26.375 1 37.72 8 SER B N 1
ATOM 2600 C CA . SER B 1 8 ? -30.891 -45.844 26.203 1 37.72 8 SER B CA 1
ATOM 2601 C C . SER B 1 8 ? -30.938 -44.75 25.141 1 37.72 8 SER B C 1
ATOM 2603 O O . SER B 1 8 ? -31.219 -45.031 23.969 1 37.72 8 SER B O 1
ATOM 2605 N N . LEU B 1 9 ? -31.141 -43.5 25.5 1 40.53 9 LEU B N 1
ATOM 2606 C CA . LEU B 1 9 ? -30.922 -42.344 24.641 1 40.53 9 LEU B CA 1
ATOM 2607 C C . LEU B 1 9 ? -29.5 -42.312 24.109 1 40.53 9 LEU B C 1
ATOM 2609 O O . LEU B 1 9 ? -28.547 -42.188 24.891 1 40.53 9 LEU B O 1
ATOM 2613 N N . PHE B 1 10 ? -29.234 -43.031 23.016 1 37.59 10 PHE B N 1
ATOM 2614 C CA . PHE B 1 10 ? -27.984 -42.812 22.297 1 37.59 10 PHE B CA 1
ATOM 2615 C C . PHE B 1 10 ? -27.844 -41.375 21.875 1 37.59 10 PHE B C 1
ATOM 2617 O O . PHE B 1 10 ? -28.578 -40.875 21.031 1 37.59 10 PHE B O 1
ATOM 2624 N N . LEU B 1 11 ? -27.281 -40.531 22.734 1 40.88 11 LEU B N 1
ATOM 2625 C CA . LEU B 1 11 ? -26.766 -39.25 22.266 1 40.88 11 LEU B CA 1
ATOM 2626 C C . LEU B 1 11 ? -25.766 -39.438 21.141 1 40.88 11 LEU B C 1
ATOM 2628 O O . LEU B 1 11 ? -24.656 -39.938 21.359 1 40.88 11 LEU B O 1
ATOM 2632 N N . SER B 1 12 ? -26.203 -39.625 19.938 1 37.25 12 SER B N 1
ATOM 2633 C CA . SER B 1 12 ? -25.297 -39.5 18.812 1 37.25 12 SER B CA 1
ATOM 2634 C C . SER B 1 12 ? -24.484 -38.219 18.875 1 37.25 12 SER B C 1
ATOM 2636 O O . SER B 1 12 ? -25.047 -37.125 18.766 1 37.25 12 SER B O 1
ATOM 2638 N N . SER B 1 13 ? -23.406 -38.156 19.547 1 37.88 13 SER B N 1
ATOM 2639 C CA . SER B 1 13 ? -22.453 -37.094 19.328 1 37.88 13 SER B CA 1
ATOM 2640 C C . SER B 1 13 ? -22.172 -36.875 17.844 1 37.88 13 SER B C 1
ATOM 2642 O O . SER B 1 13 ? -21.609 -37.781 17.203 1 37.88 13 SER B O 1
ATOM 2644 N N . ILE B 1 14 ? -23.016 -36.219 17.156 1 39.97 14 ILE B N 1
ATOM 2645 C CA . ILE B 1 14 ? -22.562 -35.719 15.867 1 39.97 14 ILE B CA 1
ATOM 2646 C C . ILE B 1 14 ? -21.156 -35.125 15.992 1 39.97 14 ILE B C 1
ATOM 2648 O O . ILE B 1 14 ? -20.953 -34.125 16.672 1 39.97 14 ILE B O 1
ATOM 2652 N N . LEU B 1 15 ? -20.156 -35.906 16 1 36.5 15 LEU B N 1
ATOM 2653 C CA . LEU B 1 15 ? -18.812 -35.406 15.734 1 36.5 15 LEU B CA 1
ATOM 2654 C C . LEU B 1 15 ? -18.781 -34.531 14.484 1 36.5 15 LEU B C 1
ATOM 2656 O O . LEU B 1 15 ? -18.953 -35.031 13.375 1 36.5 15 LEU B O 1
ATOM 2660 N N . ALA B 1 16 ? -19.203 -33.344 14.586 1 39.5 16 ALA B N 1
ATOM 2661 C CA . ALA B 1 16 ? -18.828 -32.469 13.484 1 39.5 16 ALA B CA 1
ATOM 2662 C C . ALA B 1 16 ? -17.406 -32.75 13.008 1 39.5 16 ALA B C 1
ATOM 2664 O O . ALA B 1 16 ? -16.438 -32.562 13.758 1 39.5 16 ALA B O 1
ATOM 2665 N N . ALA B 1 17 ? -17.234 -33.594 12.164 1 41.84 17 ALA B N 1
ATOM 2666 C CA . ALA B 1 17 ? -15.938 -33.812 11.516 1 41.84 17 ALA B CA 1
ATOM 2667 C C . ALA B 1 17 ? -15.289 -32.469 11.164 1 41.84 17 ALA B C 1
ATOM 2669 O O . ALA B 1 17 ? -15.773 -31.75 10.289 1 41.84 17 ALA B O 1
ATOM 2670 N N . THR B 1 18 ? -14.781 -31.75 12.148 1 50.88 18 THR B N 1
ATOM 2671 C CA . THR B 1 18 ? -13.938 -30.609 11.812 1 50.88 18 THR B CA 1
ATOM 2672 C C . THR B 1 18 ? -13.031 -30.938 10.633 1 50.88 18 THR B C 1
ATOM 2674 O O . THR B 1 18 ? -12.336 -31.953 10.625 1 50.88 18 THR B O 1
ATOM 2677 N N . VAL B 1 19 ? -13.57 -30.75 9.453 1 54.06 19 VAL B N 1
ATOM 2678 C CA . VAL B 1 19 ? -12.711 -30.906 8.281 1 54.06 19 VAL B CA 1
ATOM 2679 C C . VAL B 1 19 ? -11.297 -30.438 8.617 1 54.06 19 VAL B C 1
ATOM 2681 O O . VAL B 1 19 ? -11.094 -29.297 9.055 1 54.06 19 VAL B O 1
ATOM 2684 N N . ALA B 1 20 ? -10.391 -31.297 8.977 1 65 20 ALA B N 1
ATOM 2685 C CA . ALA B 1 20 ? -8.992 -31.016 9.281 1 65 20 ALA B CA 1
ATOM 2686 C C . ALA B 1 20 ? -8.172 -30.812 8.008 1 65 20 ALA B C 1
ATOM 2688 O O . ALA B 1 20 ? -8.055 -31.719 7.191 1 65 20 ALA B O 1
ATOM 2689 N N . TYR B 1 21 ? -8.148 -29.625 7.559 1 69.25 21 TYR B N 1
ATOM 2690 C CA . TYR B 1 21 ? -7.246 -29.312 6.453 1 69.25 21 TYR B CA 1
ATOM 2691 C C . TYR B 1 21 ? -5.793 -29.391 6.902 1 69.25 21 TYR B C 1
ATOM 2693 O O . TYR B 1 21 ? -5.473 -29.078 8.055 1 69.25 21 TYR B O 1
ATOM 2701 N N . THR B 1 22 ? -5.012 -29.969 6.023 1 71.06 22 THR B N 1
ATOM 2702 C CA . THR B 1 22 ? -3.584 -29.766 6.254 1 71.06 22 THR B CA 1
ATOM 2703 C C . THR B 1 22 ? -3.213 -28.297 6.109 1 71.06 22 THR B C 1
ATOM 2705 O O . THR B 1 22 ? -3.529 -27.672 5.098 1 71.06 22 THR B O 1
ATOM 2708 N N . LEU B 1 23 ? -2.715 -27.656 7.059 1 69.94 23 LEU B N 1
ATOM 2709 C CA . LEU B 1 23 ? -2.322 -26.25 7.113 1 69.94 23 LEU B CA 1
ATOM 2710 C C . LEU B 1 23 ? -3.525 -25.344 6.887 1 69.94 23 LEU B C 1
ATOM 2712 O O . LEU B 1 23 ? -3.588 -24.625 5.883 1 69.94 23 LEU B O 1
ATOM 2716 N N . PRO B 1 24 ? -4.52 -25.453 7.664 1 81.06 24 PRO B N 1
ATOM 2717 C CA . PRO B 1 24 ? -5.746 -24.656 7.555 1 81.06 24 PRO B CA 1
ATOM 2718 C C . PRO B 1 24 ? -5.496 -23.172 7.723 1 81.06 24 PRO B C 1
ATOM 2720 O O . PRO B 1 24 ? -4.547 -22.766 8.406 1 81.06 24 PRO B O 1
ATOM 2723 N N . GLY B 1 25 ? -6.266 -22.422 6.941 1 87.25 25 GLY B N 1
ATOM 2724 C CA . GLY B 1 25 ? -6.289 -20.984 7.125 1 87.25 25 GLY B CA 1
ATOM 2725 C C . GLY B 1 25 ? -7.469 -20.5 7.949 1 87.25 25 GLY B C 1
ATOM 2726 O O . GLY B 1 25 ? -8.266 -21.312 8.43 1 87.25 25 GLY B O 1
ATOM 2727 N N . PRO B 1 26 ? -7.461 -19.219 8.188 1 91.81 26 PRO B N 1
ATOM 2728 C CA . PRO B 1 26 ? -8.633 -18.688 8.875 1 91.81 26 PRO B CA 1
ATOM 2729 C C . PRO B 1 26 ? -9.93 -18.875 8.086 1 91.81 26 PRO B C 1
ATOM 2731 O O . PRO B 1 26 ? -9.883 -19.219 6.902 1 91.81 26 PRO B O 1
ATOM 2734 N N . GLY B 1 27 ? -11.047 -18.734 8.758 1 95.31 27 GLY B N 1
ATOM 2735 C CA . GLY B 1 27 ? -12.336 -18.781 8.078 1 95.31 27 GLY B CA 1
ATOM 2736 C C . GLY B 1 27 ? -12.547 -17.609 7.133 1 95.31 27 GLY B C 1
ATOM 2737 O O . GLY B 1 27 ? -11.703 -16.719 7.035 1 95.31 27 GLY B O 1
ATOM 2738 N N . THR B 1 28 ? -13.648 -17.656 6.445 1 96.94 28 THR B N 1
ATOM 2739 C CA . THR B 1 28 ? -14.023 -16.594 5.512 1 96.94 28 THR B CA 1
ATOM 2740 C C . THR B 1 28 ? -14.016 -15.234 6.203 1 96.94 28 THR B C 1
ATOM 2742 O O . THR B 1 28 ? -14.492 -15.102 7.336 1 96.94 28 THR B O 1
ATOM 2745 N N . THR B 1 29 ? -13.414 -14.234 5.5 1 96.12 29 THR B N 1
ATOM 2746 C CA . THR B 1 29 ? -13.344 -12.875 6.016 1 96.12 29 THR B CA 1
ATOM 2747 C C . THR B 1 29 ? -14.742 -12.344 6.336 1 96.12 29 THR B C 1
ATOM 2749 O O . THR B 1 29 ? -15.656 -12.469 5.527 1 96.12 29 THR B O 1
ATOM 2752 N N . TRP B 1 30 ? -14.883 -11.734 7.516 1 93.12 30 TRP B N 1
ATOM 2753 C CA . TRP B 1 30 ? -16.172 -11.195 7.938 1 93.12 30 TRP B CA 1
ATOM 2754 C C . TRP B 1 30 ? -16.531 -9.938 7.137 1 93.12 30 TRP B C 1
ATOM 2756 O O . TRP B 1 30 ? -15.648 -9.148 6.797 1 93.12 30 TRP B O 1
ATOM 2766 N N . ASN B 1 31 ? -17.859 -9.773 6.848 1 94 31 ASN B N 1
ATOM 2767 C CA . ASN B 1 31 ? -18.375 -8.609 6.141 1 94 31 ASN B CA 1
ATOM 2768 C C . ASN B 1 31 ? -17.672 -8.406 4.805 1 94 31 ASN B C 1
ATOM 2770 O O . ASN B 1 31 ? -17.344 -7.277 4.438 1 94 31 ASN B O 1
ATOM 2774 N N . MET B 1 32 ? -17.375 -9.445 4.121 1 96.12 32 MET B N 1
ATOM 2775 C CA . MET B 1 32 ? -16.578 -9.438 2.889 1 96.12 32 MET B CA 1
ATOM 2776 C C . MET B 1 32 ? -17.281 -8.625 1.806 1 96.12 32 MET B C 1
ATOM 2778 O O . MET B 1 32 ? -16.625 -7.98 0.983 1 96.12 32 MET B O 1
ATOM 2782 N N . THR B 1 33 ? -18.609 -8.625 1.837 1 97.38 33 THR B N 1
ATOM 2783 C CA . THR B 1 33 ? -19.359 -7.879 0.83 1 97.38 33 THR B CA 1
ATOM 2784 C C . THR B 1 33 ? -18.984 -6.398 0.864 1 97.38 33 THR B C 1
ATOM 2786 O O . THR B 1 33 ? -18.734 -5.793 -0.179 1 97.38 33 THR B O 1
ATOM 2789 N N . ASP B 1 34 ? -18.953 -5.844 2.031 1 97 34 ASP B N 1
ATOM 2790 C CA . ASP B 1 34 ? -18.578 -4.441 2.178 1 97 34 ASP B CA 1
ATOM 2791 C C . ASP B 1 34 ? -17.156 -4.191 1.689 1 97 34 ASP B C 1
ATOM 2793 O O . ASP B 1 34 ? -16.891 -3.201 1.007 1 97 34 ASP B O 1
ATOM 2797 N N . VAL B 1 35 ? -16.25 -5.082 2 1 97.56 35 VAL B N 1
ATOM 2798 C CA . VAL B 1 35 ? -14.852 -4.973 1.591 1 97.56 35 VAL B CA 1
ATOM 2799 C C . VAL B 1 35 ? -14.758 -5.016 0.067 1 97.56 35 VAL B C 1
ATOM 2801 O O . VAL B 1 35 ? -14.125 -4.152 -0.547 1 97.56 35 VAL B O 1
ATOM 2804 N N . LEU B 1 36 ? -15.453 -5.934 -0.496 1 98.38 36 LEU B N 1
ATOM 2805 C CA . LEU B 1 36 ? -15.375 -6.141 -1.938 1 98.38 36 LEU B CA 1
ATOM 2806 C C . LEU B 1 36 ? -16 -4.973 -2.691 1 98.38 36 LEU B C 1
ATOM 2808 O O . LEU B 1 36 ? -15.461 -4.52 -3.701 1 98.38 36 LEU B O 1
ATOM 2812 N N . LEU B 1 37 ? -17.141 -4.523 -2.213 1 97.75 37 LEU B N 1
ATOM 2813 C CA . LEU B 1 37 ? -17.781 -3.383 -2.857 1 97.75 37 LEU B CA 1
ATOM 2814 C C . LEU B 1 37 ? -16.906 -2.145 -2.787 1 97.75 37 LEU B C 1
ATOM 2816 O O . LEU B 1 37 ? -16.719 -1.442 -3.785 1 97.75 37 LEU B O 1
ATOM 2820 N N . GLY B 1 38 ? -16.359 -1.888 -1.64 1 96.88 38 GLY B N 1
ATOM 2821 C CA . GLY B 1 38 ? -15.43 -0.775 -1.49 1 96.88 38 GLY B CA 1
ATOM 2822 C C . GLY B 1 38 ? -14.234 -0.861 -2.424 1 96.88 38 GLY B C 1
ATOM 2823 O O . GLY B 1 38 ? -13.898 0.112 -3.1 1 96.88 38 GLY B O 1
ATOM 2824 N N . ARG B 1 39 ? -13.625 -2.014 -2.533 1 95.31 39 ARG B N 1
ATOM 2825 C CA . ARG B 1 39 ? -12.445 -2.211 -3.361 1 95.31 39 ARG B CA 1
ATOM 2826 C C . ARG B 1 39 ? -12.789 -2.096 -4.844 1 95.31 39 ARG B C 1
ATOM 2828 O O . ARG B 1 39 ? -11.969 -1.624 -5.641 1 95.31 39 ARG B O 1
ATOM 2835 N N . CYS B 1 40 ? -13.961 -2.562 -5.152 1 95.44 40 CYS B N 1
ATOM 2836 C CA . CYS B 1 40 ? -14.422 -2.42 -6.527 1 95.44 40 CYS B CA 1
ATOM 2837 C C . CYS B 1 40 ? -14.539 -0.95 -6.914 1 95.44 40 CYS B C 1
ATOM 2839 O O . CYS B 1 40 ? -14.023 -0.537 -7.957 1 95.44 40 CYS B O 1
ATOM 2841 N N . VAL B 1 41 ? -15.125 -0.167 -6.09 1 93.12 41 VAL B N 1
ATOM 2842 C CA . VAL B 1 41 ? -15.297 1.256 -6.363 1 93.12 41 VAL B CA 1
ATOM 2843 C C . VAL B 1 41 ? -13.945 1.96 -6.336 1 93.12 41 VAL B C 1
ATOM 2845 O O . VAL B 1 41 ? -13.664 2.818 -7.18 1 93.12 41 VAL B O 1
ATOM 2848 N N . GLU B 1 42 ? -13.141 1.582 -5.41 1 92.81 42 GLU B N 1
ATOM 2849 C CA . GLU B 1 42 ? -11.805 2.162 -5.309 1 92.81 42 GLU B CA 1
ATOM 2850 C C . GLU B 1 42 ? -11.008 1.942 -6.59 1 92.81 42 GLU B C 1
ATOM 2852 O O . GLU B 1 42 ? -10.375 2.869 -7.098 1 92.81 42 GLU B O 1
ATOM 2857 N N . TYR B 1 43 ? -11.062 0.736 -7.039 1 91.81 43 TYR B N 1
ATOM 2858 C CA . TYR B 1 43 ? -10.258 0.408 -8.211 1 91.81 43 TYR B CA 1
ATOM 2859 C C . TYR B 1 43 ? -10.742 1.167 -9.438 1 91.81 43 TYR B C 1
ATOM 2861 O O . TYR B 1 43 ? -9.938 1.631 -10.25 1 91.81 43 TYR B O 1
ATOM 2869 N N . ARG B 1 44 ? -12 1.361 -9.562 1 89.56 44 ARG B N 1
ATOM 2870 C CA . ARG B 1 44 ? -12.586 2.035 -10.719 1 89.56 44 ARG B CA 1
ATOM 2871 C C . ARG B 1 44 ? -12.188 3.506 -10.758 1 89.56 44 ARG B C 1
ATOM 2873 O O . ARG B 1 44 ? -12.164 4.121 -11.82 1 89.56 44 ARG B O 1
ATOM 2880 N N . GLN B 1 45 ? -11.805 4.004 -9.578 1 87.94 45 GLN B N 1
ATOM 2881 C CA . GLN B 1 45 ? -11.492 5.43 -9.492 1 87.94 45 GLN B CA 1
ATOM 2882 C C . GLN B 1 45 ? -10.023 5.652 -9.156 1 87.94 45 GLN B C 1
ATOM 2884 O O . GLN B 1 45 ? -9.609 6.781 -8.891 1 87.94 45 GLN B O 1
ATOM 2889 N N . CYS B 1 46 ? -9.227 4.594 -9.023 1 87.38 46 CYS B N 1
ATOM 2890 C CA . CYS B 1 46 ? -7.801 4.633 -8.711 1 87.38 46 CYS B CA 1
ATOM 2891 C C . CYS B 1 46 ? -7.559 5.297 -7.359 1 87.38 46 CYS B C 1
ATOM 2893 O O . CYS B 1 46 ? -6.609 6.066 -7.203 1 87.38 46 CYS B O 1
ATOM 2895 N N . LEU B 1 47 ? -8.445 4.949 -6.406 1 88.44 47 LEU B N 1
ATOM 2896 C CA . LEU B 1 47 ? -8.359 5.594 -5.098 1 88.44 47 LEU B CA 1
ATOM 2897 C C . LEU B 1 47 ? -7.289 4.926 -4.238 1 88.44 47 LEU B C 1
ATOM 2899 O O . LEU B 1 47 ? -6.855 5.488 -3.23 1 88.44 47 LEU B O 1
ATOM 2903 N N . HIS B 1 48 ? -6.906 3.697 -4.539 1 79.94 48 HIS B N 1
ATOM 2904 C CA . HIS B 1 48 ? -5.902 2.979 -3.76 1 79.94 48 HIS B CA 1
ATOM 2905 C C . HIS B 1 48 ? -4.5 3.492 -4.062 1 79.94 48 HIS B C 1
ATOM 2907 O O . HIS B 1 48 ? -3.553 3.188 -3.334 1 79.94 48 HIS B O 1
ATOM 2913 N N . GLY B 1 49 ? -4.426 4.324 -5.023 1 74 49 GLY B N 1
ATOM 2914 C CA . GLY B 1 49 ? -3.121 4.863 -5.371 1 74 49 GLY B CA 1
ATOM 2915 C C . GLY B 1 49 ? -2.271 3.904 -6.184 1 74 49 GLY B C 1
ATOM 2916 O O . GLY B 1 49 ? -2.756 2.857 -6.621 1 74 49 GLY B O 1
ATOM 2917 N N . GLY B 1 50 ? -1.092 4.242 -6.539 1 66.62 50 GLY B N 1
ATOM 2918 C CA . GLY B 1 50 ? -0.177 3.41 -7.309 1 66.62 50 GLY B CA 1
ATOM 2919 C C . GLY B 1 50 ? -0.439 3.457 -8.797 1 66.62 50 GLY B C 1
ATOM 2920 O O . GLY B 1 50 ? -0.987 4.438 -9.312 1 66.62 50 GLY B O 1
ATOM 2921 N N . LEU B 1 51 ? 0.115 2.428 -9.461 1 64.62 51 LEU B N 1
ATOM 2922 C CA . LEU B 1 51 ? -0.108 2.334 -10.898 1 64.62 51 LEU B CA 1
ATOM 2923 C C . LEU B 1 51 ? -1.524 1.855 -11.203 1 64.62 51 LEU B C 1
ATOM 2925 O O . LEU B 1 51 ? -1.891 0.729 -10.859 1 64.62 51 LEU B O 1
ATOM 2929 N N . CYS B 1 52 ? -2.4 2.82 -11.141 1 67.56 52 CYS B N 1
ATOM 2930 C CA . CYS B 1 52 ? -3.783 2.459 -11.438 1 67.56 52 CYS B CA 1
ATOM 2931 C C . CYS B 1 52 ? -4.055 2.514 -12.938 1 67.56 52 CYS B C 1
ATOM 2933 O O . CYS B 1 52 ? -3.629 3.451 -13.617 1 67.56 52 CYS B O 1
ATOM 2935 N N . PHE B 1 53 ? -4.465 1.345 -13.398 1 67.44 53 PHE B N 1
ATOM 2936 C CA . PHE B 1 53 ? -4.957 1.308 -14.773 1 67.44 53 PHE B CA 1
ATOM 2937 C C . PHE B 1 53 ? -6.477 1.454 -14.805 1 67.44 53 PHE B C 1
ATOM 2939 O O . PHE B 1 53 ? -7.199 0.573 -14.336 1 67.44 53 PHE B O 1
ATOM 2946 N N . PRO B 1 54 ? -6.801 2.707 -15.039 1 59.97 54 PRO B N 1
ATOM 2947 C CA . PRO B 1 54 ? -8.258 2.863 -15.023 1 59.97 54 PRO B CA 1
ATOM 2948 C C . PRO B 1 54 ? -8.977 1.832 -15.891 1 59.97 54 PRO B C 1
ATOM 2950 O O . PRO B 1 54 ? -8.484 1.481 -16.969 1 59.97 54 PRO B O 1
ATOM 2953 N N . TYR B 1 55 ? -9.625 0.979 -15.25 1 65.06 55 TYR B N 1
ATOM 2954 C CA . TYR B 1 55 ? -10.523 0.124 -16 1 65.06 55 TYR B CA 1
ATOM 2955 C C . TYR B 1 55 ? -11.766 0.896 -16.453 1 65.06 55 TYR B C 1
ATOM 2957 O O . TYR B 1 55 ? -12.531 1.382 -15.617 1 65.06 55 TYR B O 1
ATOM 2965 N N . TYR B 1 56 ? -11.836 1.044 -17.688 1 59.22 56 TYR B N 1
ATOM 2966 C CA . TYR B 1 56 ? -12.852 1.913 -18.266 1 59.22 56 TYR B CA 1
ATOM 2967 C C . TYR B 1 56 ? -14.109 1.127 -18.609 1 59.22 56 TYR B C 1
ATOM 2969 O O . TYR B 1 56 ? -15.102 1.698 -19.078 1 59.22 56 TYR B O 1
ATOM 2977 N N . GLY B 1 57 ? -14.016 -0.059 -18.266 1 67.06 57 GLY B N 1
ATOM 2978 C CA . GLY B 1 57 ? -15.234 -0.798 -18.578 1 67.06 57 GLY B CA 1
ATOM 2979 C C . GLY B 1 57 ? -16.375 -0.49 -17.625 1 67.06 57 GLY B C 1
ATOM 2980 O O . GLY B 1 57 ? -16.156 0.093 -16.562 1 67.06 57 GLY B O 1
ATOM 2981 N N . ASP B 1 58 ? -17.469 -0.674 -18.156 1 80.12 58 ASP B N 1
ATOM 2982 C CA . ASP B 1 58 ? -18.672 -0.525 -17.344 1 80.12 58 ASP B CA 1
ATOM 2983 C C . ASP B 1 58 ? -18.797 -1.677 -16.344 1 80.12 58 ASP B C 1
ATOM 2985 O O . ASP B 1 58 ? -19.266 -2.766 -16.703 1 80.12 58 ASP B O 1
ATOM 2989 N N . VAL B 1 59 ? -18.219 -1.411 -15.203 1 88.69 59 VAL B N 1
ATOM 2990 C CA . VAL B 1 59 ? -18.266 -2.449 -14.18 1 88.69 59 VAL B CA 1
ATOM 2991 C C . VAL B 1 59 ? -19.422 -2.166 -13.219 1 88.69 59 VAL B C 1
ATOM 2993 O O . VAL B 1 59 ? -19.578 -1.041 -12.742 1 88.69 59 VAL B O 1
ATOM 2996 N N . ASN B 1 60 ? -20.281 -3.156 -13.133 1 93.56 60 ASN B N 1
ATOM 2997 C CA . ASN B 1 60 ? -21.25 -3.156 -12.047 1 93.56 60 ASN B CA 1
ATOM 2998 C C . ASN B 1 60 ? -20.703 -3.855 -10.805 1 93.56 60 ASN B C 1
ATOM 3000 O O . ASN B 1 60 ? -20.672 -5.086 -10.742 1 93.56 60 ASN B O 1
ATOM 3004 N N . CYS B 1 61 ? -20.406 -3.09 -9.789 1 95.25 61 CYS B N 1
ATOM 3005 C CA . CYS B 1 61 ? -19.703 -3.637 -8.625 1 95.25 61 CYS B CA 1
ATOM 3006 C C . CYS B 1 61 ? -20.609 -4.609 -7.867 1 95.25 61 CYS B C 1
ATOM 3008 O O . CYS B 1 61 ? -20.125 -5.633 -7.367 1 95.25 61 CYS B O 1
ATOM 3010 N N . ASP B 1 62 ? -21.906 -4.375 -7.836 1 96.94 62 ASP B N 1
ATOM 3011 C CA . ASP B 1 62 ? -22.812 -5.297 -7.168 1 96.94 62 ASP B CA 1
ATOM 3012 C C . ASP B 1 62 ? -22.828 -6.656 -7.867 1 96.94 62 ASP B C 1
ATOM 3014 O O . ASP B 1 62 ? -22.75 -7.699 -7.215 1 96.94 62 ASP B O 1
ATOM 3018 N N . ALA B 1 63 ? -22.891 -6.551 -9.125 1 97.38 63 ALA B N 1
ATOM 3019 C CA . ALA B 1 63 ? -22.938 -7.785 -9.906 1 97.38 63 ALA B CA 1
ATOM 3020 C C . ALA B 1 63 ? -21.625 -8.555 -9.789 1 97.38 63 ALA B C 1
ATOM 3022 O O . ALA B 1 63 ? -21.625 -9.781 -9.688 1 97.38 63 ALA B O 1
ATOM 3023 N N . ALA B 1 64 ? -20.5 -7.852 -9.859 1 97.06 64 ALA B N 1
ATOM 3024 C CA . ALA B 1 64 ? -19.203 -8.484 -9.75 1 97.06 64 ALA B CA 1
ATOM 3025 C C . ALA B 1 64 ? -19.031 -9.164 -8.398 1 97.06 64 ALA B C 1
ATOM 3027 O O . ALA B 1 64 ? -18.578 -10.312 -8.32 1 97.06 64 ALA B O 1
ATOM 3028 N N . VAL B 1 65 ? -19.438 -8.484 -7.34 1 98.12 65 VAL B N 1
ATOM 3029 C CA . VAL B 1 65 ? -19.297 -9.023 -5.988 1 98.12 65 VAL B CA 1
ATOM 3030 C C . VAL B 1 65 ? -20.203 -10.25 -5.832 1 98.12 65 VAL B C 1
ATOM 3032 O O . VAL B 1 65 ? -19.766 -11.273 -5.289 1 98.12 65 VAL B O 1
ATOM 3035 N N . ASP B 1 66 ? -21.406 -10.172 -6.379 1 98.06 66 ASP B N 1
ATOM 3036 C CA . ASP B 1 66 ? -22.312 -11.305 -6.324 1 98.06 66 ASP B CA 1
ATOM 3037 C C . ASP B 1 66 ? -21.75 -12.508 -7.078 1 98.06 66 ASP B C 1
ATOM 3039 O O . ASP B 1 66 ? -21.891 -13.648 -6.629 1 98.06 66 ASP B O 1
ATOM 3043 N N . SER B 1 67 ? -21.219 -12.195 -8.188 1 98.06 67 SER B N 1
ATOM 3044 C CA . SER B 1 67 ? -20.625 -13.266 -8.984 1 98.06 67 SER B CA 1
ATOM 3045 C C . SER B 1 67 ? -19.469 -13.93 -8.25 1 98.06 67 SER B C 1
ATOM 3047 O O . SER B 1 67 ? -19.359 -15.156 -8.242 1 98.06 67 SER B O 1
ATOM 3049 N N . PHE B 1 68 ? -18.594 -13.211 -7.633 1 98.5 68 PHE B N 1
ATOM 3050 C CA . PHE B 1 68 ? -17.469 -13.727 -6.867 1 98.5 68 PHE B CA 1
ATOM 3051 C C . PHE B 1 68 ? -17.953 -14.609 -5.723 1 98.5 68 PHE B C 1
ATOM 3053 O O . PHE B 1 68 ? -17.531 -15.758 -5.594 1 98.5 68 PHE B O 1
ATOM 3060 N N . LEU B 1 69 ? -18.828 -14.047 -4.926 1 98.06 69 LEU B N 1
ATOM 3061 C CA . LEU B 1 69 ? -19.328 -14.766 -3.758 1 98.06 69 LEU B CA 1
ATOM 3062 C C . LEU B 1 69 ? -20.109 -16 -4.176 1 98.06 69 LEU B C 1
ATOM 3064 O O . LEU B 1 69 ? -20.062 -17.031 -3.508 1 98.06 69 LEU B O 1
ATOM 3068 N N . GLY B 1 70 ? -20.828 -15.906 -5.211 1 97.44 70 GLY B N 1
ATOM 3069 C CA . GLY B 1 70 ? -21.641 -17 -5.699 1 97.44 70 GLY B CA 1
ATOM 3070 C C . GLY B 1 70 ? -20.828 -18.188 -6.195 1 97.44 70 GLY B C 1
ATOM 3071 O O . GLY B 1 70 ? -21.344 -19.297 -6.32 1 97.44 70 GLY B O 1
ATOM 3072 N N . ALA B 1 71 ? -19.562 -17.938 -6.449 1 97.25 71 ALA B N 1
ATOM 3073 C CA . ALA B 1 71 ? -18.703 -18.984 -7 1 97.25 71 ALA B CA 1
ATOM 3074 C C . ALA B 1 71 ? -18.422 -20.062 -5.957 1 97.25 71 ALA B C 1
ATOM 3076 O O . ALA B 1 71 ? -18.094 -21.203 -6.305 1 97.25 71 ALA B O 1
ATOM 3077 N N . PHE B 1 72 ? -18.562 -19.703 -4.68 1 96.56 72 PHE B N 1
ATOM 3078 C CA . PHE B 1 72 ? -18.188 -20.719 -3.701 1 96.56 72 PHE B CA 1
ATOM 3079 C C . PHE B 1 72 ? -19.219 -20.812 -2.588 1 96.56 72 PHE B C 1
ATOM 3081 O O . PHE B 1 72 ? -19.172 -21.719 -1.759 1 96.56 72 PHE B O 1
ATOM 3088 N N . ARG B 1 73 ? -20.219 -19.891 -2.562 1 96.62 73 ARG B N 1
ATOM 3089 C CA . ARG B 1 73 ? -21.25 -19.938 -1.534 1 96.62 73 ARG B CA 1
ATOM 3090 C C . ARG B 1 73 ? -21.969 -21.281 -1.555 1 96.62 73 ARG B C 1
ATOM 3092 O O . ARG B 1 73 ? -22.484 -21.703 -2.598 1 96.62 73 ARG B O 1
ATOM 3099 N N . GLY B 1 74 ? -21.984 -21.938 -0.391 1 95.94 74 GLY B N 1
ATOM 3100 C CA . GLY B 1 74 ? -22.719 -23.203 -0.266 1 95.94 74 GLY B CA 1
ATOM 3101 C C . GLY B 1 74 ? -22 -24.375 -0.914 1 95.94 74 GLY B C 1
ATOM 3102 O O . GLY B 1 74 ? -22.578 -25.453 -1.063 1 95.94 74 GLY B O 1
ATOM 3103 N N . MET B 1 75 ? -20.797 -24.172 -1.259 1 94.06 75 MET B N 1
ATOM 3104 C CA . MET B 1 75 ? -20.062 -25.219 -1.968 1 94.06 75 MET B CA 1
ATOM 3105 C C . MET B 1 75 ? -19.047 -25.891 -1.048 1 94.06 75 MET B C 1
ATOM 3107 O O . MET B 1 75 ? -18.594 -25.281 -0.07 1 94.06 75 MET B O 1
ATOM 3111 N N . ASP B 1 76 ? -18.703 -27.094 -1.414 1 92 76 ASP B N 1
ATOM 3112 C CA . ASP B 1 76 ? -17.594 -27.797 -0.773 1 92 76 ASP B CA 1
ATOM 3113 C C . ASP B 1 76 ? -16.266 -27.094 -1.069 1 92 76 ASP B C 1
ATOM 3115 O O . ASP B 1 76 ? -15.875 -26.953 -2.23 1 92 76 ASP B O 1
ATOM 3119 N N . PRO B 1 77 ? -15.586 -26.656 -0.02 1 93 77 PRO B N 1
ATOM 3120 C CA . PRO B 1 77 ? -14.352 -25.891 -0.221 1 93 77 PRO B CA 1
ATOM 3121 C C . PRO B 1 77 ? -13.297 -26.672 -1.012 1 93 77 PRO B C 1
ATOM 3123 O O . PRO B 1 77 ? -12.352 -26.078 -1.522 1 93 77 PRO B O 1
ATOM 3126 N N . CYS B 1 78 ? -13.414 -27.953 -1.17 1 90.88 78 CYS B N 1
ATOM 3127 C CA . CYS B 1 78 ? -12.383 -28.75 -1.819 1 90.88 78 CYS B CA 1
ATOM 3128 C C . CYS B 1 78 ? -12.852 -29.266 -3.174 1 90.88 78 CYS B C 1
ATOM 3130 O O . CYS B 1 78 ? -12.289 -30.219 -3.715 1 90.88 78 CYS B O 1
ATOM 3132 N N . SER B 1 79 ? -13.875 -28.625 -3.736 1 88.81 79 SER B N 1
ATOM 3133 C CA . SER B 1 79 ? -14.414 -29.125 -4.988 1 88.81 79 SER B CA 1
ATOM 3134 C C . SER B 1 79 ? -14.695 -28 -5.977 1 88.81 79 SER B C 1
ATOM 3136 O O . SER B 1 79 ? -15.672 -28.047 -6.719 1 88.81 79 SER B O 1
ATOM 3138 N N . ALA B 1 80 ? -13.859 -27.094 -5.969 1 91 80 ALA B N 1
ATOM 3139 C CA . ALA B 1 80 ? -14.07 -25.953 -6.871 1 91 80 ALA B CA 1
ATOM 3140 C C . ALA B 1 80 ? -13.609 -26.297 -8.289 1 91 80 ALA B C 1
ATOM 3142 O O . ALA B 1 80 ? -12.562 -26.922 -8.477 1 91 80 ALA B O 1
ATOM 3143 N N . SER B 1 81 ? -14.438 -25.938 -9.234 1 92.69 81 SER B N 1
ATOM 3144 C CA . SER B 1 81 ? -14.008 -26.016 -10.633 1 92.69 81 SER B CA 1
ATOM 3145 C C . SER B 1 81 ? -12.906 -25 -10.922 1 92.69 81 SER B C 1
ATOM 3147 O O . SER B 1 81 ? -12.898 -23.891 -10.367 1 92.69 81 SER B O 1
ATOM 3149 N N . TYR B 1 82 ? -12.023 -25.422 -11.859 1 93.94 82 TYR B N 1
ATOM 3150 C CA . TYR B 1 82 ? -10.953 -24.516 -12.266 1 93.94 82 TYR B CA 1
ATOM 3151 C C . TYR B 1 82 ? -11.531 -23.234 -12.852 1 93.94 82 TYR B C 1
ATOM 3153 O O . TYR B 1 82 ? -10.883 -22.188 -12.812 1 93.94 82 TYR B O 1
ATOM 3161 N N . TYR B 1 83 ? -12.805 -23.281 -13.375 1 96.69 83 TYR B N 1
ATOM 3162 C CA . TYR B 1 83 ? -13.422 -22.172 -14.07 1 96.69 83 TYR B CA 1
ATOM 3163 C C . TYR B 1 83 ? -14.516 -21.531 -13.219 1 96.69 83 TYR B C 1
ATOM 3165 O O . TYR B 1 83 ? -15.336 -20.766 -13.719 1 96.69 83 TYR B O 1
ATOM 3173 N N . ALA B 1 84 ? -14.508 -21.766 -11.992 1 96.62 84 ALA B N 1
ATOM 3174 C CA . ALA B 1 84 ? -15.57 -21.359 -11.078 1 96.62 84 ALA B CA 1
ATOM 3175 C C . ALA B 1 84 ? -15.75 -19.844 -11.078 1 96.62 84 ALA B C 1
ATOM 3177 O O . ALA B 1 84 ? -16.859 -19.344 -10.898 1 96.62 84 ALA B O 1
ATOM 3178 N N . TYR B 1 85 ? -14.656 -19.094 -11.336 1 98.06 85 TYR B N 1
ATOM 3179 C CA . TYR B 1 85 ? -14.688 -17.641 -11.148 1 98.06 85 TYR B CA 1
ATOM 3180 C C . TYR B 1 85 ? -14.688 -16.922 -12.484 1 98.06 85 TYR B C 1
ATOM 3182 O O . TYR B 1 85 ? -14.5 -15.695 -12.539 1 98.06 85 TYR B O 1
ATOM 3190 N N . ASP B 1 86 ? -14.938 -17.578 -13.547 1 98.25 86 ASP B N 1
ATOM 3191 C CA . ASP B 1 86 ? -14.773 -16.984 -14.859 1 98.25 86 ASP B CA 1
ATOM 3192 C C . ASP B 1 86 ? -15.781 -15.852 -15.086 1 98.25 86 ASP B C 1
ATOM 3194 O O . ASP B 1 86 ? -15.469 -14.852 -15.742 1 98.25 86 ASP B O 1
ATOM 3198 N N . ASP B 1 87 ? -16.969 -16.047 -14.602 1 97.69 87 ASP B N 1
ATOM 3199 C CA . ASP B 1 87 ? -17.953 -14.969 -14.734 1 97.69 87 ASP B CA 1
ATOM 3200 C C . ASP B 1 87 ? -17.469 -13.695 -14.039 1 97.69 87 ASP B C 1
ATOM 3202 O O . ASP B 1 87 ? -17.625 -12.594 -14.57 1 97.69 87 ASP B O 1
ATOM 3206 N N . PHE B 1 88 ? -16.953 -13.875 -12.906 1 97.81 88 PHE B N 1
ATOM 3207 C CA . PHE B 1 88 ? -16.391 -12.758 -12.156 1 97.81 88 PHE B CA 1
ATOM 3208 C C . PHE B 1 88 ? -15.227 -12.125 -12.922 1 97.81 88 PHE B C 1
ATOM 3210 O O . PHE B 1 88 ? -15.188 -10.906 -13.102 1 97.81 88 PHE B O 1
ATOM 3217 N N . PHE B 1 89 ? -14.297 -12.883 -13.484 1 97.19 89 PHE B N 1
ATOM 3218 C CA . PHE B 1 89 ? -13.109 -12.391 -14.18 1 97.19 89 PHE B CA 1
ATOM 3219 C C . PHE B 1 89 ? -13.5 -11.703 -15.484 1 97.19 89 PHE B C 1
ATOM 3221 O O . PHE B 1 89 ? -12.797 -10.797 -15.953 1 97.19 89 PHE B O 1
ATOM 3228 N N . ASN B 1 90 ? -14.586 -12.086 -16.047 1 95.06 90 ASN B N 1
ATOM 3229 C CA . ASN B 1 90 ? -15.07 -11.422 -17.25 1 95.06 90 ASN B CA 1
ATOM 3230 C C . ASN B 1 90 ? -15.555 -10.008 -16.953 1 95.06 90 ASN B C 1
ATOM 3232 O O . ASN B 1 90 ? -15.445 -9.117 -17.812 1 95.06 90 ASN B O 1
ATOM 3236 N N . MET B 1 91 ? -16.031 -9.828 -15.781 1 94.5 91 MET B N 1
ATOM 3237 C CA . MET B 1 91 ? -16.531 -8.508 -15.391 1 94.5 91 MET B CA 1
ATOM 3238 C C . MET B 1 91 ? -15.375 -7.598 -14.969 1 94.5 91 MET B C 1
ATOM 3240 O O . MET B 1 91 ? -15.422 -6.391 -15.203 1 94.5 91 MET B O 1
ATOM 3244 N N . VAL B 1 92 ? -14.391 -8.164 -14.32 1 94.75 92 VAL B N 1
ATOM 3245 C CA . VAL B 1 92 ? -13.242 -7.402 -13.828 1 94.75 92 VAL B CA 1
ATOM 3246 C C . VAL B 1 92 ? -11.945 -8.086 -14.258 1 94.75 92 VAL B C 1
ATOM 3248 O O . VAL B 1 92 ? -11.242 -8.672 -13.43 1 94.75 92 VAL B O 1
ATOM 3251 N N . PRO B 1 93 ? -11.586 -7.977 -15.438 1 93.5 93 PRO B N 1
ATOM 3252 C CA . PRO B 1 93 ? -10.414 -8.688 -15.945 1 93.5 93 PRO B CA 1
ATOM 3253 C C . PRO B 1 93 ? -9.109 -8.172 -15.344 1 93.5 93 PRO B C 1
ATOM 3255 O O . PRO B 1 93 ? -9.008 -6.996 -14.977 1 93.5 93 PRO B O 1
ATOM 3258 N N . PRO B 1 94 ? -8.141 -9.07 -15.219 1 94 94 PRO B N 1
ATOM 3259 C CA . PRO B 1 94 ? -6.844 -8.664 -14.672 1 94 94 PRO B CA 1
ATOM 3260 C C . PRO B 1 94 ? -5.957 -7.977 -15.711 1 94 94 PRO B C 1
ATOM 3262 O O . PRO B 1 94 ? -4.84 -8.43 -15.969 1 94 94 PRO B O 1
ATOM 3265 N N . ASN B 1 95 ? -6.398 -6.836 -16.125 1 90.5 95 ASN B N 1
ATOM 3266 C CA . ASN B 1 95 ? -5.688 -6.078 -17.156 1 90.5 95 ASN B CA 1
ATOM 3267 C C . ASN B 1 95 ? -4.344 -5.566 -16.656 1 90.5 95 ASN B C 1
ATOM 3269 O O . ASN B 1 95 ? -4.203 -5.254 -15.469 1 90.5 95 ASN B O 1
ATOM 3273 N N . THR B 1 96 ? -3.418 -5.594 -17.609 1 90.56 96 THR B N 1
ATOM 3274 C CA . THR B 1 96 ? -2.096 -5.035 -17.344 1 90.56 96 THR B CA 1
ATOM 3275 C C . THR B 1 96 ? -1.633 -4.184 -18.531 1 90.56 96 THR B C 1
ATOM 3277 O O . THR B 1 96 ? -2.367 -4.016 -19.5 1 90.56 96 THR B O 1
ATOM 3280 N N . LYS B 1 97 ? -0.489 -3.531 -18.438 1 90.88 97 LYS B N 1
ATOM 3281 C CA . LYS B 1 97 ? 0.082 -2.689 -19.484 1 90.88 97 LYS B CA 1
ATOM 3282 C C . LYS B 1 97 ? 1.341 -3.322 -20.078 1 90.88 97 LYS B C 1
ATOM 3284 O O . LYS B 1 97 ? 2.045 -4.066 -19.391 1 90.88 97 LYS B O 1
ATOM 3289 N N . PRO B 1 98 ? 1.519 -2.998 -21.359 1 94.5 98 PRO B N 1
ATOM 3290 C CA . PRO B 1 98 ? 2.725 -3.557 -21.984 1 94.5 98 PRO B CA 1
ATOM 3291 C C . PRO B 1 98 ? 3.994 -3.227 -21.203 1 94.5 98 PRO B C 1
ATOM 3293 O O . PRO B 1 98 ? 4.227 -2.064 -20.859 1 94.5 98 PRO B O 1
ATOM 3296 N N . GLY B 1 99 ? 4.723 -4.219 -20.891 1 95.5 99 GLY B N 1
ATOM 3297 C CA . GLY B 1 99 ? 6.047 -4.02 -20.328 1 95.5 99 GLY B CA 1
ATOM 3298 C C . GLY B 1 99 ? 6.031 -3.855 -18.812 1 95.5 99 GLY B C 1
ATOM 3299 O O . GLY B 1 99 ? 7.066 -3.58 -18.203 1 95.5 99 GLY B O 1
ATOM 3300 N N . THR B 1 100 ? 4.863 -4.133 -18.188 1 93.81 100 THR B N 1
ATOM 3301 C CA . THR B 1 100 ? 4.777 -3.783 -16.781 1 93.81 100 THR B CA 1
ATOM 3302 C C . THR B 1 100 ? 4.52 -5.027 -15.93 1 93.81 100 THR B C 1
ATOM 3304 O O . THR B 1 100 ? 4.66 -4.992 -14.703 1 93.81 100 THR B O 1
ATOM 3307 N N . THR B 1 101 ? 4.148 -6.086 -16.562 1 95.69 101 THR B N 1
ATOM 3308 C CA . THR B 1 101 ? 3.762 -7.285 -15.828 1 95.69 101 THR B CA 1
ATOM 3309 C C . THR B 1 101 ? 4.953 -7.867 -15.07 1 95.69 101 THR B C 1
ATOM 3311 O O . THR B 1 101 ? 6.02 -8.086 -15.656 1 95.69 101 THR B O 1
ATOM 3314 N N . ILE B 1 102 ? 4.766 -8.102 -13.742 1 95.81 102 ILE B N 1
ATOM 3315 C CA . ILE B 1 102 ? 5.855 -8.672 -12.961 1 95.81 102 ILE B CA 1
ATOM 3316 C C . ILE B 1 102 ? 5.34 -9.867 -12.164 1 95.81 102 ILE B C 1
ATOM 3318 O O . ILE B 1 102 ? 4.262 -9.812 -11.57 1 95.81 102 ILE B O 1
ATOM 3322 N N . PHE B 1 103 ? 6.082 -10.984 -12.203 1 96.31 103 PHE B N 1
ATOM 3323 C CA . PHE B 1 103 ? 5.844 -12.211 -11.469 1 96.31 103 PHE B CA 1
ATOM 3324 C C . PHE B 1 103 ? 6.863 -12.375 -10.344 1 96.31 103 PHE B C 1
ATOM 3326 O O . PHE B 1 103 ? 7.844 -11.633 -10.273 1 96.31 103 PHE B O 1
ATOM 3333 N N . TRP B 1 104 ? 6.535 -13.328 -9.516 1 94.31 104 TRP B N 1
ATOM 3334 C CA . TRP B 1 104 ? 7.492 -13.672 -8.477 1 94.31 104 TRP B CA 1
ATOM 3335 C C . TRP B 1 104 ? 7.281 -15.102 -7.988 1 94.31 104 TRP B C 1
ATOM 3337 O O . TRP B 1 104 ? 6.188 -15.648 -8.125 1 94.31 104 TRP B O 1
ATOM 3347 N N . THR B 1 105 ? 8.32 -15.703 -7.492 1 91.5 105 THR B N 1
ATOM 3348 C CA . THR B 1 105 ? 8.219 -17.016 -6.863 1 91.5 105 THR B CA 1
ATOM 3349 C C . THR B 1 105 ? 9.336 -17.219 -5.848 1 91.5 105 THR B C 1
ATOM 3351 O O . THR B 1 105 ? 10.477 -16.797 -6.078 1 91.5 105 THR B O 1
ATOM 3354 N N . GLY B 1 106 ? 8.969 -17.734 -4.719 1 86.44 106 GLY B N 1
ATOM 3355 C CA . GLY B 1 106 ? 9.93 -18.172 -3.723 1 86.44 106 GLY B CA 1
ATOM 3356 C C . GLY B 1 106 ? 10.398 -17.047 -2.807 1 86.44 106 GLY B C 1
ATOM 3357 O O . GLY B 1 106 ? 11.234 -17.266 -1.927 1 86.44 106 GLY B O 1
ATOM 3358 N N . VAL B 1 107 ? 10.047 -15.891 -3.066 1 84.94 107 VAL B N 1
ATOM 3359 C CA . VAL B 1 107 ? 10.453 -14.781 -2.211 1 84.94 107 VAL B CA 1
ATOM 3360 C C . VAL B 1 107 ? 9.477 -14.648 -1.043 1 84.94 107 VAL B C 1
ATOM 3362 O O . VAL B 1 107 ? 8.266 -14.719 -1.229 1 84.94 107 VAL B O 1
ATOM 3365 N N . SER B 1 108 ? 10.227 -14.812 0.137 1 65.56 108 SER B N 1
ATOM 3366 C CA . SER B 1 108 ? 9.43 -14.773 1.359 1 65.56 108 SER B CA 1
ATOM 3367 C C . SER B 1 108 ? 8.742 -13.422 1.53 1 65.56 108 SER B C 1
ATOM 3369 O O . SER B 1 108 ? 9.328 -12.383 1.232 1 65.56 108 SER B O 1
ATOM 3371 N N . GLY B 1 109 ? 7.461 -13.586 1.868 1 59.09 109 GLY B N 1
ATOM 3372 C CA . GLY B 1 109 ? 6.641 -12.43 2.184 1 59.09 109 GLY B CA 1
ATOM 3373 C C . GLY B 1 109 ? 6.117 -11.719 0.953 1 59.09 109 GLY B C 1
ATOM 3374 O O . GLY B 1 109 ? 6.898 -11.234 0.13 1 59.09 109 GLY B O 1
ATOM 3375 N N . ALA B 1 110 ? 4.969 -12.141 0.513 1 56.09 110 ALA B N 1
ATOM 3376 C CA . ALA B 1 110 ? 4.203 -11.523 -0.571 1 56.09 110 ALA B CA 1
ATOM 3377 C C . ALA B 1 110 ? 4.473 -10.023 -0.647 1 56.09 110 ALA B C 1
ATOM 3379 O O . ALA B 1 110 ? 4.027 -9.359 -1.582 1 56.09 110 ALA B O 1
ATOM 3380 N N . TYR B 1 111 ? 5.676 -9.578 0.122 1 69.12 111 TYR B N 1
ATOM 3381 C CA . TYR B 1 111 ? 5.762 -8.125 0.252 1 69.12 111 TYR B CA 1
ATOM 3382 C C . TYR B 1 111 ? 6.75 -7.547 -0.753 1 69.12 111 TYR B C 1
ATOM 3384 O O . TYR B 1 111 ? 6.578 -6.418 -1.224 1 69.12 111 TYR B O 1
ATOM 3392 N N . ILE B 1 112 ? 7.715 -8.422 -1.161 1 79.69 112 ILE B N 1
ATOM 3393 C CA . ILE B 1 112 ? 8.758 -7.812 -1.979 1 79.69 112 ILE B CA 1
ATOM 3394 C C . ILE B 1 112 ? 8.18 -7.414 -3.336 1 79.69 112 ILE B C 1
ATOM 3396 O O . ILE B 1 112 ? 8.266 -6.254 -3.74 1 79.69 112 ILE B O 1
ATOM 3400 N N . PRO B 1 113 ? 7.508 -8.336 -3.951 1 79.38 113 PRO B N 1
ATOM 3401 C CA . PRO B 1 113 ? 6.98 -7.918 -5.254 1 79.38 113 PRO B CA 1
ATOM 3402 C C . PRO B 1 113 ? 5.949 -6.797 -5.145 1 79.38 113 PRO B C 1
ATOM 3404 O O . PRO B 1 113 ? 5.883 -5.93 -6.02 1 79.38 113 PRO B O 1
ATOM 3407 N N . HIS B 1 114 ? 5.168 -6.848 -4.129 1 82.75 114 HIS B N 1
ATOM 3408 C CA . HIS B 1 114 ? 4.188 -5.789 -3.918 1 82.75 114 HIS B CA 1
ATOM 3409 C C . HIS B 1 114 ? 4.871 -4.461 -3.615 1 82.75 114 HIS B C 1
ATOM 3411 O O . HIS B 1 114 ? 4.473 -3.418 -4.137 1 82.75 114 HIS B O 1
ATOM 3417 N N . ASP B 1 115 ? 5.938 -4.57 -2.828 1 86.25 115 ASP B N 1
ATOM 3418 C CA . ASP B 1 115 ? 6.699 -3.361 -2.525 1 86.25 115 ASP B CA 1
ATOM 3419 C C . ASP B 1 115 ? 7.387 -2.816 -3.775 1 86.25 115 ASP B C 1
ATOM 3421 O O . ASP B 1 115 ? 7.438 -1.602 -3.982 1 86.25 115 ASP B O 1
ATOM 3425 N N . VAL B 1 116 ? 7.848 -3.752 -4.531 1 86.62 116 VAL B N 1
ATOM 3426 C CA . VAL B 1 116 ? 8.531 -3.35 -5.758 1 86.62 116 VAL B CA 1
ATOM 3427 C C . VAL B 1 116 ? 7.547 -2.621 -6.676 1 86.62 116 VAL B C 1
ATOM 3429 O O . VAL B 1 116 ? 7.855 -1.546 -7.195 1 86.62 116 VAL B O 1
ATOM 3432 N N . ALA B 1 117 ? 6.438 -3.199 -6.824 1 86.25 117 ALA B N 1
ATOM 3433 C CA . ALA B 1 117 ? 5.43 -2.588 -7.684 1 86.25 117 ALA B CA 1
ATOM 3434 C C . ALA B 1 117 ? 4.984 -1.236 -7.133 1 86.25 117 ALA B C 1
ATOM 3436 O O . ALA B 1 117 ? 4.891 -0.256 -7.875 1 86.25 117 ALA B O 1
ATOM 3437 N N . GLU B 1 118 ? 4.766 -1.173 -5.887 1 84.06 118 GLU B N 1
ATOM 3438 C CA . GLU B 1 118 ? 4.27 0.042 -5.246 1 84.06 118 GLU B CA 1
ATOM 3439 C C . GLU B 1 118 ? 5.316 1.153 -5.289 1 84.06 118 GLU B C 1
ATOM 3441 O O . GLU B 1 118 ? 4.988 2.309 -5.574 1 84.06 118 GLU B O 1
ATOM 3446 N N . VAL B 1 119 ? 6.492 0.818 -5.008 1 86.88 119 VAL B N 1
ATOM 3447 C CA . VAL B 1 119 ? 7.535 1.827 -4.867 1 86.88 119 VAL B CA 1
ATOM 3448 C C . VAL B 1 119 ? 8.039 2.25 -6.246 1 86.88 119 VAL B C 1
ATOM 3450 O O . VAL B 1 119 ? 8.18 3.443 -6.523 1 86.88 119 VAL B O 1
ATOM 3453 N N . SER B 1 120 ? 8.266 1.336 -7.133 1 85.25 120 SER B N 1
ATOM 3454 C CA . SER B 1 120 ? 8.828 1.666 -8.438 1 85.25 120 SER B CA 1
ATOM 3455 C C . SER B 1 120 ? 7.785 2.334 -9.328 1 85.25 120 SER B C 1
ATOM 3457 O O . SER B 1 120 ? 8.117 3.199 -10.141 1 85.25 120 SER B O 1
ATOM 3459 N N . GLN B 1 121 ? 6.57 1.924 -9.273 1 82.19 121 GLN B N 1
ATOM 3460 C CA . GLN B 1 121 ? 5.453 2.361 -10.109 1 82.19 121 GLN B CA 1
ATOM 3461 C C . GLN B 1 121 ? 5.691 2.012 -11.578 1 82.19 121 GLN B C 1
ATOM 3463 O O . GLN B 1 121 ? 5.281 2.752 -12.469 1 82.19 121 GLN B O 1
ATOM 3468 N N . GLU B 1 122 ? 6.477 0.966 -11.75 1 87.12 122 GLU B N 1
ATOM 3469 C CA . GLU B 1 122 ? 6.801 0.546 -13.109 1 87.12 122 GLU B CA 1
ATOM 3470 C C . GLU B 1 122 ? 6.234 -0.838 -13.414 1 87.12 122 GLU B C 1
ATOM 3472 O O . GLU B 1 122 ? 6.215 -1.27 -14.562 1 87.12 122 GLU B O 1
ATOM 3477 N N . TYR B 1 123 ? 5.766 -1.427 -12.383 1 92.06 123 TYR B N 1
ATOM 3478 C CA . TYR B 1 123 ? 5.328 -2.811 -12.539 1 92.06 123 TYR B CA 1
ATOM 3479 C C . TYR B 1 123 ? 3.896 -2.988 -12.047 1 92.06 123 TYR B C 1
ATOM 3481 O O . TYR B 1 123 ? 3.43 -2.236 -11.188 1 92.06 123 TYR B O 1
ATOM 3489 N N . ILE B 1 124 ? 3.289 -3.973 -12.625 1 92.06 124 ILE B N 1
ATOM 3490 C CA . ILE B 1 124 ? 1.978 -4.41 -12.156 1 92.06 124 ILE B CA 1
ATOM 3491 C C . ILE B 1 124 ? 2.045 -5.875 -11.727 1 92.06 124 ILE B C 1
ATOM 3493 O O . ILE B 1 124 ? 2.365 -6.75 -12.539 1 92.06 124 ILE B O 1
ATOM 3497 N N . VAL B 1 125 ? 1.904 -6.082 -10.445 1 93.25 125 VAL B N 1
ATOM 3498 C CA . VAL B 1 125 ? 1.792 -7.438 -9.914 1 93.25 125 VAL B CA 1
ATOM 3499 C C . VAL B 1 125 ? 0.325 -7.859 -9.875 1 93.25 125 VAL B C 1
ATOM 3501 O O . VAL B 1 125 ? -0.571 -7.012 -9.883 1 93.25 125 VAL B O 1
ATOM 3504 N N . LEU B 1 126 ? 0.086 -9.109 -9.836 1 93.75 126 LEU B N 1
ATOM 3505 C CA . LEU B 1 126 ? -1.271 -9.641 -9.914 1 93.75 126 LEU B CA 1
ATOM 3506 C C . LEU B 1 126 ? -2.172 -8.984 -8.875 1 93.75 126 LEU B C 1
ATOM 3508 O O . LEU B 1 126 ? -3.311 -8.617 -9.172 1 93.75 126 LEU B O 1
ATOM 3512 N N . GLY B 1 127 ? -1.669 -8.766 -7.68 1 90.75 127 GLY B N 1
ATOM 3513 C CA . GLY B 1 127 ? -2.451 -8.195 -6.598 1 90.75 127 GLY B CA 1
ATOM 3514 C C . GLY B 1 127 ? -2.898 -6.77 -6.867 1 90.75 127 GLY B C 1
ATOM 3515 O O . GLY B 1 127 ? -3.785 -6.25 -6.188 1 90.75 127 GLY B O 1
ATOM 3516 N N . GLU B 1 128 ? -2.33 -6.203 -7.895 1 89 128 GLU B N 1
ATOM 3517 C CA . GLU B 1 128 ? -2.66 -4.82 -8.219 1 89 128 GLU B CA 1
ATOM 3518 C C . GLU B 1 128 ? -3.627 -4.746 -9.398 1 89 128 GLU B C 1
ATOM 3520 O O . GLU B 1 128 ? -4.023 -3.654 -9.82 1 89 128 GLU B O 1
ATOM 3525 N N . THR B 1 129 ? -3.939 -5.789 -9.953 1 92.62 129 THR B N 1
ATOM 3526 C CA . THR B 1 129 ? -4.992 -5.824 -10.961 1 92.62 129 THR B CA 1
ATOM 3527 C C . THR B 1 129 ? -6.371 -5.758 -10.305 1 92.62 129 THR B C 1
ATOM 3529 O O . THR B 1 129 ? -6.488 -5.883 -9.086 1 92.62 129 THR B O 1
ATOM 3532 N N . PHE B 1 130 ? -7.336 -5.59 -11.102 1 93.38 130 PHE B N 1
ATOM 3533 C CA . PHE B 1 130 ? -8.695 -5.375 -10.609 1 93.38 130 PHE B CA 1
ATOM 3534 C C . PHE B 1 130 ? -9.141 -6.535 -9.727 1 93.38 130 PHE B C 1
ATOM 3536 O O . PHE B 1 130 ? -9.43 -6.34 -8.547 1 93.38 130 PHE B O 1
ATOM 3543 N N . PRO B 1 131 ? -9.188 -7.82 -10.219 1 95.81 131 PRO B N 1
ATOM 3544 C CA . PRO B 1 131 ? -9.648 -8.914 -9.359 1 95.81 131 PRO B CA 1
ATOM 3545 C C . PRO B 1 131 ? -8.656 -9.242 -8.242 1 95.81 131 PRO B C 1
ATOM 3547 O O . PRO B 1 131 ? -9.062 -9.633 -7.148 1 95.81 131 PRO B O 1
ATOM 3550 N N . GLY B 1 132 ? -7.301 -9.047 -8.547 1 94 132 GLY B N 1
ATOM 3551 C CA . GLY B 1 132 ? -6.305 -9.258 -7.512 1 94 132 GLY B CA 1
ATOM 3552 C C . GLY B 1 132 ? -6.469 -8.32 -6.328 1 94 132 GLY B C 1
ATOM 3553 O O . GLY B 1 132 ? -6.441 -8.758 -5.176 1 94 132 GLY B O 1
ATOM 3554 N N . TYR B 1 133 ? -6.699 -7.062 -6.613 1 92.12 133 TYR B N 1
ATOM 3555 C CA . TYR B 1 133 ? -6.898 -6.051 -5.578 1 92.12 133 TYR B CA 1
ATOM 3556 C C . TYR B 1 133 ? -8.141 -6.355 -4.75 1 92.12 133 TYR B C 1
ATOM 3558 O O . TYR B 1 133 ? -8.125 -6.203 -3.525 1 92.12 133 TYR B O 1
ATOM 3566 N N . MET B 1 134 ? -9.172 -6.77 -5.383 1 95.5 134 MET B N 1
ATOM 3567 C CA . MET B 1 134 ? -10.422 -7.047 -4.691 1 95.5 134 MET B CA 1
ATOM 3568 C C . MET B 1 134 ? -10.266 -8.211 -3.723 1 95.5 134 MET B C 1
ATOM 3570 O O . MET B 1 134 ? -10.891 -8.234 -2.662 1 95.5 134 MET B O 1
ATOM 3574 N N . ALA B 1 135 ? -9.344 -9.133 -4.023 1 96.31 135 ALA B N 1
ATOM 3575 C CA . ALA B 1 135 ? -9.273 -10.359 -3.236 1 96.31 135 ALA B CA 1
ATOM 3576 C C . ALA B 1 135 ? -8.062 -10.352 -2.309 1 96.31 135 ALA B C 1
ATOM 3578 O O . ALA B 1 135 ? -7.879 -11.273 -1.508 1 96.31 135 ALA B O 1
ATOM 3579 N N . LEU B 1 136 ? -7.332 -9.305 -2.355 1 92.12 136 LEU B N 1
ATOM 3580 C CA . LEU B 1 136 ? -6.066 -9.258 -1.635 1 92.12 136 LEU B CA 1
ATOM 3581 C C . LEU B 1 136 ? -6.289 -9.406 -0.133 1 92.12 136 LEU B C 1
ATOM 3583 O O . LEU B 1 136 ? -7.129 -8.711 0.444 1 92.12 136 LEU B O 1
ATOM 3587 N N . ASN B 1 137 ? -5.586 -10.367 0.472 1 90.69 137 ASN B N 1
ATOM 3588 C CA . ASN B 1 137 ? -5.551 -10.586 1.914 1 90.69 137 ASN B CA 1
ATOM 3589 C C . ASN B 1 137 ? -6.898 -11.078 2.439 1 90.69 137 ASN B C 1
ATOM 3591 O O . ASN B 1 137 ? -7.191 -10.945 3.629 1 90.69 137 ASN B O 1
ATOM 3595 N N . LEU B 1 138 ? -7.691 -11.648 1.601 1 95.69 138 LEU B N 1
ATOM 3596 C CA . LEU B 1 138 ? -8.961 -12.227 2.029 1 95.69 138 LEU B CA 1
ATOM 3597 C C . LEU B 1 138 ? -8.852 -13.742 2.146 1 95.69 138 LEU B C 1
ATOM 3599 O O . LEU B 1 138 ? -8.023 -14.359 1.475 1 95.69 138 LEU B O 1
ATOM 3603 N N . SER B 1 139 ? -9.594 -14.258 3.039 1 95.38 139 SER B N 1
ATOM 3604 C CA . SER B 1 139 ? -9.852 -15.695 3.127 1 95.38 139 SER B CA 1
ATOM 3605 C C . SER B 1 139 ? -11.312 -16.016 2.809 1 95.38 139 SER B C 1
ATOM 3607 O O . SER B 1 139 ? -12.211 -15.273 3.217 1 95.38 139 SER B O 1
ATOM 3609 N N . PHE B 1 140 ? -11.453 -17.094 2.076 1 96.94 140 PHE B N 1
ATOM 3610 C CA . PHE B 1 140 ? -12.836 -17.359 1.697 1 96.94 140 PHE B CA 1
ATOM 3611 C C . PHE B 1 140 ? -13.008 -18.812 1.295 1 96.94 140 PHE B C 1
ATOM 3613 O O . PHE B 1 140 ? -12.141 -19.391 0.63 1 96.94 140 PHE B O 1
ATOM 3620 N N . CYS B 1 141 ? -14.07 -19.406 1.737 1 96.06 141 CYS B N 1
ATOM 3621 C CA . CYS B 1 141 ? -14.539 -20.719 1.308 1 96.06 141 CYS B CA 1
ATOM 3622 C C . CYS B 1 141 ? -16 -20.922 1.681 1 96.06 141 CYS B C 1
ATOM 3624 O O . CYS B 1 141 ? -16.531 -20.203 2.533 1 96.06 141 CYS B O 1
ATOM 3626 N N . GLY B 1 142 ? -16.672 -21.812 0.972 1 95.56 142 GLY B N 1
ATOM 3627 C CA . GLY B 1 142 ? -18.078 -22.125 1.227 1 95.56 142 GLY B CA 1
ATOM 3628 C C . GLY B 1 142 ? -18.25 -23.188 2.301 1 95.56 142 GLY B C 1
ATOM 3629 O O . GLY B 1 142 ? -17.281 -23.719 2.824 1 95.56 142 GLY B O 1
ATOM 3630 N N . SER B 1 143 ? -19.484 -23.312 2.646 1 94.81 143 SER B N 1
ATOM 3631 C CA . SER B 1 143 ? -19.891 -24.359 3.568 1 94.81 143 SER B CA 1
ATOM 3632 C C . SER B 1 143 ? -21.188 -25.047 3.1 1 94.81 143 SER B C 1
ATOM 3634 O O . SER B 1 143 ? -22.125 -24.375 2.688 1 94.81 143 SER B O 1
ATOM 3636 N N . THR B 1 144 ? -21.094 -26.391 3.195 1 94 144 THR B N 1
ATOM 3637 C CA . THR B 1 144 ? -22.297 -27.141 2.873 1 94 144 THR B CA 1
ATOM 3638 C C . THR B 1 144 ? -23.078 -27.469 4.141 1 94 144 THR B C 1
ATOM 3640 O O . THR B 1 144 ? -24.109 -28.156 4.078 1 94 144 THR B O 1
ATOM 3643 N N . ASP B 1 145 ? -22.594 -27.062 5.23 1 93.19 145 ASP B N 1
ATOM 3644 C CA . ASP B 1 145 ? -23.266 -27.297 6.504 1 93.19 145 ASP B CA 1
ATOM 3645 C C . ASP B 1 145 ? -24.625 -26.594 6.555 1 93.19 145 ASP B C 1
ATOM 3647 O O . ASP B 1 145 ? -24.703 -25.375 6.461 1 93.19 145 ASP B O 1
ATOM 3651 N N . PRO B 1 146 ? -25.688 -27.312 6.832 1 92.44 146 PRO B N 1
ATOM 3652 C CA . PRO B 1 146 ? -27.016 -26.688 6.898 1 92.44 146 PRO B CA 1
ATOM 3653 C C . PRO B 1 146 ? -27.156 -25.703 8.062 1 92.44 146 PRO B C 1
ATOM 3655 O O . PRO B 1 146 ? -28.016 -24.828 8.047 1 92.44 146 PRO B O 1
ATOM 3658 N N . ASN B 1 147 ? -26.266 -25.828 9.031 1 91.25 147 ASN B N 1
ATOM 3659 C CA . ASN B 1 147 ? -26.297 -24.938 10.188 1 91.25 147 ASN B CA 1
ATOM 3660 C C . ASN B 1 147 ? -25.578 -23.625 9.906 1 91.25 147 ASN B C 1
ATOM 3662 O O . ASN B 1 147 ? -25.516 -22.75 10.773 1 91.25 147 ASN B O 1
ATOM 3666 N N . GLU B 1 148 ? -25.094 -23.438 8.703 1 91.94 148 GLU B N 1
ATOM 3667 C CA . GLU B 1 148 ? -24.484 -22.203 8.234 1 91.94 148 GLU B CA 1
ATOM 3668 C C . GLU B 1 148 ? -25.297 -21.578 7.098 1 91.94 148 GLU B C 1
ATOM 3670 O O . GLU B 1 148 ? -24.938 -21.703 5.93 1 91.94 148 GLU B O 1
ATOM 3675 N N . PRO B 1 149 ? -26.297 -20.828 7.453 1 93.44 149 PRO B N 1
ATOM 3676 C CA . PRO B 1 149 ? -27.234 -20.359 6.418 1 93.44 149 PRO B CA 1
ATOM 3677 C C . PRO B 1 149 ? -26.594 -19.359 5.465 1 93.44 149 PRO B C 1
ATOM 3679 O O . PRO B 1 149 ? -27.078 -19.156 4.352 1 93.44 149 PRO B O 1
ATOM 3682 N N . SER B 1 150 ? -25.547 -18.781 5.828 1 94.69 150 SER B N 1
ATOM 3683 C CA . SER B 1 150 ? -24.875 -17.828 4.945 1 94.69 150 SER B CA 1
ATOM 3684 C C . SER B 1 150 ? -24.25 -18.531 3.742 1 94.69 150 SER B C 1
ATOM 3686 O O . SER B 1 150 ? -24.016 -17.906 2.707 1 94.69 150 SER B O 1
ATOM 3688 N N . GLY B 1 151 ? -23.859 -19.828 4.008 1 97.19 151 GLY B N 1
ATOM 3689 C CA . GLY B 1 151 ? -23.203 -20.609 2.977 1 97.19 151 GLY B CA 1
ATOM 3690 C C . GLY B 1 151 ? -21.688 -20.469 3.006 1 97.19 151 GLY B C 1
ATOM 3691 O O . GLY B 1 151 ? -20.984 -20.984 2.129 1 97.19 151 GLY B O 1
ATOM 3692 N N . PHE B 1 152 ? -21.188 -19.734 3.957 1 97.19 152 PHE B N 1
ATOM 3693 C CA . PHE B 1 152 ? -19.75 -19.531 4.078 1 97.19 152 PHE B CA 1
ATOM 3694 C C . PHE B 1 152 ? -19.219 -20.219 5.328 1 97.19 152 PHE B C 1
ATOM 3696 O O . PHE B 1 152 ? -19.922 -20.359 6.324 1 97.19 152 PHE B O 1
ATOM 3703 N N . ASN B 1 153 ? -17.984 -20.75 5.301 1 95.69 153 ASN B N 1
ATOM 3704 C CA . ASN B 1 153 ? -17.312 -21.281 6.48 1 95.69 153 ASN B CA 1
ATOM 3705 C C . ASN B 1 153 ? -16.5 -20.203 7.188 1 95.69 153 ASN B C 1
ATOM 3707 O O . ASN B 1 153 ? -15.445 -19.781 6.699 1 95.69 153 ASN B O 1
ATOM 3711 N N . TYR B 1 154 ? -16.938 -19.734 8.297 1 95.06 154 TYR B N 1
ATOM 3712 C CA . TYR B 1 154 ? -16.281 -18.656 9.008 1 95.06 154 TYR B CA 1
ATOM 3713 C C . TYR B 1 154 ? -15.281 -19.188 10.023 1 95.06 154 TYR B C 1
ATOM 3715 O O . TYR B 1 154 ? -14.625 -18.422 10.727 1 95.06 154 TYR B O 1
ATOM 3723 N N . THR B 1 155 ? -15.07 -20.5 10.047 1 93.69 155 THR B N 1
ATOM 3724 C CA . THR B 1 155 ? -14.219 -21.109 11.062 1 93.69 155 THR B CA 1
ATOM 3725 C C . THR B 1 155 ? -12.859 -21.484 10.469 1 93.69 155 THR B C 1
ATOM 3727 O O . THR B 1 155 ? -11.82 -21.234 11.086 1 93.69 155 THR B O 1
ATOM 3730 N N . VAL B 1 156 ? -12.898 -22.125 9.32 1 93.31 156 VAL B N 1
ATOM 3731 C CA . VAL B 1 156 ? -11.656 -22.609 8.734 1 93.31 156 VAL B CA 1
ATOM 3732 C C . VAL B 1 156 ? -11.805 -22.703 7.215 1 93.31 156 VAL B C 1
ATOM 3734 O O . VAL B 1 156 ? -12.844 -23.125 6.715 1 93.31 156 VAL B O 1
ATOM 3737 N N . CYS B 1 157 ? -10.797 -22.281 6.504 1 94.31 157 CYS B N 1
ATOM 3738 C CA . CYS B 1 157 ? -10.742 -22.375 5.051 1 94.31 157 CYS B CA 1
ATOM 3739 C C . CYS B 1 157 ? -9.414 -22.969 4.594 1 94.31 157 CYS B C 1
ATOM 3741 O O . CYS B 1 157 ? -8.406 -22.844 5.285 1 94.31 157 CYS B O 1
ATOM 3743 N N . PRO B 1 158 ? -9.461 -23.672 3.484 1 91.56 158 PRO B N 1
ATOM 3744 C CA . PRO B 1 158 ? -8.18 -24.094 2.908 1 91.56 158 PRO B CA 1
ATOM 3745 C C . PRO B 1 158 ? -7.359 -22.906 2.385 1 91.56 158 PRO B C 1
ATOM 3747 O O . PRO B 1 158 ? -7.906 -21.828 2.162 1 91.56 158 PRO B O 1
ATOM 3750 N N . THR B 1 159 ? -6.078 -23.078 2.311 1 88.12 159 THR B N 1
ATOM 3751 C CA . THR B 1 159 ? -5.152 -22.078 1.794 1 88.12 159 THR B CA 1
ATOM 3752 C C . THR B 1 159 ? -4.449 -22.578 0.539 1 88.12 159 THR B C 1
ATOM 3754 O O . THR B 1 159 ? -4.707 -23.703 0.087 1 88.12 159 THR B O 1
ATOM 3757 N N . GLU B 1 160 ? -3.621 -21.812 0.019 1 80.88 160 GLU B N 1
ATOM 3758 C CA . GLU B 1 160 ? -2.83 -22.203 -1.145 1 80.88 160 GLU B CA 1
ATOM 3759 C C . GLU B 1 160 ? -1.856 -23.328 -0.802 1 80.88 160 GLU B C 1
ATOM 3761 O O . GLU B 1 160 ? -1.431 -24.062 -1.683 1 80.88 160 GLU B O 1
ATOM 3766 N N . ASP B 1 161 ? -1.588 -23.438 0.444 1 74.06 161 ASP B N 1
ATOM 3767 C CA . ASP B 1 161 ? -0.596 -24.422 0.891 1 74.06 161 ASP B CA 1
ATOM 3768 C C . ASP B 1 161 ? -1.262 -25.719 1.324 1 74.06 161 ASP B C 1
ATOM 3770 O O . ASP B 1 161 ? -0.581 -26.703 1.607 1 74.06 161 ASP B O 1
ATOM 3774 N N . THR B 1 162 ? -2.52 -25.625 1.443 1 71.69 162 THR B N 1
ATOM 3775 C CA . THR B 1 162 ? -3.229 -26.844 1.811 1 71.69 162 THR B CA 1
ATOM 3776 C C . THR B 1 162 ? -2.947 -27.953 0.804 1 71.69 162 THR B C 1
ATOM 3778 O O . THR B 1 162 ? -2.914 -27.719 -0.404 1 71.69 162 THR B O 1
ATOM 3781 N N . ASP B 1 163 ? -2.566 -29.062 1.511 1 66.31 163 ASP B N 1
ATOM 3782 C CA . ASP B 1 163 ? -2.203 -30.219 0.712 1 66.31 163 ASP B CA 1
ATOM 3783 C C . ASP B 1 163 ? -3.246 -30.484 -0.371 1 66.31 163 ASP B C 1
ATOM 3785 O O . ASP B 1 163 ? -4.43 -30.672 -0.07 1 66.31 163 ASP B O 1
ATOM 3789 N N . ARG B 1 164 ? -2.85 -30.531 -1.521 1 62.28 164 ARG B N 1
ATOM 3790 C CA . ARG B 1 164 ? -3.678 -30.672 -2.717 1 62.28 164 ARG B CA 1
ATOM 3791 C C . ARG B 1 164 ? -4.184 -32.094 -2.875 1 62.28 164 ARG B C 1
ATOM 3793 O O . ARG B 1 164 ? -5.199 -32.344 -3.533 1 62.28 164 ARG B O 1
ATOM 3800 N N . ALA B 1 165 ? -3.559 -33 -2.273 1 62.44 165 ALA B N 1
ATOM 3801 C CA . ALA B 1 165 ? -3.965 -34.375 -2.494 1 62.44 165 ALA B CA 1
ATOM 3802 C C . ALA B 1 165 ? -5.418 -34.594 -2.086 1 62.44 165 ALA B C 1
ATOM 3804 O O . ALA B 1 165 ? -6.172 -35.281 -2.785 1 62.44 165 ALA B O 1
ATOM 3805 N N . GLY B 1 166 ? -5.797 -33.969 -0.96 1 67.5 166 GLY B N 1
ATOM 3806 C CA . GLY B 1 166 ? -7.191 -34.156 -0.599 1 67.5 166 GLY B CA 1
ATOM 3807 C C . GLY B 1 166 ? -8.055 -32.938 -0.856 1 67.5 166 GLY B C 1
ATOM 3808 O O . GLY B 1 166 ? -9.281 -33 -0.719 1 67.5 166 GLY B O 1
ATOM 3809 N N . CYS B 1 167 ? -7.453 -31.922 -1.321 1 83.56 167 CYS B N 1
ATOM 3810 C CA . CYS B 1 167 ? -8.164 -30.672 -1.537 1 83.56 167 CYS B CA 1
ATOM 3811 C C . CYS B 1 167 ? -7.496 -29.844 -2.625 1 83.56 167 CYS B C 1
ATOM 3813 O O . CYS B 1 167 ? -7.254 -28.641 -2.441 1 83.56 167 CYS B O 1
ATOM 3815 N N . SER B 1 168 ? -7.152 -30.516 -3.699 1 71.25 168 SER B N 1
ATOM 3816 C CA . SER B 1 168 ? -6.336 -29.906 -4.742 1 71.25 168 SER B CA 1
ATOM 3817 C C . SER B 1 168 ? -7.082 -28.766 -5.438 1 71.25 168 SER B C 1
ATOM 3819 O O . SER B 1 168 ? -6.469 -27.797 -5.891 1 71.25 168 SER B O 1
ATOM 3821 N N . ASN B 1 169 ? -8.336 -28.922 -5.492 1 81 169 ASN B N 1
ATOM 3822 C CA . ASN B 1 169 ? -9.148 -27.891 -6.148 1 81 169 ASN B CA 1
ATOM 3823 C C . ASN B 1 169 ? -9.906 -27.047 -5.133 1 81 169 ASN B C 1
ATOM 3825 O O . ASN B 1 169 ? -11.125 -26.875 -5.258 1 81 169 ASN B O 1
ATOM 3829 N N . ASN B 1 170 ? -9.07 -26.562 -4.238 1 86.94 170 ASN B N 1
ATOM 3830 C CA . ASN B 1 170 ? -9.805 -25.797 -3.248 1 86.94 170 ASN B CA 1
ATOM 3831 C C . ASN B 1 170 ? -10.164 -24.406 -3.777 1 86.94 170 ASN B C 1
ATOM 3833 O O . ASN B 1 170 ? -9.578 -23.938 -4.758 1 86.94 170 ASN B O 1
ATOM 3837 N N . THR B 1 171 ? -11.117 -23.812 -3.18 1 90.19 171 THR B N 1
ATOM 3838 C CA . THR B 1 171 ? -11.734 -22.594 -3.656 1 90.19 171 THR B CA 1
ATOM 3839 C C . THR B 1 171 ? -10.719 -21.453 -3.682 1 90.19 171 THR B C 1
ATOM 3841 O O . THR B 1 171 ? -10.727 -20.625 -4.598 1 90.19 171 THR B O 1
ATOM 3844 N N . PHE B 1 172 ? -9.844 -21.406 -2.762 1 92.62 172 PHE B N 1
ATOM 3845 C CA . PHE B 1 172 ? -8.875 -20.312 -2.648 1 92.62 172 PHE B CA 1
ATOM 3846 C C . PHE B 1 172 ? -7.766 -20.469 -3.686 1 92.62 172 PHE B C 1
ATOM 3848 O O . PHE B 1 172 ? -7.496 -19.547 -4.453 1 92.62 172 PHE B O 1
ATOM 3855 N N . ALA B 1 173 ? -7.176 -21.625 -3.764 1 91.06 173 ALA B N 1
ATOM 3856 C CA . ALA B 1 173 ? -6.094 -21.891 -4.703 1 91.06 173 ALA B CA 1
ATOM 3857 C C . ALA B 1 173 ? -6.582 -21.781 -6.148 1 91.06 173 ALA B C 1
ATOM 3859 O O . ALA B 1 173 ? -5.875 -21.25 -7.008 1 91.06 173 ALA B O 1
ATOM 3860 N N . THR B 1 174 ? -7.785 -22.25 -6.395 1 93.25 174 THR B N 1
ATOM 3861 C CA . THR B 1 174 ? -8.352 -22.219 -7.738 1 93.25 174 THR B CA 1
ATOM 3862 C C . THR B 1 174 ? -8.531 -20.766 -8.203 1 93.25 174 THR B C 1
ATOM 3864 O O . THR B 1 174 ? -8.273 -20.453 -9.367 1 93.25 174 THR B O 1
ATOM 3867 N N . PHE B 1 175 ? -9.016 -19.938 -7.355 1 96.56 175 PHE B N 1
ATOM 3868 C CA . PHE B 1 175 ? -9.141 -18.516 -7.699 1 96.56 175 PHE B CA 1
ATOM 3869 C C . PHE B 1 175 ? -7.809 -17.953 -8.172 1 96.56 175 PHE B C 1
ATOM 3871 O O . PHE B 1 175 ? -7.715 -17.406 -9.273 1 96.56 175 PHE B O 1
ATOM 3878 N N . TRP B 1 176 ? -6.773 -18.094 -7.395 1 95.31 176 TRP B N 1
ATOM 3879 C CA . TRP B 1 176 ? -5.484 -17.453 -7.652 1 95.31 176 TRP B CA 1
ATOM 3880 C C . TRP B 1 176 ? -4.777 -18.125 -8.828 1 95.31 176 TRP B C 1
ATOM 3882 O O . TRP B 1 176 ? -4.078 -17.453 -9.602 1 95.31 176 TRP B O 1
ATOM 3892 N N . ASP B 1 177 ? -4.934 -19.406 -8.992 1 95.12 177 ASP B N 1
ATOM 3893 C CA . ASP B 1 177 ? -4.383 -20.062 -10.164 1 95.12 177 ASP B CA 1
ATOM 3894 C C . ASP B 1 177 ? -5.016 -19.531 -11.445 1 95.12 177 ASP B C 1
ATOM 3896 O O . ASP B 1 177 ? -4.309 -19.188 -12.398 1 95.12 177 ASP B O 1
ATOM 3900 N N . ARG B 1 178 ? -6.336 -19.5 -11.406 1 97.62 178 ARG B N 1
ATOM 3901 C CA . ARG B 1 178 ? -7.055 -19.109 -12.609 1 97.62 178 ARG B CA 1
ATOM 3902 C C . ARG B 1 178 ? -6.766 -17.656 -12.969 1 97.62 178 ARG B C 1
ATOM 3904 O O . ARG B 1 178 ? -6.523 -17.328 -14.133 1 97.62 178 ARG B O 1
ATOM 3911 N N . VAL B 1 179 ? -6.77 -16.797 -11.961 1 97.94 179 VAL B N 1
ATOM 3912 C CA . VAL B 1 179 ? -6.52 -15.391 -12.258 1 97.94 179 VAL B CA 1
ATOM 3913 C C . VAL B 1 179 ? -5.059 -15.195 -12.656 1 97.94 179 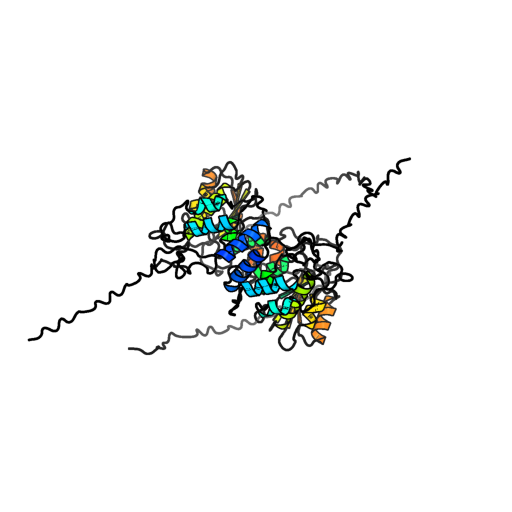VAL B C 1
ATOM 3915 O O . VAL B 1 179 ? -4.742 -14.344 -13.492 1 97.94 179 VAL B O 1
ATOM 3918 N N . SER B 1 180 ? -4.168 -15.945 -12.125 1 97 180 SER B N 1
ATOM 3919 C CA . SER B 1 180 ? -2.77 -15.914 -12.531 1 97 180 SER B CA 1
ATOM 3920 C C . SER B 1 180 ? -2.619 -16.266 -14.008 1 97 180 SER B C 1
ATOM 3922 O O . SER B 1 180 ? -1.852 -15.625 -14.734 1 97 180 SER B O 1
ATOM 3924 N N . GLU B 1 181 ? -3.289 -17.281 -14.391 1 98.44 181 GLU B N 1
ATOM 3925 C CA . GLU B 1 181 ? -3.273 -17.672 -15.797 1 98.44 181 GLU B CA 1
ATOM 3926 C C . GLU B 1 181 ? -3.77 -16.547 -16.703 1 98.44 181 GLU B C 1
ATOM 3928 O O . GLU B 1 181 ? -3.121 -16.203 -17.688 1 98.44 181 GLU B O 1
ATOM 3933 N N . LEU B 1 182 ? -4.922 -16 -16.359 1 98.19 182 LEU B N 1
ATOM 3934 C CA . LEU B 1 182 ? -5.527 -14.945 -17.156 1 98.19 182 LEU B CA 1
ATOM 3935 C C . LEU B 1 182 ? -4.641 -13.711 -17.188 1 98.19 182 LEU B C 1
ATOM 3937 O O . LEU B 1 182 ? -4.477 -13.086 -18.25 1 98.19 182 LEU B O 1
ATOM 3941 N N . PHE B 1 183 ? -4.121 -13.375 -16.078 1 97.56 183 PHE B N 1
ATOM 3942 C CA . PHE B 1 183 ? -3.186 -12.266 -15.945 1 97.56 183 PHE B CA 1
ATOM 3943 C C . PHE B 1 183 ? -1.987 -12.461 -16.859 1 97.56 183 PHE B C 1
ATOM 3945 O O . PHE B 1 183 ? -1.595 -11.539 -17.578 1 97.56 183 PHE B O 1
ATOM 3952 N N . THR B 1 184 ? -1.469 -13.633 -16.891 1 98.56 184 THR B N 1
ATOM 3953 C CA . THR B 1 184 ? -0.294 -13.961 -17.688 1 98.56 184 THR B CA 1
ATOM 3954 C C . THR B 1 184 ? -0.626 -13.914 -19.172 1 98.56 184 THR B C 1
ATOM 3956 O O . THR B 1 184 ? 0.159 -13.398 -19.984 1 98.56 184 THR B O 1
ATOM 3959 N N . ARG B 1 185 ? -1.763 -14.375 -19.516 1 97.88 185 ARG B N 1
ATOM 3960 C CA . ARG B 1 185 ? -2.166 -14.422 -20.922 1 97.88 185 ARG B CA 1
ATOM 3961 C C . ARG B 1 185 ? -2.324 -13.016 -21.484 1 97.88 185 ARG B C 1
ATOM 3963 O O . ARG B 1 185 ? -2.223 -12.812 -22.703 1 97.88 185 ARG B O 1
ATOM 3970 N N . GLN B 1 186 ? -2.502 -12.039 -20.641 1 94.69 186 GLN B N 1
ATOM 3971 C CA . GLN B 1 186 ? -2.697 -10.664 -21.094 1 94.69 186 GLN B CA 1
ATOM 3972 C C . GLN B 1 186 ? -1.367 -9.922 -21.172 1 94.69 186 GLN B C 1
ATOM 3974 O O . GLN B 1 186 ? -1.302 -8.82 -21.734 1 94.69 186 GLN B O 1
ATOM 3979 N N . ALA B 1 187 ? -0.38 -10.523 -20.672 1 97.44 187 ALA B N 1
ATOM 3980 C CA . ALA B 1 187 ? 0.915 -9.852 -20.625 1 97.44 187 ALA B CA 1
ATOM 3981 C C . ALA B 1 187 ? 1.467 -9.625 -22.031 1 97.44 187 ALA B C 1
ATOM 3983 O O . ALA B 1 187 ? 1.357 -10.5 -22.891 1 97.44 187 ALA B O 1
ATOM 3984 N N . THR B 1 188 ? 1.982 -8.406 -22.297 1 97.69 188 THR B N 1
ATOM 3985 C CA . THR B 1 188 ? 2.629 -8.055 -23.547 1 97.69 188 THR B CA 1
ATOM 3986 C C . THR B 1 188 ? 3.924 -7.289 -23.297 1 97.69 188 THR B C 1
ATOM 3988 O O . THR B 1 188 ? 4.105 -6.695 -22.234 1 97.69 188 THR B O 1
ATOM 3991 N N . GLY B 1 189 ? 4.805 -7.359 -24.312 1 98.19 189 GLY B N 1
ATOM 3992 C CA . GLY B 1 189 ? 6.094 -6.711 -24.141 1 98.19 189 GLY B CA 1
ATOM 3993 C C . GLY B 1 189 ? 7.008 -7.449 -23.172 1 98.19 189 GLY B C 1
ATOM 3994 O O . GLY B 1 189 ? 6.938 -8.672 -23.062 1 98.19 189 GLY B O 1
ATOM 3995 N N . GLU B 1 190 ? 7.836 -6.727 -22.656 1 98.19 190 GLU B N 1
ATOM 3996 C CA . GLU B 1 190 ? 8.727 -7.336 -21.672 1 98.19 190 GLU B CA 1
ATOM 3997 C C . GLU B 1 190 ? 7.992 -7.637 -20.359 1 98.19 190 GLU B C 1
ATOM 3999 O O . GLU B 1 190 ? 7.219 -6.809 -19.875 1 98.19 190 GLU B O 1
ATOM 4004 N N . VAL B 1 191 ? 8.18 -8.812 -19.891 1 98.31 191 VAL B N 1
ATOM 4005 C CA . VAL B 1 191 ? 7.648 -9.172 -18.578 1 98.31 191 VAL B CA 1
ATOM 4006 C C . VAL B 1 191 ? 8.805 -9.422 -17.609 1 98.31 191 VAL B C 1
ATOM 4008 O O . VAL B 1 191 ? 9.938 -9.641 -18.031 1 98.31 191 VAL B O 1
ATOM 4011 N N . HIS B 1 192 ? 8.484 -9.367 -16.328 1 97.19 192 HIS B N 1
ATOM 4012 C CA . HIS B 1 192 ? 9.516 -9.414 -15.305 1 97.19 192 HIS B CA 1
ATOM 4013 C C . HIS B 1 192 ? 9.25 -10.531 -14.305 1 97.19 192 HIS B C 1
ATOM 4015 O O . HIS B 1 192 ? 8.094 -10.883 -14.047 1 97.19 192 HIS B O 1
ATOM 4021 N N . LEU B 1 193 ? 10.289 -11.078 -13.781 1 96.94 193 LEU B N 1
ATOM 4022 C CA . LEU B 1 193 ? 10.211 -12.172 -12.812 1 96.94 193 LEU B CA 1
ATOM 4023 C C . LEU B 1 193 ? 11.242 -11.984 -11.703 1 96.94 193 LEU B C 1
ATOM 4025 O O . LEU B 1 193 ? 12.438 -11.852 -11.977 1 96.94 193 LEU B O 1
ATOM 4029 N N . VAL B 1 194 ? 10.773 -12 -10.469 1 95.56 194 VAL B N 1
ATOM 4030 C CA . VAL B 1 194 ? 11.672 -11.961 -9.312 1 95.56 194 VAL B CA 1
ATOM 4031 C C . VAL B 1 194 ? 11.789 -13.359 -8.703 1 95.56 194 VAL B C 1
ATOM 4033 O O . VAL B 1 194 ? 10.781 -13.984 -8.367 1 95.56 194 VAL B O 1
ATOM 4036 N N . LEU B 1 195 ? 13.016 -13.828 -8.562 1 95.19 195 LEU B N 1
ATOM 4037 C CA . LEU B 1 195 ? 13.312 -15.141 -8 1 95.19 195 LEU B CA 1
ATOM 4038 C C . LEU B 1 195 ? 14.203 -15.016 -6.766 1 95.19 195 LEU B C 1
ATOM 4040 O O . LEU B 1 195 ? 15.086 -14.156 -6.719 1 95.19 195 LEU B O 1
ATOM 4044 N N . ASN B 1 196 ? 13.883 -15.867 -5.832 1 93.31 196 ASN B N 1
ATOM 4045 C CA . ASN B 1 196 ? 14.773 -16.031 -4.688 1 93.31 196 ASN B CA 1
ATOM 4046 C C . ASN B 1 196 ? 15.961 -16.922 -5.02 1 93.31 196 ASN B C 1
ATOM 4048 O O . ASN B 1 196 ? 15.797 -18.125 -5.262 1 93.31 196 ASN B O 1
ATOM 4052 N N . ALA B 1 197 ? 17.172 -16.453 -4.859 1 93.38 197 ALA B N 1
ATOM 4053 C CA . ALA B 1 197 ? 18.391 -17.156 -5.266 1 93.38 197 ALA B CA 1
ATOM 4054 C C . ALA B 1 197 ? 18.75 -18.25 -4.258 1 93.38 197 ALA B C 1
ATOM 4056 O O . ALA B 1 197 ? 19.562 -19.125 -4.551 1 93.38 197 ALA B O 1
ATOM 4057 N N . GLN B 1 198 ? 18.156 -18.172 -3.084 1 90.62 198 GLN B N 1
ATOM 4058 C CA . GLN B 1 198 ? 18.562 -19.094 -2.023 1 90.62 198 GLN B CA 1
ATOM 4059 C C . GLN B 1 198 ? 17.375 -19.875 -1.492 1 90.62 198 GLN B C 1
ATOM 4061 O O . GLN B 1 198 ? 17.266 -20.125 -0.288 1 90.62 198 GLN B O 1
ATOM 4066 N N . ARG B 1 199 ? 16.562 -20.203 -2.311 1 88.94 199 ARG B N 1
ATOM 4067 C CA . ARG B 1 199 ? 15.391 -21 -1.94 1 88.94 199 ARG B CA 1
ATOM 4068 C C . ARG B 1 199 ? 15.766 -22.469 -1.74 1 88.94 199 ARG B C 1
ATOM 4070 O O . ARG B 1 199 ? 16.547 -23.031 -2.52 1 88.94 199 ARG B O 1
ATOM 4077 N N . ASP B 1 200 ? 15.383 -23.234 -0.694 1 82.12 200 ASP B N 1
ATOM 4078 C CA . ASP B 1 200 ? 15.719 -24.609 -0.36 1 82.12 200 ASP B CA 1
ATOM 4079 C C . ASP B 1 200 ? 15.508 -25.531 -1.56 1 82.12 200 ASP B C 1
ATOM 4081 O O . ASP B 1 200 ? 16.328 -26.422 -1.816 1 82.12 200 ASP B O 1
ATOM 4085 N N . ARG B 1 201 ? 14.516 -25.5 -2.43 1 83.88 201 ARG B N 1
ATOM 4086 C CA . ARG B 1 201 ? 14.25 -26.375 -3.561 1 83.88 201 ARG B CA 1
ATOM 4087 C C . ARG B 1 201 ? 14.562 -25.688 -4.883 1 83.88 201 ARG B C 1
ATOM 4089 O O . ARG B 1 201 ? 14.102 -26.125 -5.941 1 83.88 201 ARG B O 1
ATOM 4096 N N . GLY B 1 202 ? 15.414 -24.734 -4.793 1 91.5 202 GLY B N 1
ATOM 4097 C CA . GLY B 1 202 ? 15.812 -24.016 -5.996 1 91.5 202 GLY B CA 1
ATOM 4098 C C . GLY B 1 202 ? 14.961 -22.781 -6.262 1 91.5 202 GLY B C 1
ATOM 4099 O O . GLY B 1 202 ? 13.797 -22.734 -5.875 1 91.5 202 GLY B O 1
ATOM 4100 N N . ALA B 1 203 ? 15.539 -21.844 -6.965 1 94.69 203 ALA B N 1
ATOM 4101 C CA . ALA B 1 203 ? 14.867 -20.578 -7.297 1 94.69 203 ALA B CA 1
ATOM 4102 C C . ALA B 1 203 ? 13.633 -20.844 -8.156 1 94.69 203 ALA B C 1
ATOM 4104 O O . ALA B 1 203 ? 12.617 -20.141 -8.008 1 94.69 203 ALA B O 1
ATOM 4105 N N . TYR B 1 204 ? 13.75 -21.844 -9 1 94.81 204 TYR B N 1
ATOM 4106 C CA . TYR B 1 204 ? 12.656 -22.281 -9.867 1 94.81 204 TYR B CA 1
ATOM 4107 C C . TYR B 1 204 ? 12.25 -23.703 -9.555 1 94.81 204 TYR B C 1
ATOM 4109 O O . TYR B 1 204 ? 13 -24.656 -9.805 1 94.81 204 TYR B O 1
ATOM 4117 N N . HIS B 1 205 ? 11.07 -23.859 -9.031 1 90.62 205 HIS B N 1
ATOM 4118 C CA . HIS B 1 205 ? 10.594 -25.203 -8.734 1 90.62 205 HIS B CA 1
ATOM 4119 C C . HIS B 1 205 ? 9.312 -25.516 -9.492 1 90.62 205 HIS B C 1
ATOM 4121 O O . HIS B 1 205 ? 8.43 -24.656 -9.609 1 90.62 205 HIS B O 1
ATOM 4127 N N . LEU B 1 206 ? 9.141 -26.703 -9.797 1 90.44 206 LEU B N 1
ATOM 4128 C CA . LEU B 1 206 ? 8.133 -27.109 -10.766 1 90.44 206 LEU B CA 1
ATOM 4129 C C . LEU B 1 206 ? 6.746 -27.125 -10.141 1 90.44 206 LEU B C 1
ATOM 4131 O O . LEU B 1 206 ? 5.738 -27.141 -10.852 1 90.44 206 LEU B O 1
ATOM 4135 N N . GLU B 1 207 ? 6.672 -27.062 -8.812 1 86.12 207 GLU B N 1
ATOM 4136 C CA . GLU B 1 207 ? 5.379 -27.094 -8.133 1 86.12 207 GLU B CA 1
ATOM 4137 C C . GLU B 1 207 ? 4.844 -25.672 -7.906 1 86.12 207 GLU B C 1
ATOM 4139 O O . GLU B 1 207 ? 3.695 -25.5 -7.488 1 86.12 207 GLU B O 1
ATOM 4144 N N . SER B 1 208 ? 5.672 -24.672 -8.18 1 89.69 208 SER B N 1
ATOM 4145 C CA . SER B 1 208 ? 5.254 -23.281 -7.98 1 89.69 208 SER B CA 1
ATOM 4146 C C . SER B 1 208 ? 4.16 -22.891 -8.969 1 89.69 208 SER B C 1
ATOM 4148 O O . SER B 1 208 ? 4.051 -23.484 -10.047 1 89.69 208 SER B O 1
ATOM 4150 N N . THR B 1 209 ? 3.33 -21.953 -8.531 1 91.38 209 THR B N 1
ATOM 4151 C CA . THR B 1 209 ? 2.324 -21.391 -9.43 1 91.38 209 THR B CA 1
ATOM 4152 C C . THR B 1 209 ? 2.971 -20.859 -10.711 1 91.38 209 THR B C 1
ATOM 4154 O O . THR B 1 209 ? 2.422 -21.016 -11.797 1 91.38 209 THR B O 1
ATOM 4157 N N . PHE B 1 210 ? 4.16 -20.312 -10.586 1 95.44 210 PHE B N 1
ATOM 4158 C CA . PHE B 1 210 ? 4.844 -19.766 -11.758 1 95.44 210 PHE B CA 1
ATOM 4159 C C . PHE B 1 210 ? 5.133 -20.859 -12.773 1 95.44 210 PHE B C 1
ATOM 4161 O O . PHE B 1 210 ? 4.82 -20.719 -13.961 1 95.44 210 PHE B O 1
ATOM 4168 N N . ALA B 1 211 ? 5.656 -21.938 -12.273 1 95.5 211 ALA B N 1
ATOM 4169 C CA . ALA B 1 211 ? 6.039 -23.016 -13.172 1 95.5 211 ALA B CA 1
ATOM 4170 C C . ALA B 1 211 ? 4.809 -23.719 -13.742 1 95.5 211 ALA B C 1
ATOM 4172 O O . ALA B 1 211 ? 4.75 -24.016 -14.938 1 95.5 211 ALA B O 1
ATOM 4173 N N . ARG B 1 212 ? 3.818 -23.875 -12.93 1 94.31 212 ARG B N 1
ATOM 4174 C CA . ARG B 1 212 ? 2.688 -24.719 -13.297 1 94.31 212 ARG B CA 1
ATOM 4175 C C . ARG B 1 212 ? 1.676 -23.953 -14.133 1 94.31 212 ARG B C 1
ATOM 4177 O O . ARG B 1 212 ? 1.028 -24.516 -15.016 1 94.31 212 ARG B O 1
ATOM 4184 N N . VAL B 1 213 ? 1.551 -22.703 -13.789 1 96.44 213 VAL B N 1
ATOM 4185 C CA . VAL B 1 213 ? 0.405 -21.984 -14.328 1 96.44 213 VAL B CA 1
ATOM 4186 C C . VAL B 1 213 ? 0.889 -20.844 -15.227 1 96.44 213 VAL B C 1
ATOM 4188 O O . VAL B 1 213 ? 0.441 -20.719 -16.359 1 96.44 213 VAL B O 1
ATOM 4191 N N . GLU B 1 214 ? 1.856 -20.062 -14.812 1 98.19 214 GLU B N 1
ATOM 4192 C CA . GLU B 1 214 ? 2.227 -18.828 -15.5 1 98.19 214 GLU B CA 1
ATOM 4193 C C . GLU B 1 214 ? 3.121 -19.125 -16.703 1 98.19 214 GLU B C 1
ATOM 4195 O O . GLU B 1 214 ? 2.877 -18.609 -17.797 1 98.19 214 GLU B O 1
ATOM 4200 N N . VAL B 1 215 ? 4.082 -20.016 -16.562 1 98.25 215 VAL B N 1
ATOM 4201 C CA . VAL B 1 215 ? 5.02 -20.297 -17.656 1 98.25 215 VAL B CA 1
ATOM 4202 C C . VAL B 1 215 ? 4.258 -20.828 -18.859 1 98.25 215 VAL B C 1
ATOM 4204 O O . VAL B 1 215 ? 4.387 -20.281 -19.969 1 98.25 215 VAL B O 1
ATOM 4207 N N . PRO B 1 216 ? 3.402 -21.812 -18.672 1 97.62 216 PRO B N 1
ATOM 4208 C CA . PRO B 1 216 ? 2.689 -22.312 -19.859 1 97.62 216 PRO B CA 1
ATOM 4209 C C . PRO B 1 216 ? 1.73 -21.281 -20.438 1 97.62 216 PRO B C 1
ATOM 4211 O O . PRO B 1 216 ? 1.29 -21.422 -21.578 1 97.62 216 PRO B O 1
ATOM 4214 N N . ALA B 1 217 ? 1.35 -20.281 -19.656 1 98.5 217 ALA B N 1
ATOM 4215 C CA . ALA B 1 217 ? 0.366 -19.312 -20.109 1 98.5 217 ALA B CA 1
ATOM 4216 C C . ALA B 1 217 ? 1.037 -18.156 -20.859 1 98.5 217 ALA B C 1
ATOM 4218 O O . ALA B 1 217 ? 0.361 -17.344 -21.484 1 98.5 217 ALA B O 1
ATOM 4219 N N . LEU B 1 218 ? 2.369 -18.047 -20.828 1 98.62 218 LEU B N 1
ATOM 4220 C CA . LEU B 1 218 ? 3.084 -17.016 -21.562 1 98.62 218 LEU B CA 1
ATOM 4221 C C . LEU B 1 218 ? 2.926 -17.219 -23.062 1 98.62 218 LEU B C 1
ATOM 4223 O O . LEU B 1 218 ? 3.057 -18.328 -23.562 1 98.62 218 LEU B O 1
ATOM 4227 N N . ASP B 1 219 ? 2.602 -16.172 -23.781 1 98.19 219 ASP B N 1
ATOM 4228 C CA . ASP B 1 219 ? 2.445 -16.188 -25.219 1 98.19 219 ASP B CA 1
ATOM 4229 C C . ASP B 1 219 ? 3.682 -15.609 -25.922 1 98.19 219 ASP B C 1
ATOM 4231 O O . ASP B 1 219 ? 3.9 -14.398 -25.906 1 98.19 219 ASP B O 1
ATOM 4235 N N . PRO B 1 220 ? 4.465 -16.422 -26.562 1 97.75 220 PRO B N 1
ATOM 4236 C CA . PRO B 1 220 ? 5.711 -15.953 -27.172 1 97.75 220 PRO B CA 1
ATOM 4237 C C . PRO B 1 220 ? 5.473 -14.961 -28.312 1 97.75 220 PRO B C 1
ATOM 4239 O O . PRO B 1 220 ? 6.406 -14.297 -28.75 1 97.75 220 PRO B O 1
ATOM 4242 N N . THR B 1 221 ? 4.289 -14.852 -28.812 1 98.06 221 THR B N 1
ATOM 4243 C CA . THR B 1 221 ? 3.986 -13.883 -29.859 1 98.06 221 THR B CA 1
ATOM 4244 C C . THR B 1 221 ? 3.699 -12.516 -29.25 1 98.06 221 THR B C 1
ATOM 4246 O O . THR B 1 221 ? 3.686 -11.508 -29.969 1 98.06 221 THR B O 1
ATOM 4249 N N . LYS B 1 222 ? 3.439 -12.445 -27.969 1 98.12 222 LYS B N 1
ATOM 4250 C CA . LYS B 1 222 ? 3.096 -11.195 -27.297 1 98.12 222 LYS B CA 1
ATOM 4251 C C . LYS B 1 222 ? 4.223 -10.742 -26.375 1 98.12 222 LYS B C 1
ATOM 4253 O O . LYS B 1 222 ? 4.449 -9.539 -26.203 1 98.12 222 LYS B O 1
ATOM 4258 N N . VAL B 1 223 ? 4.844 -11.688 -25.781 1 98.62 223 VAL B N 1
ATOM 4259 C CA . VAL B 1 223 ? 5.91 -11.406 -24.828 1 98.62 223 VAL B CA 1
ATOM 4260 C C . VAL B 1 223 ? 7.254 -11.344 -25.547 1 98.62 223 VAL B C 1
ATOM 4262 O O . VAL B 1 223 ? 7.672 -12.312 -26.188 1 98.62 223 VAL B O 1
ATOM 4265 N N . THR B 1 224 ? 7.926 -10.203 -25.469 1 98.31 224 THR B N 1
ATOM 4266 C CA . THR B 1 224 ? 9.148 -9.977 -26.234 1 98.31 224 THR B CA 1
ATOM 4267 C C . THR B 1 224 ? 10.367 -10.484 -25.453 1 98.31 224 THR B C 1
ATOM 4269 O O . THR B 1 224 ? 11.383 -10.828 -26.062 1 98.31 224 THR B O 1
ATOM 4272 N N . ASN B 1 225 ? 10.258 -10.43 -24.156 1 98.75 225 ASN B N 1
ATOM 4273 C CA . ASN B 1 225 ? 11.367 -10.844 -23.297 1 98.75 225 ASN B CA 1
ATOM 4274 C C . ASN B 1 225 ? 10.891 -11.141 -21.875 1 98.75 225 ASN B C 1
ATOM 4276 O O . ASN B 1 225 ? 10 -10.461 -21.359 1 98.75 225 ASN B O 1
ATOM 4280 N N . VAL B 1 226 ? 11.438 -12.148 -21.297 1 98.81 226 VAL B N 1
ATOM 4281 C CA . VAL B 1 226 ? 11.266 -12.398 -19.875 1 98.81 226 VAL B CA 1
ATOM 4282 C C . VAL B 1 226 ? 12.516 -11.953 -19.109 1 98.81 226 VAL B C 1
ATOM 4284 O O . VAL B 1 226 ? 13.555 -12.625 -19.156 1 98.81 226 VAL B O 1
ATOM 4287 N N . ALA B 1 227 ? 12.438 -10.828 -18.406 1 98.44 227 ALA B N 1
ATOM 4288 C CA . ALA B 1 227 ? 13.547 -10.32 -17.594 1 98.44 227 ALA B CA 1
ATOM 4289 C C . ALA B 1 227 ? 13.539 -10.938 -16.203 1 98.44 227 ALA B C 1
ATOM 4291 O O . ALA B 1 227 ? 12.656 -10.648 -15.391 1 98.44 227 ALA B O 1
ATOM 4292 N N . ILE B 1 228 ? 14.523 -11.719 -15.906 1 98.19 228 ILE B N 1
ATOM 4293 C CA . ILE B 1 228 ? 14.625 -12.445 -14.641 1 98.19 228 ILE B CA 1
ATOM 4294 C C . ILE B 1 228 ? 15.523 -11.672 -13.68 1 98.19 228 ILE B C 1
ATOM 4296 O O . ILE B 1 228 ? 16.656 -11.305 -14.016 1 98.19 228 ILE B O 1
ATOM 4300 N N . TYR B 1 229 ? 15 -11.359 -12.492 1 96.12 229 TYR B N 1
ATOM 4301 C CA . TYR B 1 229 ? 15.75 -10.75 -11.391 1 96.12 229 TYR B CA 1
ATOM 4302 C C . TYR B 1 229 ? 15.992 -11.758 -10.273 1 96.12 229 TYR B C 1
ATOM 4304 O O . TYR B 1 229 ? 15.047 -12.172 -9.594 1 96.12 229 TYR B O 1
ATOM 4312 N N . LEU B 1 230 ? 17.234 -12.117 -10.156 1 96.12 230 LEU B N 1
ATOM 4313 C CA . LEU B 1 230 ? 17.641 -13.07 -9.125 1 96.12 230 LEU B CA 1
ATOM 4314 C C . LEU B 1 230 ? 18.188 -12.344 -7.906 1 96.12 230 LEU B C 1
ATOM 4316 O O . LEU B 1 230 ? 19.203 -11.648 -7.992 1 96.12 230 LEU B O 1
ATOM 4320 N N . ILE B 1 231 ? 17.453 -12.531 -6.754 1 93 231 ILE B N 1
ATOM 4321 C CA . ILE B 1 231 ? 17.812 -11.727 -5.59 1 93 231 ILE B CA 1
ATOM 4322 C C . ILE B 1 231 ? 17.953 -12.633 -4.367 1 93 231 ILE B C 1
ATOM 4324 O O . ILE B 1 231 ? 17.344 -13.695 -4.305 1 93 231 ILE B O 1
ATOM 4328 N N . PRO B 1 232 ? 18.797 -12.156 -3.404 1 90.81 232 PRO B N 1
ATOM 4329 C CA . PRO B 1 232 ? 18.672 -12.781 -2.084 1 90.81 232 PRO B CA 1
ATOM 4330 C C . PRO B 1 232 ? 17.422 -12.336 -1.34 1 90.81 232 PRO B C 1
ATOM 4332 O O . PRO B 1 232 ? 16.953 -11.211 -1.538 1 90.81 232 PRO B O 1
ATOM 4335 N N . ASP B 1 233 ? 16.891 -13.195 -0.564 1 89.06 233 ASP B N 1
ATOM 4336 C CA . ASP B 1 233 ? 15.766 -12.867 0.314 1 89.06 233 ASP B CA 1
ATOM 4337 C C . ASP B 1 233 ? 16.25 -12.477 1.707 1 89.06 233 ASP B C 1
ATOM 4339 O O . ASP B 1 233 ? 16.719 -13.328 2.469 1 89.06 233 ASP B O 1
ATOM 4343 N N . PHE B 1 234 ? 16.047 -11.211 2.082 1 88.06 234 PHE B N 1
ATOM 4344 C CA . PHE B 1 234 ? 16.641 -10.664 3.301 1 88.06 234 PHE B CA 1
ATOM 4345 C C . PHE B 1 234 ? 15.914 -11.195 4.531 1 88.06 234 PHE B C 1
ATOM 4347 O O . PHE B 1 234 ? 16.406 -11.055 5.656 1 88.06 234 PHE B O 1
ATOM 4354 N N . THR B 1 235 ? 14.773 -11.828 4.355 1 84.94 235 THR B N 1
ATOM 4355 C CA . THR B 1 235 ? 14.07 -12.422 5.484 1 84.94 235 THR B CA 1
ATOM 4356 C C . THR B 1 235 ? 14.781 -13.68 5.973 1 84.94 235 THR B C 1
ATOM 4358 O O . THR B 1 235 ? 14.531 -14.156 7.082 1 84.94 235 THR B O 1
ATOM 4361 N N . LEU B 1 236 ? 15.562 -14.148 5.066 1 81.75 236 LEU B N 1
ATOM 4362 C CA . LEU B 1 236 ? 16.344 -15.32 5.453 1 81.75 236 LEU B CA 1
ATOM 4363 C C . LEU B 1 236 ? 17.547 -14.914 6.301 1 81.75 236 LEU B C 1
ATOM 4365 O O . LEU B 1 236 ? 18.234 -13.945 5.98 1 81.75 236 LEU B O 1
ATOM 4369 N N . PRO B 1 237 ? 17.672 -15.641 7.398 1 78.5 237 PRO B N 1
ATOM 4370 C CA . PRO B 1 237 ? 18.844 -15.32 8.203 1 78.5 237 PRO B CA 1
ATOM 4371 C C . PRO B 1 237 ? 20.141 -15.398 7.406 1 78.5 237 PRO B C 1
ATOM 4373 O O . PRO B 1 237 ? 20.297 -16.281 6.562 1 78.5 237 PRO B O 1
ATOM 4376 N N . THR B 1 238 ? 20.953 -14.375 7.418 1 70.88 238 THR B N 1
ATOM 4377 C CA . THR B 1 238 ? 22.266 -14.344 6.789 1 70.88 238 THR B CA 1
ATOM 4378 C C . THR B 1 238 ? 23.359 -14.156 7.836 1 70.88 238 THR B C 1
ATOM 4380 O O . THR B 1 238 ? 23.266 -13.281 8.695 1 70.88 238 THR B O 1
ATOM 4383 N N . PRO B 1 239 ? 24.453 -14.969 7.781 1 70.12 239 PRO B N 1
ATOM 4384 C CA . PRO B 1 239 ? 24.75 -16.016 6.801 1 70.12 239 PRO B CA 1
ATOM 4385 C C . PRO B 1 239 ? 23.922 -17.281 7.02 1 70.12 239 PRO B C 1
ATOM 4387 O O . PRO B 1 239 ? 23.406 -17.5 8.117 1 70.12 239 PRO B O 1
ATOM 4390 N N . ASN B 1 240 ? 23.609 -17.844 5.855 1 75.88 240 ASN B N 1
ATOM 4391 C CA . ASN B 1 240 ? 22.922 -19.125 5.898 1 75.88 240 ASN B CA 1
ATOM 4392 C C . ASN B 1 240 ? 23.609 -20.156 4.992 1 75.88 240 ASN B C 1
ATOM 4394 O O . ASN B 1 240 ? 24.547 -19.828 4.273 1 75.88 240 ASN B O 1
ATOM 4398 N N . ASP B 1 241 ? 23.266 -21.422 5.164 1 79.19 241 ASP B N 1
ATOM 4399 C CA . ASP B 1 241 ? 23.906 -22.516 4.449 1 79.19 241 ASP B CA 1
ATOM 4400 C C . ASP B 1 241 ? 23.203 -22.812 3.127 1 79.19 241 ASP B C 1
ATOM 4402 O O . ASP B 1 241 ? 23.453 -23.844 2.5 1 79.19 241 ASP B O 1
ATOM 4406 N N . LYS B 1 242 ? 22.484 -21.906 2.797 1 82.31 242 LYS B N 1
ATOM 4407 C CA . LYS B 1 242 ? 21.781 -22.172 1.551 1 82.31 242 LYS B CA 1
ATOM 4408 C C . LYS B 1 242 ? 22.625 -21.797 0.341 1 82.31 242 LYS B C 1
ATOM 4410 O O . LYS B 1 242 ? 23.297 -20.766 0.341 1 82.31 242 LYS B O 1
ATOM 4415 N N . VAL B 1 243 ? 22.672 -22.734 -0.571 1 84.81 243 VAL B N 1
ATOM 4416 C CA . VAL B 1 243 ? 23.453 -22.5 -1.788 1 84.81 243 VAL B CA 1
ATOM 4417 C C . VAL B 1 243 ? 22.75 -21.438 -2.641 1 84.81 243 VAL B C 1
ATOM 4419 O O . VAL B 1 243 ? 21.531 -21.531 -2.883 1 84.81 243 VAL B O 1
ATOM 4422 N N . ARG B 1 244 ? 23.453 -20.438 -2.986 1 90.94 244 ARG B N 1
ATOM 4423 C CA . ARG B 1 244 ? 22.922 -19.375 -3.838 1 90.94 244 ARG B CA 1
ATOM 4424 C C . ARG B 1 244 ? 23.047 -19.75 -5.312 1 90.94 244 ARG B C 1
ATOM 4426 O O . ARG B 1 244 ? 24.125 -20.078 -5.789 1 90.94 244 ARG B O 1
ATOM 4433 N N . GLU B 1 245 ? 21.953 -19.781 -6 1 95.25 245 GLU B N 1
ATOM 4434 C CA . GLU B 1 245 ? 21.984 -19.984 -7.445 1 95.25 245 GLU B CA 1
ATOM 4435 C C . GLU B 1 245 ? 22.312 -18.688 -8.18 1 95.25 245 GLU B C 1
ATOM 4437 O O . GLU B 1 245 ? 22.156 -17.594 -7.633 1 95.25 245 GLU B O 1
ATOM 4442 N N . THR B 1 246 ? 22.906 -18.828 -9.406 1 95.94 246 THR B N 1
ATOM 4443 C CA . THR B 1 246 ? 23.219 -17.719 -10.305 1 95.94 246 THR B CA 1
ATOM 4444 C C . THR B 1 246 ? 22.422 -17.828 -11.594 1 95.94 246 THR B C 1
ATOM 4446 O O . THR B 1 246 ? 21.656 -18.781 -11.781 1 95.94 246 THR B O 1
ATOM 4449 N N . CYS B 1 247 ? 22.641 -16.891 -12.484 1 97.19 247 CYS B N 1
ATOM 4450 C CA . CYS B 1 247 ? 21.891 -16.844 -13.742 1 97.19 247 CYS B CA 1
ATOM 4451 C C . CYS B 1 247 ? 22.297 -18 -14.648 1 97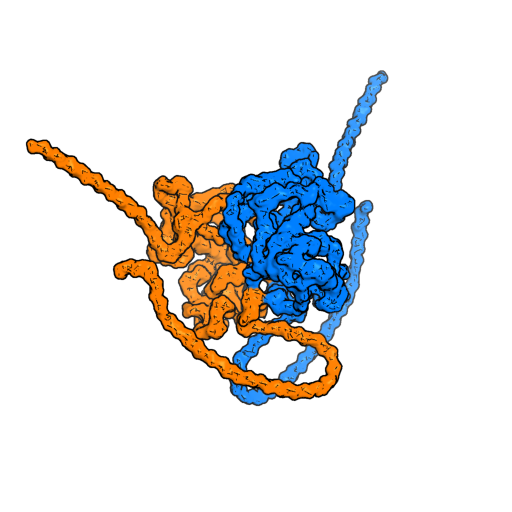.19 247 CYS B C 1
ATOM 4453 O O . CYS B 1 247 ? 21.594 -18.312 -15.617 1 97.19 247 CYS B O 1
ATOM 4455 N N . SER B 1 248 ? 23.344 -18.703 -14.305 1 95.62 248 SER B N 1
ATOM 4456 C CA . SER B 1 248 ? 23.859 -19.672 -15.273 1 95.62 248 SER B CA 1
ATOM 4457 C C . SER B 1 248 ? 23.875 -21.078 -14.688 1 95.62 248 SER B C 1
ATOM 4459 O O . SER B 1 248 ? 24.359 -22.016 -15.336 1 95.62 248 SER B O 1
ATOM 4461 N N . ASN B 1 249 ? 23.344 -21.25 -13.5 1 94 249 ASN B N 1
ATOM 4462 C CA . ASN B 1 249 ? 23.422 -22.578 -12.914 1 94 249 ASN B CA 1
ATOM 4463 C C . ASN B 1 249 ? 22.109 -22.969 -12.219 1 94 249 ASN B C 1
ATOM 4465 O O . ASN B 1 249 ? 21.203 -22.141 -12.109 1 94 249 ASN B O 1
ATOM 4469 N N . GLY B 1 250 ? 22.016 -24.297 -11.992 1 94.94 250 GLY B N 1
ATOM 4470 C CA . GLY B 1 250 ? 20.922 -24.812 -11.188 1 94.94 250 GLY B CA 1
ATOM 4471 C C . GLY B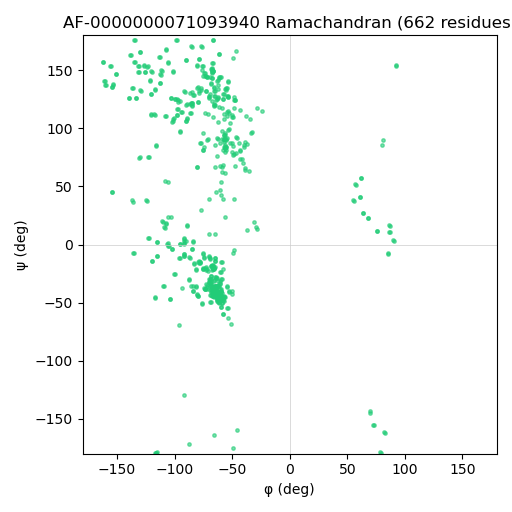 1 250 ? 19.562 -24.703 -11.867 1 94.94 250 GLY B C 1
ATOM 4472 O O . GLY B 1 250 ? 19.453 -24.953 -13.07 1 94.94 250 GLY B O 1
ATOM 4473 N N . THR B 1 251 ? 18.578 -24.438 -10.984 1 97.19 251 THR B N 1
ATOM 4474 C CA . THR B 1 251 ? 17.203 -24.406 -11.477 1 97.19 251 THR B CA 1
ATOM 4475 C C . THR B 1 251 ? 16.953 -23.156 -12.305 1 97.19 251 THR B C 1
ATOM 4477 O O . THR B 1 251 ? 16 -23.109 -13.102 1 97.19 251 THR B O 1
ATOM 4480 N N . VAL B 1 252 ? 17.75 -22.094 -12.125 1 97.69 252 VAL B N 1
ATOM 4481 C CA . VAL B 1 252 ? 17.625 -20.891 -12.93 1 97.69 252 VAL B CA 1
ATOM 4482 C C . VAL B 1 252 ? 17.984 -21.203 -14.383 1 97.69 252 VAL B C 1
ATOM 4484 O O . VAL B 1 252 ? 17.297 -20.781 -15.305 1 97.69 252 VAL B O 1
ATOM 4487 N N . ALA B 1 253 ? 19.109 -21.953 -14.555 1 97.31 253 ALA B N 1
ATOM 4488 C CA . ALA B 1 253 ? 19.5 -22.375 -15.906 1 97.31 253 ALA B CA 1
ATOM 4489 C C . ALA B 1 253 ? 18.406 -23.219 -16.547 1 97.31 253 ALA B C 1
ATOM 4491 O O . ALA B 1 253 ? 18.125 -23.062 -17.75 1 97.31 253 ALA B O 1
ATOM 4492 N N . SER B 1 254 ? 17.828 -24.062 -15.766 1 97.56 254 SER B N 1
ATOM 4493 C CA . SER B 1 254 ? 16.75 -24.891 -16.266 1 97.56 254 SER B CA 1
ATOM 4494 C C . SER B 1 254 ? 15.562 -24.047 -16.719 1 97.56 254 SER B C 1
ATOM 4496 O O . SER B 1 254 ? 14.984 -24.312 -17.781 1 97.56 254 SER B O 1
ATOM 4498 N N . LEU B 1 255 ? 15.203 -23.094 -15.914 1 98.19 255 LEU B N 1
ATOM 4499 C CA . LEU B 1 255 ? 14.117 -22.188 -16.266 1 98.19 255 LEU B CA 1
ATOM 4500 C C . LEU B 1 255 ? 14.414 -21.469 -17.594 1 98.19 255 LEU B C 1
ATOM 4502 O O . LEU B 1 255 ? 13.562 -21.406 -18.469 1 98.19 255 LEU B O 1
ATOM 4506 N N . ARG B 1 256 ? 15.586 -20.953 -17.719 1 98.31 256 ARG B N 1
ATOM 4507 C CA . ARG B 1 256 ? 15.961 -20.234 -18.938 1 98.31 256 ARG B CA 1
ATOM 4508 C C . ARG B 1 256 ? 15.883 -21.141 -20.156 1 98.31 256 ARG B C 1
ATOM 4510 O O . ARG B 1 256 ? 15.461 -20.703 -21.234 1 98.31 256 ARG B O 1
ATOM 4517 N N . GLY B 1 257 ? 16.281 -22.406 -20 1 97.81 257 GLY B N 1
ATOM 4518 C CA . GLY B 1 257 ? 16.125 -23.391 -21.062 1 97.81 257 GLY B CA 1
ATOM 4519 C C . GLY B 1 257 ? 14.688 -23.609 -21.453 1 97.81 257 GLY B C 1
ATOM 4520 O O . GLY B 1 257 ? 14.359 -23.656 -22.641 1 97.81 257 GLY B O 1
ATOM 4521 N N . VAL B 1 258 ? 13.859 -23.734 -20.438 1 98.12 258 VAL B N 1
ATOM 4522 C CA . VAL B 1 258 ? 12.438 -23.953 -20.656 1 98.12 258 VAL B CA 1
ATOM 4523 C C . VAL B 1 258 ? 11.852 -22.781 -21.438 1 98.12 258 VAL B C 1
ATOM 4525 O O . VAL B 1 258 ? 11.102 -22.969 -22.406 1 98.12 258 VAL B O 1
ATOM 4528 N N . LEU B 1 259 ? 12.195 -21.531 -21.062 1 98.5 259 LEU B N 1
ATOM 4529 C CA . LEU B 1 259 ? 11.703 -20.344 -21.75 1 98.5 259 LEU B CA 1
ATOM 4530 C C . LEU B 1 259 ? 12.18 -20.312 -23.203 1 98.5 259 LEU B C 1
ATOM 4532 O O . LEU B 1 259 ? 11.398 -20.016 -24.109 1 98.5 259 LEU B O 1
ATOM 4536 N N . THR B 1 260 ? 13.414 -20.688 -23.438 1 98.19 260 THR B N 1
ATOM 4537 C CA . THR B 1 260 ? 13.961 -20.719 -24.781 1 98.19 260 THR B CA 1
ATOM 4538 C C . THR B 1 260 ? 13.234 -21.75 -25.641 1 98.19 260 THR B C 1
ATOM 4540 O O . THR B 1 260 ? 12.906 -21.484 -26.797 1 98.19 260 THR B O 1
ATOM 4543 N N . ASP B 1 261 ? 12.961 -22.859 -25.047 1 98 261 ASP B N 1
ATOM 4544 C CA . ASP B 1 261 ? 12.25 -23.922 -25.75 1 98 261 ASP B CA 1
ATOM 4545 C C . ASP B 1 261 ? 10.844 -23.484 -26.156 1 98 261 ASP B C 1
ATOM 4547 O O . ASP B 1 261 ? 10.297 -23.953 -27.156 1 98 261 ASP B O 1
ATOM 4551 N N . LEU B 1 262 ? 10.305 -22.594 -25.391 1 97.56 262 LEU B N 1
ATOM 4552 C CA . LEU B 1 262 ? 8.961 -22.094 -25.656 1 97.56 262 LEU B CA 1
ATOM 4553 C C . LEU B 1 262 ? 9 -20.953 -26.672 1 97.56 262 LEU B C 1
ATOM 4555 O O . LEU B 1 262 ? 7.953 -20.422 -27.047 1 97.56 262 LEU B O 1
ATOM 4559 N N . GLY B 1 263 ? 10.242 -20.578 -27.062 1 97.88 263 GLY B N 1
ATOM 4560 C CA . GLY B 1 263 ? 10.398 -19.5 -28.031 1 97.88 263 GLY B CA 1
ATOM 4561 C C . GLY B 1 263 ? 10.438 -18.125 -27.391 1 97.88 263 GLY B C 1
ATOM 4562 O O . GLY B 1 263 ? 10.195 -17.125 -28.062 1 97.88 263 GLY B O 1
ATOM 4563 N N . LEU B 1 264 ? 10.656 -18.078 -26.109 1 98.44 264 LEU B N 1
ATOM 4564 C CA . LEU B 1 264 ? 10.695 -16.812 -25.375 1 98.44 264 LEU B CA 1
ATOM 4565 C C . LEU B 1 264 ? 12.141 -16.375 -25.141 1 98.44 264 LEU B C 1
ATOM 4567 O O . LEU B 1 264 ? 12.953 -17.141 -24.625 1 98.44 264 LEU B O 1
ATOM 4571 N N . SER B 1 265 ? 12.383 -15.164 -25.594 1 98.31 265 SER B N 1
ATOM 4572 C CA . SER B 1 265 ? 13.656 -14.562 -25.188 1 98.31 265 SER B CA 1
ATOM 4573 C C . SER B 1 265 ? 13.688 -14.297 -23.688 1 98.31 265 SER B C 1
ATOM 4575 O O . SER B 1 265 ? 12.641 -14.07 -23.062 1 98.31 265 SER B O 1
ATOM 4577 N N . ASN B 1 266 ? 14.922 -14.375 -23.094 1 98.69 266 ASN B N 1
ATOM 4578 C CA . ASN B 1 266 ? 15.016 -14.086 -21.656 1 98.69 266 ASN B CA 1
ATOM 4579 C C . ASN B 1 266 ? 16.391 -13.523 -21.297 1 98.69 266 ASN B C 1
ATOM 4581 O O . ASN B 1 266 ? 17.375 -13.797 -21.969 1 98.69 266 ASN B O 1
ATOM 4585 N N . THR B 1 267 ? 16.359 -12.648 -20.312 1 98.75 267 THR B N 1
ATOM 4586 C CA . THR B 1 267 ? 17.562 -12.078 -19.688 1 98.75 267 THR B CA 1
ATOM 4587 C C . THR B 1 267 ? 17.547 -12.328 -18.188 1 98.75 267 THR B C 1
ATOM 4589 O O . THR B 1 267 ? 16.5 -12.617 -17.609 1 98.75 267 THR B O 1
ATOM 4592 N N . CYS B 1 268 ? 18.719 -12.383 -17.609 1 98.38 268 CYS B N 1
ATOM 4593 C CA . CYS B 1 268 ? 18.844 -12.625 -16.172 1 98.38 268 CYS B CA 1
ATOM 4594 C C . CYS B 1 268 ? 19.828 -11.648 -15.539 1 98.38 268 CYS B C 1
ATOM 4596 O O . CYS B 1 268 ? 20.922 -11.445 -16.062 1 98.38 268 CYS B O 1
ATOM 4598 N N . GLU B 1 269 ? 19.359 -10.961 -14.516 1 96.94 269 GLU B N 1
ATOM 4599 C CA . GLU B 1 269 ? 20.172 -10.023 -13.742 1 96.94 269 GLU B CA 1
ATOM 4600 C C . GLU B 1 269 ? 20.234 -10.43 -12.273 1 96.94 269 GLU B C 1
ATOM 4602 O O . GLU B 1 269 ? 19.219 -10.734 -11.664 1 96.94 269 GLU B O 1
ATOM 4607 N N . GLU B 1 270 ? 21.422 -10.484 -11.781 1 95.75 270 GLU B N 1
ATOM 4608 C CA . GLU B 1 270 ? 21.609 -10.758 -10.359 1 95.75 270 GLU B CA 1
ATOM 4609 C C . GLU B 1 270 ? 21.656 -9.469 -9.547 1 95.75 270 GLU B C 1
ATOM 4611 O O . GLU B 1 270 ? 22.297 -8.492 -9.953 1 95.75 270 GLU B O 1
ATOM 4616 N N . ASP B 1 271 ? 20.906 -9.375 -8.445 1 93.44 271 ASP B N 1
ATOM 4617 C CA . ASP B 1 271 ? 20.953 -8.336 -7.422 1 93.44 271 ASP B CA 1
ATOM 4618 C C . ASP B 1 271 ? 20.719 -6.957 -8.031 1 93.44 271 ASP B C 1
ATOM 4620 O O . ASP B 1 271 ? 21.531 -6.043 -7.82 1 93.44 271 ASP B O 1
ATOM 4624 N N . PRO B 1 272 ? 19.641 -6.84 -8.797 1 93.81 272 PRO B N 1
ATOM 4625 C CA . PRO B 1 272 ? 19.391 -5.488 -9.297 1 93.81 272 PRO B CA 1
ATOM 4626 C C . PRO B 1 272 ? 19.344 -4.441 -8.188 1 93.81 272 PRO B C 1
ATOM 4628 O O . PRO B 1 272 ? 18.734 -4.68 -7.137 1 93.81 272 PRO B O 1
ATOM 4631 N N . ASP B 1 273 ? 19.891 -3.266 -8.391 1 93.12 273 ASP B N 1
ATOM 4632 C CA . ASP B 1 273 ? 20.094 -2.242 -7.371 1 93.12 273 ASP B CA 1
ATOM 4633 C C . ASP B 1 273 ? 18.781 -1.812 -6.742 1 93.12 273 ASP B C 1
ATOM 4635 O O . ASP B 1 273 ? 18.672 -1.692 -5.52 1 93.12 273 ASP B O 1
ATOM 4639 N N . ASP B 1 274 ? 17.828 -1.592 -7.578 1 92.5 274 ASP B N 1
ATOM 4640 C CA . ASP B 1 274 ? 16.578 -1.028 -7.094 1 92.5 274 ASP B CA 1
ATOM 4641 C C . ASP B 1 274 ? 15.875 -1.983 -6.125 1 92.5 274 ASP B C 1
ATOM 4643 O O . ASP B 1 274 ? 15.359 -1.558 -5.09 1 92.5 274 ASP B O 1
ATOM 4647 N N . ILE B 1 275 ? 15.914 -3.24 -6.418 1 92.94 275 ILE B N 1
ATOM 4648 C CA . ILE B 1 275 ? 15.289 -4.223 -5.539 1 92.94 275 ILE B CA 1
ATOM 4649 C C . ILE B 1 275 ? 16.125 -4.406 -4.281 1 92.94 275 ILE B C 1
ATOM 4651 O O . ILE B 1 275 ? 15.594 -4.562 -3.184 1 92.94 275 ILE B O 1
ATOM 4655 N N . MET B 1 276 ? 17.453 -4.387 -4.457 1 92.62 276 MET B N 1
ATOM 4656 C CA . MET B 1 276 ? 18.344 -4.5 -3.301 1 92.62 276 MET B CA 1
ATOM 4657 C C . MET B 1 276 ? 18.141 -3.332 -2.342 1 92.62 276 MET B C 1
ATOM 4659 O O . MET B 1 276 ? 18.047 -3.529 -1.129 1 92.62 276 MET B O 1
ATOM 4663 N N . TRP B 1 277 ? 18.062 -2.115 -2.914 1 93 277 TRP B N 1
ATOM 4664 C CA . TRP B 1 277 ? 17.828 -0.941 -2.082 1 93 277 TRP B CA 1
ATOM 4665 C C . TRP B 1 277 ? 16.5 -1.064 -1.339 1 93 277 TRP B C 1
ATOM 4667 O O . TRP B 1 277 ? 16.406 -0.715 -0.16 1 93 277 TRP B O 1
ATOM 4677 N N . LEU B 1 278 ? 15.516 -1.552 -2.033 1 92.5 278 LEU B N 1
ATOM 4678 C CA . LEU B 1 278 ? 14.203 -1.722 -1.415 1 92.5 278 LEU B CA 1
ATOM 4679 C C . LEU B 1 278 ? 14.281 -2.691 -0.24 1 92.5 278 LEU B C 1
ATOM 4681 O O . LEU B 1 278 ? 13.719 -2.428 0.824 1 92.5 278 LEU B O 1
ATOM 4685 N N . GLN B 1 279 ? 14.977 -3.812 -0.434 1 91.94 279 GLN B N 1
ATOM 4686 C CA . GLN B 1 279 ? 15.125 -4.77 0.657 1 91.94 279 GLN B CA 1
ATOM 4687 C C . GLN B 1 279 ? 15.914 -4.16 1.814 1 91.94 279 GLN B C 1
ATOM 4689 O O . GLN B 1 279 ? 15.617 -4.43 2.98 1 91.94 279 GLN B O 1
ATOM 4694 N N . CYS B 1 280 ? 16.875 -3.355 1.497 1 92 280 CYS B N 1
ATOM 4695 C CA . CYS B 1 280 ? 17.672 -2.707 2.535 1 92 280 CYS B CA 1
ATOM 4696 C C . CYS B 1 280 ? 16.828 -1.706 3.318 1 92 280 CYS B C 1
ATOM 4698 O O . CYS B 1 280 ? 17.031 -1.525 4.52 1 92 280 CYS B O 1
ATOM 4700 N N . ALA B 1 281 ? 15.969 -1.05 2.629 1 91.31 281 ALA B N 1
ATOM 4701 C CA . ALA B 1 281 ? 15.078 -0.119 3.318 1 91.31 281 ALA B CA 1
ATOM 4702 C C . ALA B 1 281 ? 14.219 -0.844 4.352 1 91.31 281 ALA B C 1
ATOM 4704 O O . ALA B 1 281 ? 13.906 -0.287 5.402 1 91.31 281 ALA B O 1
ATOM 4705 N N . ARG B 1 282 ? 13.852 -2.02 4.102 1 90.5 282 ARG B N 1
ATOM 4706 C CA . ARG B 1 282 ? 13.023 -2.812 5.008 1 90.5 282 ARG B CA 1
ATOM 4707 C C . ARG B 1 282 ? 13.875 -3.49 6.074 1 90.5 282 ARG B C 1
ATOM 4709 O O . ARG B 1 282 ? 13.453 -3.625 7.223 1 90.5 282 ARG B O 1
ATOM 4716 N N . TYR B 1 283 ? 15.016 -3.965 5.648 1 90.25 283 TYR B N 1
ATOM 4717 C CA . TYR B 1 283 ? 15.93 -4.672 6.539 1 90.25 283 TYR B CA 1
ATOM 4718 C C . TYR B 1 283 ? 17.297 -3.996 6.566 1 90.25 283 TYR B C 1
ATOM 4720 O O . TYR B 1 283 ? 18.281 -4.555 6.078 1 90.25 283 TYR B O 1
ATOM 4728 N N . PRO B 1 284 ? 17.359 -2.887 7.25 1 90.38 284 PRO B N 1
ATOM 4729 C CA . PRO B 1 284 ? 18.562 -2.062 7.168 1 90.38 284 PRO B CA 1
ATOM 4730 C C . PRO B 1 284 ? 19.781 -2.736 7.797 1 90.38 284 PRO B C 1
ATOM 4732 O O . PRO B 1 284 ? 20.922 -2.379 7.484 1 90.38 284 PRO B O 1
ATOM 4735 N N . ASP B 1 285 ? 19.625 -3.705 8.633 1 89.12 285 ASP B N 1
ATOM 4736 C CA . ASP B 1 285 ? 20.75 -4.34 9.328 1 89.12 285 ASP B CA 1
ATOM 4737 C C . ASP B 1 285 ? 21.266 -5.539 8.539 1 89.12 285 ASP B C 1
ATOM 4739 O O . ASP B 1 285 ? 22.219 -6.207 8.969 1 89.12 285 ASP B O 1
ATOM 4743 N N . SER B 1 286 ? 20.641 -5.781 7.387 1 89.06 286 SER B N 1
ATOM 4744 C CA . SER B 1 286 ? 21.125 -6.887 6.566 1 89.06 286 SER B CA 1
ATOM 4745 C C . SER B 1 286 ? 22.578 -6.676 6.152 1 89.06 286 SER B C 1
ATOM 4747 O O . SER B 1 286 ? 22.969 -5.562 5.805 1 89.06 286 SER B O 1
ATOM 4749 N N . PRO B 1 287 ? 23.312 -7.711 6.078 1 87.25 287 PRO B N 1
ATOM 4750 C CA . PRO B 1 287 ? 24.719 -7.59 5.668 1 87.25 287 PRO B CA 1
ATOM 4751 C C . PRO B 1 287 ? 24.875 -7.215 4.195 1 87.25 287 PRO B C 1
ATOM 4753 O O . PRO B 1 287 ? 25.969 -6.828 3.768 1 87.25 287 PRO B O 1
ATOM 4756 N N . TYR B 1 288 ? 23.812 -7.293 3.428 1 86.31 288 TYR B N 1
ATOM 4757 C CA . TYR B 1 288 ? 23.875 -6.957 2.01 1 86.31 288 TYR B CA 1
ATOM 4758 C C . TYR B 1 288 ? 23.828 -5.445 1.806 1 86.31 288 TYR B C 1
ATOM 4760 O O . TYR B 1 288 ? 24.141 -4.953 0.715 1 86.31 288 TYR B O 1
ATOM 4768 N N . CYS B 1 289 ? 23.438 -4.777 2.863 1 89.75 289 CYS B N 1
ATOM 4769 C CA . CYS B 1 289 ? 23.219 -3.342 2.699 1 89.75 289 CYS B CA 1
ATOM 4770 C C . CYS B 1 289 ? 24.531 -2.578 2.836 1 89.75 289 CYS B C 1
ATOM 4772 O O . CYS B 1 289 ? 25.297 -2.807 3.775 1 89.75 289 CYS B O 1
ATOM 4774 N N . ILE B 1 290 ? 24.828 -1.698 1.844 1 82.94 290 ILE B N 1
ATOM 4775 C CA . ILE B 1 290 ? 26.016 -0.841 1.838 1 82.94 290 ILE B CA 1
ATOM 4776 C C . ILE B 1 290 ? 25.641 0.553 2.338 1 82.94 290 ILE B C 1
ATOM 4778 O O . ILE B 1 290 ? 24.922 1.289 1.661 1 82.94 290 ILE B O 1
ATOM 4782 N N . PRO B 1 291 ? 26.109 0.905 3.455 1 77.12 291 PRO B N 1
ATOM 4783 C CA . PRO B 1 291 ? 25.734 2.209 4.012 1 77.12 291 PRO B CA 1
ATOM 4784 C C . PRO B 1 291 ? 26.203 3.375 3.143 1 77.12 291 PRO B C 1
ATOM 4786 O O . PRO B 1 291 ? 27.203 3.256 2.428 1 77.12 291 PRO B O 1
ATOM 4789 N N . TYR B 1 292 ? 25.391 4.41 3.01 1 64.75 292 TYR B N 1
ATOM 4790 C CA . TYR B 1 292 ? 25.734 5.652 2.328 1 64.75 292 TYR B CA 1
ATOM 4791 C C . TYR B 1 292 ? 26.891 6.348 3.029 1 64.75 292 TYR B C 1
ATOM 4793 O O . TYR B 1 292 ? 26.969 6.367 4.262 1 64.75 292 TYR B O 1
ATOM 4801 N N . SER B 1 293 ? 28.203 6.086 2.658 1 58.47 293 SER B N 1
ATOM 4802 C CA . SER B 1 293 ? 29.297 6.871 3.234 1 58.47 293 SER B CA 1
ATOM 4803 C C . SER B 1 293 ? 29.141 8.352 2.896 1 58.47 293 SER B C 1
ATOM 4805 O O . SER B 1 293 ? 29 8.711 1.728 1 58.47 293 SER B O 1
ATOM 4807 N N . ARG B 1 294 ? 28.5 9.125 3.557 1 51.34 294 ARG B N 1
ATOM 4808 C CA . ARG B 1 294 ? 28.547 10.562 3.273 1 51.34 294 ARG B CA 1
ATOM 4809 C C . ARG B 1 294 ? 29.953 11.008 2.898 1 51.34 294 ARG B C 1
ATOM 4811 O O . ARG B 1 294 ? 30.859 11 3.738 1 51.34 294 ARG B O 1
ATOM 4818 N N . GLN B 1 295 ? 30.547 10.602 1.87 1 40.25 295 GLN B N 1
ATOM 4819 C CA . GLN B 1 295 ? 31.75 11.375 1.563 1 40.25 295 GLN B CA 1
ATOM 4820 C C . GLN B 1 295 ? 31.484 12.875 1.671 1 40.25 295 GLN B C 1
ATOM 4822 O O . GLN B 1 295 ? 30.516 13.383 1.101 1 40.25 295 GLN B O 1
ATOM 4827 N N . GLU B 1 296 ? 31.688 13.539 2.77 1 38.53 296 GLU B N 1
ATOM 4828 C CA . GLU B 1 296 ? 31.844 14.992 2.656 1 38.53 296 GLU B CA 1
ATOM 4829 C C . GLU B 1 296 ? 32.312 15.391 1.265 1 38.53 296 GLU B C 1
ATOM 4831 O O . GLU B 1 296 ? 33.156 14.703 0.671 1 38.53 296 GLU B O 1
ATOM 4836 N N . PRO B 1 297 ? 31.516 16.094 0.521 1 34.69 297 PRO B N 1
ATOM 4837 C CA . PRO B 1 297 ? 32.219 16.531 -0.679 1 34.69 297 PRO B CA 1
ATOM 4838 C C . PRO B 1 297 ? 33.719 16.828 -0.411 1 34.69 297 PRO B C 1
ATOM 4840 O O . PRO B 1 297 ? 34.062 17.375 0.638 1 34.69 297 PRO B O 1
ATOM 4843 N N . ASN B 1 298 ? 34.594 15.992 -0.876 1 31.59 298 ASN B N 1
ATOM 4844 C CA . ASN B 1 298 ? 36 16.312 -0.87 1 31.59 298 ASN B CA 1
ATOM 4845 C C . ASN B 1 298 ? 36.25 17.797 -1.118 1 31.59 298 ASN B C 1
ATOM 4847 O O . ASN B 1 298 ? 36.125 18.266 -2.248 1 31.59 298 ASN B O 1
ATOM 4851 N N . THR B 1 299 ? 35.844 18.703 -0.306 1 30.42 299 THR B N 1
ATOM 4852 C CA . THR B 1 299 ? 36.719 19.859 -0.444 1 30.42 299 THR B CA 1
ATOM 4853 C C . THR B 1 299 ? 38.188 19.453 -0.274 1 30.42 299 THR B C 1
ATOM 4855 O O . THR B 1 299 ? 38.531 18.781 0.693 1 30.42 299 THR B O 1
ATOM 4858 N N . GLY B 1 300 ? 38.969 19.25 -1.315 1 28.7 300 GLY B N 1
ATOM 4859 C CA . GLY B 1 300 ? 40.375 18.984 -1.506 1 28.7 300 GLY B CA 1
ATOM 4860 C C . GLY B 1 300 ? 41.25 19.625 -0.446 1 28.7 300 GLY B C 1
ATOM 4861 O O . GLY B 1 300 ? 42.188 20.375 -0.769 1 28.7 300 GLY B O 1
ATOM 4862 N N . GLY B 1 301 ? 40.781 20.047 0.78 1 25.19 301 GLY B N 1
ATOM 4863 C CA . GLY B 1 301 ? 41.938 20.516 1.541 1 25.19 301 GLY B CA 1
ATOM 4864 C C . GLY B 1 301 ? 42.875 19.391 1.963 1 25.19 301 GLY B C 1
ATOM 4865 O O . GLY B 1 301 ? 42.438 18.266 2.197 1 25.19 301 GLY B O 1
ATOM 4866 N N . GLY B 1 302 ? 44.219 19.359 1.746 1 24.77 302 GLY B N 1
ATOM 4867 C CA . GLY B 1 302 ? 45.5 18.656 1.911 1 24.77 302 GLY B CA 1
ATOM 4868 C C . GLY B 1 302 ? 45.75 18.219 3.338 1 24.77 302 GLY B C 1
ATOM 4869 O O . GLY B 1 302 ? 46.812 17.672 3.648 1 24.77 302 GLY B O 1
ATOM 4870 N N . THR B 1 303 ? 45 18.531 4.449 1 24.42 303 THR B N 1
ATOM 4871 C CA . THR B 1 303 ? 45.938 18.422 5.559 1 24.42 303 THR B CA 1
ATOM 4872 C C . THR B 1 303 ? 46.188 16.953 5.906 1 24.42 303 THR B C 1
ATOM 4874 O O . THR B 1 303 ? 45.375 16.094 5.621 1 24.42 303 THR B O 1
ATOM 4877 N N . GLY B 1 304 ? 47.406 16.516 6.441 1 22.66 304 GLY B N 1
ATOM 4878 C CA . GLY B 1 304 ? 48.375 15.484 6.836 1 22.66 304 GLY B CA 1
ATOM 4879 C C . GLY B 1 304 ? 47.906 14.688 8.047 1 22.66 304 GLY B C 1
ATOM 4880 O O . GLY B 1 304 ? 48.688 13.93 8.617 1 22.66 304 GLY B O 1
ATOM 4881 N N . GLY B 1 305 ? 46.688 14.789 8.555 1 21.08 305 GLY B N 1
ATOM 4882 C CA . GLY B 1 305 ? 46.719 14.391 9.953 1 21.08 305 GLY B CA 1
ATOM 4883 C C . GLY B 1 305 ? 47 12.914 10.148 1 21.08 305 GLY B C 1
ATOM 4884 O O . GLY B 1 305 ? 46.812 12.117 9.234 1 21.08 305 GLY B O 1
ATOM 4885 N N . SER B 1 306 ? 47.656 12.508 11.352 1 20.67 306 SER B N 1
ATOM 4886 C CA . SER B 1 306 ? 48.375 11.492 12.109 1 20.67 306 SER B CA 1
ATOM 4887 C C . SER B 1 306 ? 47.469 10.328 12.484 1 20.67 306 SER B C 1
ATOM 4889 O O . SER B 1 306 ? 46.281 10.523 12.766 1 20.67 306 SER B O 1
ATOM 4891 N N . SER B 1 307 ? 47.938 9.109 12.195 1 21.2 307 SER B N 1
ATOM 4892 C CA . SER B 1 307 ? 47.531 7.707 12.203 1 21.2 307 SER B CA 1
ATOM 4893 C C . SER B 1 307 ? 47.25 7.223 13.625 1 21.2 307 SER B C 1
ATOM 4895 O O . SER B 1 307 ? 48.156 6.879 14.367 1 21.2 307 SER B O 1
ATOM 4897 N N . ALA B 1 308 ? 46.531 7.91 14.539 1 20.03 308 ALA B N 1
ATOM 4898 C CA . ALA B 1 308 ? 46.594 7.281 15.852 1 20.03 308 ALA B CA 1
ATOM 4899 C C . ALA B 1 308 ? 45.906 5.922 15.852 1 20.03 308 ALA B C 1
ATOM 4901 O O . ALA B 1 308 ? 44.719 5.812 15.461 1 20.03 308 ALA B O 1
ATOM 4902 N N . ILE B 1 309 ? 46.656 4.855 15.961 1 20.27 309 ILE B N 1
ATOM 4903 C CA . ILE B 1 309 ? 46.406 3.422 15.992 1 20.27 309 ILE B CA 1
ATOM 4904 C C . ILE B 1 309 ? 45.594 3.066 17.234 1 20.27 309 ILE B C 1
ATOM 4906 O O . ILE B 1 309 ? 46.094 3.201 18.359 1 20.27 309 ILE B O 1
ATOM 4910 N N . ALA B 1 310 ? 44.312 3.516 17.344 1 19.39 310 ALA B N 1
ATOM 4911 C CA . ALA B 1 310 ? 43.688 3.141 18.609 1 19.39 310 ALA B CA 1
ATOM 4912 C C . ALA B 1 310 ? 43.656 1.626 18.781 1 19.39 310 ALA B C 1
ATOM 4914 O O . ALA B 1 310 ? 43.312 0.894 17.844 1 19.39 310 ALA B O 1
ATOM 4915 N N . ALA B 1 311 ? 44.344 1.077 19.812 1 19.48 311 ALA B N 1
ATOM 4916 C CA . ALA B 1 311 ? 44.562 -0.243 20.391 1 19.48 311 ALA B CA 1
ATOM 4917 C C . ALA B 1 311 ? 43.25 -0.857 20.859 1 19.48 311 ALA B C 1
ATOM 4919 O O . ALA B 1 311 ? 42.625 -0.361 21.797 1 19.48 311 ALA B O 1
ATOM 4920 N N . ALA B 1 312 ? 42.375 -1.192 19.984 1 19.06 312 ALA B N 1
ATOM 4921 C CA . ALA B 1 312 ? 41.094 -1.813 20.359 1 19.06 312 ALA B CA 1
ATOM 4922 C C . ALA B 1 312 ? 41.312 -3.08 21.172 1 19.06 312 ALA B C 1
ATOM 4924 O O . ALA B 1 312 ? 42 -4 20.734 1 19.06 312 ALA B O 1
ATOM 4925 N N . SER B 1 313 ? 41.281 -2.908 22.531 1 18.61 313 SER B N 1
ATOM 4926 C CA . SER B 1 313 ? 41.344 -3.969 23.531 1 18.61 313 SER B CA 1
ATOM 4927 C C . SER B 1 313 ? 40.281 -5.031 23.281 1 18.61 313 SER B C 1
ATOM 4929 O O . SER B 1 313 ? 39.156 -4.707 22.906 1 18.61 313 SER B O 1
ATOM 4931 N N . MET B 1 314 ? 40.656 -6.234 22.969 1 19.59 314 MET B N 1
ATOM 4932 C CA . MET B 1 314 ? 40.094 -7.539 22.688 1 19.59 314 MET B CA 1
ATOM 4933 C C . MET B 1 314 ? 39.25 -8.039 23.859 1 19.59 314 MET B C 1
ATOM 4935 O O . MET B 1 314 ? 39.812 -8.578 24.828 1 19.59 314 MET B O 1
ATOM 4939 N N . THR B 1 315 ? 38.438 -7.16 24.562 1 18.75 315 THR B N 1
ATOM 4940 C CA . THR B 1 315 ? 37.844 -7.848 25.719 1 18.75 315 THR B CA 1
ATOM 4941 C C . THR B 1 315 ? 37.062 -9.078 25.266 1 18.75 315 THR B C 1
ATOM 4943 O O . THR B 1 315 ? 36.25 -9.008 24.344 1 18.75 315 THR B O 1
ATOM 4946 N N . VAL B 1 316 ? 37.531 -10.258 25.609 1 18.58 316 VAL B N 1
ATOM 4947 C CA . VAL B 1 316 ? 37.188 -11.664 25.5 1 18.58 316 VAL B CA 1
ATOM 4948 C C . VAL B 1 316 ? 35.844 -11.938 26.203 1 18.58 316 VAL B C 1
ATOM 4950 O O . VAL B 1 316 ? 35.781 -11.938 27.422 1 18.58 316 VAL B O 1
ATOM 4953 N N . LEU B 1 317 ? 34.844 -11.07 25.922 1 18.25 317 LEU B N 1
ATOM 4954 C CA . LEU B 1 317 ? 33.656 -11.398 26.734 1 18.25 317 LEU B CA 1
ATOM 4955 C C . LEU B 1 317 ? 33.344 -12.891 26.656 1 18.25 317 LEU B C 1
ATOM 4957 O O . LEU B 1 317 ? 33.469 -13.492 25.594 1 18.25 317 LEU B O 1
ATOM 4961 N N . PHE B 1 318 ? 33.281 -13.492 27.859 1 18.75 318 PHE B N 1
ATOM 4962 C CA . PHE B 1 318 ? 32.969 -14.773 28.484 1 18.75 318 PHE B CA 1
ATOM 4963 C C . PHE B 1 318 ? 31.609 -15.266 28.047 1 18.75 318 PHE B C 1
ATOM 4965 O O . PHE B 1 318 ? 30.641 -14.508 28.047 1 18.75 318 PHE B O 1
ATOM 4972 N N . LEU B 1 319 ? 31.547 -16.359 27.297 1 18.56 319 LEU B N 1
ATOM 4973 C CA . LEU B 1 319 ? 30.609 -17.266 26.641 1 18.56 319 LEU B CA 1
ATOM 4974 C C . LEU B 1 319 ? 29.625 -17.844 27.641 1 18.56 319 LEU B C 1
ATOM 4976 O O . LEU B 1 319 ? 29.828 -18.953 28.156 1 18.56 319 LEU B O 1
ATOM 4980 N N . GLN B 1 320 ? 29.422 -17.094 28.812 1 18.28 320 GLN B N 1
ATOM 4981 C CA . GLN B 1 320 ? 28.766 -18.031 29.719 1 18.28 320 GLN B CA 1
ATOM 4982 C C . GLN B 1 320 ? 27.484 -18.594 29.109 1 18.28 320 GLN B C 1
ATOM 4984 O O . GLN B 1 320 ? 26.641 -17.844 28.625 1 18.28 320 GLN B O 1
ATOM 4989 N N . VAL B 1 321 ? 27.531 -19.859 28.734 1 18.27 321 VAL B N 1
ATOM 4990 C CA . VAL B 1 321 ? 26.594 -20.828 28.172 1 18.27 321 VAL B CA 1
ATOM 4991 C C . VAL B 1 321 ? 25.391 -20.984 29.094 1 18.27 321 VAL B C 1
ATOM 4993 O O . VAL B 1 321 ? 25.531 -21.438 30.234 1 18.27 321 VAL B O 1
ATOM 4996 N N . VAL B 1 322 ? 24.562 -19.875 29.172 1 17.47 322 VAL B N 1
ATOM 4997 C CA . VAL B 1 322 ? 23.359 -20.016 29.984 1 17.47 322 VAL B CA 1
ATOM 4998 C C . VAL B 1 322 ? 22.703 -21.375 29.719 1 17.47 322 VAL B C 1
ATOM 5000 O O . VAL B 1 322 ? 22.469 -21.75 28.562 1 17.47 322 VAL B O 1
ATOM 5003 N N . SER B 1 323 ? 22.672 -22.188 30.734 1 16.52 323 SER B N 1
ATOM 5004 C CA . SER B 1 323 ? 22.234 -23.516 31.125 1 16.52 323 SER B CA 1
ATOM 5005 C C . SER B 1 323 ? 20.812 -23.812 30.641 1 16.52 323 SER B C 1
ATOM 5007 O O . SER B 1 323 ? 20.078 -22.891 30.266 1 16.52 323 SER B O 1
ATOM 5009 N N . THR B 1 324 ? 20.125 -24.781 31.25 1 17.62 324 THR B N 1
ATOM 5010 C CA . THR B 1 324 ? 19.344 -26.016 31.156 1 17.62 324 THR B CA 1
ATOM 5011 C C . THR B 1 324 ? 17.875 -25.703 30.938 1 17.62 324 THR B C 1
ATOM 5013 O O . THR B 1 324 ? 17.422 -24.578 31.172 1 17.62 324 THR B O 1
ATOM 5016 N N . LEU B 1 325 ? 16.906 -26.828 31.016 1 17.19 325 LEU B N 1
ATOM 5017 C CA . LEU B 1 325 ? 15.781 -27.625 30.531 1 17.19 325 LEU B CA 1
ATOM 5018 C C . LEU B 1 325 ? 14.477 -27.141 31.156 1 17.19 325 LEU B C 1
ATOM 5020 O O . LEU B 1 325 ? 13.406 -27.312 30.562 1 17.19 325 LEU B O 1
ATOM 5024 N N . LEU B 1 326 ? 14.438 -26.719 32.438 1 16.19 326 LEU B N 1
ATOM 5025 C CA . LEU B 1 326 ? 13.477 -27.438 33.25 1 16.19 326 LEU B CA 1
ATOM 5026 C C . LEU B 1 326 ? 12.047 -27.156 32.781 1 16.19 326 LEU B C 1
ATOM 5028 O O . LEU B 1 326 ? 11.789 -26.156 32.125 1 16.19 326 LEU B O 1
ATOM 5032 N N . LEU B 1 327 ? 11.016 -27.5 33.688 1 15.8 327 LEU B N 1
ATOM 5033 C CA . LEU B 1 327 ? 9.82 -28.281 34 1 15.8 327 LEU B CA 1
ATOM 5034 C C . LEU B 1 327 ? 8.562 -27.469 33.719 1 15.8 327 LEU B C 1
ATOM 5036 O O . LEU B 1 327 ? 7.637 -27.969 33.062 1 15.8 327 LEU B O 1
ATOM 5040 N N . SER B 1 328 ? 8.281 -26.422 34.5 1 16.44 328 SER B N 1
ATOM 5041 C CA . SER B 1 328 ? 7.145 -26.766 35.344 1 16.44 328 SER B CA 1
ATOM 5042 C C . SER B 1 328 ? 5.867 -26.938 34.531 1 16.44 328 SER B C 1
ATOM 5044 O O . SER B 1 328 ? 5.73 -26.359 33.469 1 16.44 328 SER B O 1
ATOM 5046 N N . GLY B 1 329 ? 4.895 -27.875 35.062 1 16.09 329 GLY B N 1
ATOM 5047 C CA . GLY B 1 329 ? 3.666 -28.625 35.281 1 16.09 329 GLY B CA 1
ATOM 5048 C C . GLY B 1 329 ? 2.43 -27.75 35.281 1 16.09 329 GLY B C 1
ATOM 5049 O O . GLY B 1 329 ? 2.338 -26.797 36.094 1 16.09 329 GLY B O 1
ATOM 5050 N N . CYS B 1 330 ? 1.765 -27.391 34.531 1 16.77 330 CYS B N 1
ATOM 5051 C CA . CYS B 1 330 ? 0.463 -27.438 35.188 1 16.77 330 CYS B CA 1
ATOM 5052 C C . CYS B 1 330 ? 0.225 -28.797 35.844 1 16.77 330 CYS B C 1
ATOM 5054 O O . CYS B 1 330 ? 0.75 -29.812 35.375 1 16.77 330 CYS B O 1
ATOM 5056 N N . LYS B 1 331 ? -0.438 -29.5 36.719 1 17.16 331 LYS B N 1
ATOM 5057 C CA . LYS B 1 331 ? -0.153 -30.516 37.719 1 17.16 331 LYS B CA 1
ATOM 5058 C C . LYS B 1 331 ? 0.67 -31.656 37.125 1 17.16 331 LYS B C 1
ATOM 5060 O O . LYS B 1 331 ? 1.626 -32.125 37.75 1 17.16 331 LYS B O 1
ATOM 5065 N N . ILE B 1 332 ? -0.1 -32.375 36.219 1 16.98 332 ILE B N 1
ATOM 5066 C CA . ILE B 1 332 ? -1.188 -33.25 36.688 1 16.98 332 ILE B CA 1
ATOM 5067 C C . ILE B 1 332 ? -0.669 -34.656 36.906 1 16.98 332 ILE B C 1
ATOM 5069 O O . ILE B 1 332 ? -0.845 -35.219 38 1 16.98 332 ILE B O 1
ATOM 5073 N N . ASP B 1 333 ? -0.996 -35.875 36.562 1 15.59 333 ASP B N 1
ATOM 5074 C CA . ASP B 1 333 ? -0.406 -37.125 37.031 1 15.59 333 ASP B CA 1
ATOM 5075 C C . ASP B 1 333 ? 1.042 -37.25 36.562 1 15.59 333 ASP B C 1
ATOM 5077 O O . ASP B 1 333 ? 1.381 -36.844 35.438 1 15.59 333 ASP B O 1
#